Protein AF-0000000077073722 (afdb_homodimer)

InterPro domains:
  IPR004263 Exostosin-like [PTHR48261] (67-331)
  IPR015338 Glycosyl transferase 64 domain [PF09258] (75-332)
  IPR029044 Nucleotide-diphospho-sugar transferases [G3DSA:3.90.550.10] (71-344)
  IPR029044 Nucleotide-diphospho-sugar transferases [SSF53448] (73-328)

Secondary structure (DSSP, 8-state):
------------------TT--------------------------------HHHHHHHHHHHS--SS-GGG--EEEEEEESS-TTTHHHHHHHHHT-TTTEEEEEEEE--TTSPPPHHHHT---SSEEEEEE-SS--GGGGG---TT--SSEEEEE-TTEE--HHHHHHHHHHHHH-TTSEEES-EEEEEE-TTS-EEEESS--TT---SSSSB-EE-TTEEEEETHHHHHHTSTTS-HHHHHHHHHHT--HHHHHHHHHHHHHHHHS----SEEEB--SSPPEEHHHHH--SSPPGGGSTTHHHHHHHHHHHHHHHTTT------B-EEEEE-----HHHHHHHH-/----------------------------------------------------HHHHHHHHHHHS--SS-GGG--EEEEEEESS-TTTHHHHHHHHHT-TTTEEEEEEEE--TTSPPPHHHHT---SSEEEEEE-SS--GGGGG---TT--SSEEEEE-TTEE--HHHHHHHHHHHHH-TTSEEES-EEEEEE-TTS-EEEESS--TT---SSSSB-EE-TTEEEEETHHHHHHTSTTS-HHHHHHHHHHT--HHHHHHHHHHHHHHHHS----SEEEB--SSPPEEHHHHH--SSPPGGGSTTHHHHHHHHHHHHHHHTTT------B-EEEEE-----HHHHHHHH-

Foldseek 3Di:
DDDDDDDDDPDDDDDDDDDPDDDDDDDPPDPPVPVPDPPVPPPPPPPPQPQPVVLQVLVVVLVDDDPPDVQQAAAEEQEEDEFFLVCLLVQVQLCLVLVSHYAEYEYEYQNQVDDRDVVSVPRDGPHHYHYDYDPHNAPLSSLAQDPVGPGFKYKQAYSQKHAHSVQSVVQSVVCVVVQLAKEWAAFKAWFQDPVGAIFIGNDDPPPGCPDPQFTFFGDSNTIMHTSSLSVCLPDVLQPPQLVVVCRVVVDCSRVSSQLSSQVSCVNNPNRDRRYAHAHGPDDMDGRCVVVVGGDDDPCPDDCSRVVNSVSVQSSCVVVPNDGSTDGDNDHHYDDPPPDPVCVVVVVD/DDDDDDDDDDDDDDDDDYDDDDDDDDDDDDPDDDPDDPPPPPPPPPPPQPQPVVLQVLVVVLVDDDPPDVQQAAAEEQEEDEFFLPCLLVQVQLCLVLVSHYAEYEYEYQNQVDDRDVVSVPRDGPHHYHYHYDPHNAPLSSLAQDPVGPGFKYKQAYSQKHAHSVQSVVQSVVCVVVQLAKEWAAFKAWFQDPVGAIFIGNDDDPPGPPVQQFTFFGDRNTIMHTSSLSVCLPDVLQPPQLVVVCRVVVDCSRVSSQLSSQVSCVSNPNRDRRYAHAHGPDDMDGRCVVVVGGDDDPCPDDCSRVVNSVSVQSSCVVVPSDGSTDGDNDHHYDDPPPPPVCVVVVVD

Organism: Amphimedon queenslandica (NCBI:txid400682)

Structure (mmCIF, N/CA/C/O backbone):
data_AF-0000000077073722-model_v1
#
loop_
_entity.id
_entity.type
_entity.pdbx_description
1 polymer 'Glycosyl transferase 64 domain-containing protein'
#
loop_
_atom_site.group_PDB
_atom_site.id
_atom_site.type_symbol
_atom_site.label_atom_id
_atom_site.label_alt_id
_atom_site.label_comp_id
_atom_site.label_asym_id
_atom_site.label_entity_id
_atom_site.label_seq_id
_atom_site.pdbx_PDB_ins_code
_atom_site.Cartn_x
_atom_site.Cartn_y
_atom_site.Cartn_z
_atom_site.occupancy
_atom_site.B_iso_or_equiv
_atom_site.auth_seq_id
_atom_site.auth_comp_id
_atom_site.auth_asym_id
_atom_site.auth_atom_id
_atom_site.pdbx_PDB_model_num
ATOM 1 N N . MET A 1 1 ? 57.031 73.312 -22.562 1 17.94 1 MET A N 1
ATOM 2 C CA . MET A 1 1 ? 58.281 72.812 -22 1 17.94 1 MET A CA 1
ATOM 3 C C . MET A 1 1 ? 58.094 71.375 -21.406 1 17.94 1 MET A C 1
ATOM 5 O O . MET A 1 1 ? 58.875 70.5 -21.734 1 17.94 1 MET A O 1
ATOM 9 N N . SER A 1 2 ? 58.031 71.188 -20.094 1 15.16 2 SER A N 1
ATOM 10 C CA . SER A 1 2 ? 58.969 70.438 -19.281 1 15.16 2 SER A CA 1
ATOM 11 C C . SER A 1 2 ? 58.594 68.938 -19.156 1 15.16 2 SER A C 1
ATOM 13 O O . SER A 1 2 ? 59.438 68.062 -19.359 1 15.16 2 SER A O 1
ATOM 15 N N . LEU A 1 3 ? 57.906 68.5 -18.062 1 17.05 3 LEU A N 1
ATOM 16 C CA . LEU A 1 3 ? 58.594 67.562 -17.156 1 17.05 3 LEU A CA 1
ATOM 17 C C . LEU A 1 3 ? 58.656 66.188 -17.734 1 17.05 3 LEU A C 1
ATOM 19 O O . LEU A 1 3 ? 57.75 65.812 -18.484 1 17.05 3 LEU A O 1
ATOM 23 N N . TRP A 1 4 ? 59.562 65.25 -17.219 1 16.33 4 TRP A N 1
ATOM 24 C CA . TRP A 1 4 ? 60.656 64.25 -17.188 1 16.33 4 TRP A CA 1
ATOM 25 C C . TRP A 1 4 ? 60.125 62.844 -17.281 1 16.33 4 TRP A C 1
ATOM 27 O O . TRP A 1 4 ? 59 62.594 -16.859 1 16.33 4 TRP A O 1
ATOM 37 N N . LYS A 1 5 ? 61.156 61.812 -17.797 1 16.55 5 LYS A N 1
ATOM 38 C CA . LYS A 1 5 ? 62 60.656 -18.172 1 16.55 5 LYS A CA 1
ATOM 39 C C . LYS A 1 5 ? 62.156 59.688 -17.016 1 16.55 5 LYS A C 1
ATOM 41 O O . LYS A 1 5 ? 63.156 59.75 -16.297 1 16.55 5 LYS A O 1
ATOM 46 N N . LYS A 1 6 ? 61.188 59.656 -16.172 1 16.69 6 LYS A N 1
ATOM 47 C CA . LYS A 1 6 ? 61.5 58.844 -15.008 1 16.69 6 LYS A CA 1
ATOM 48 C C . LYS A 1 6 ? 62.094 57.5 -15.422 1 16.69 6 LYS A C 1
ATOM 50 O O . LYS A 1 6 ? 61.562 56.812 -16.281 1 16.69 6 LYS A O 1
ATOM 55 N N . PHE A 1 7 ? 63.219 57.125 -14.867 1 16.86 7 PHE A N 1
ATOM 56 C CA . PHE A 1 7 ? 64.5 56.438 -14.844 1 16.86 7 PHE A CA 1
ATOM 57 C C . PHE A 1 7 ? 64.312 54.938 -14.797 1 16.86 7 PHE A C 1
ATOM 59 O O . PHE A 1 7 ? 63.188 54.438 -14.508 1 16.86 7 PHE A O 1
ATOM 66 N N . SER A 1 8 ? 65.25 54.156 -14.008 1 15.54 8 SER A N 1
ATOM 67 C CA . SER A 1 8 ? 66.312 53.25 -14.258 1 15.54 8 SER A CA 1
ATOM 68 C C . SER A 1 8 ? 65.938 51.812 -13.953 1 15.54 8 SER A C 1
ATOM 70 O O . SER A 1 8 ? 66.438 50.875 -14.57 1 15.54 8 SER A O 1
ATOM 72 N N . ALA A 1 9 ? 65.375 51.406 -12.688 1 16.42 9 ALA A N 1
ATOM 73 C CA . ALA A 1 9 ? 66.188 50.406 -12.008 1 16.42 9 ALA A CA 1
ATOM 74 C C . ALA A 1 9 ? 66 49.031 -12.625 1 16.42 9 ALA A C 1
ATOM 76 O O . ALA A 1 9 ? 64.875 48.5 -12.648 1 16.42 9 ALA A O 1
ATOM 77 N N . VAL A 1 10 ? 66.75 48.531 -13.57 1 17.81 10 VAL A N 1
ATOM 78 C CA . VAL A 1 10 ? 67 47.375 -14.438 1 17.81 10 VAL A CA 1
ATOM 79 C C . VAL A 1 10 ? 67.312 46.125 -13.586 1 17.81 10 VAL A C 1
ATOM 81 O O . VAL A 1 10 ? 67.438 45.031 -14.117 1 17.81 10 VAL A O 1
ATOM 84 N N . LEU A 1 11 ? 67.5 46.344 -12.164 1 15.77 11 LEU A N 1
ATOM 85 C CA . LEU A 1 11 ? 68.625 45.469 -11.789 1 15.77 11 LEU A CA 1
ATOM 86 C C . LEU A 1 11 ? 68.25 44 -12.164 1 15.77 11 LEU A C 1
ATOM 88 O O . LEU A 1 11 ? 67.125 43.688 -12.398 1 15.77 11 LEU A O 1
ATOM 92 N N . GLY A 1 12 ? 68.688 42.969 -11.234 1 15.8 12 GLY A N 1
ATOM 93 C CA . GLY A 1 12 ? 69.812 42 -11.188 1 15.8 12 GLY A CA 1
ATOM 94 C C . GLY A 1 12 ? 69.375 40.594 -11.508 1 15.8 12 GLY A C 1
ATOM 95 O O . GLY A 1 12 ? 69.938 39.938 -12.375 1 15.8 12 GLY A O 1
ATOM 96 N N . LEU A 1 13 ? 69 39.719 -10.414 1 16.53 13 LEU A N 1
ATOM 97 C CA . LEU A 1 13 ? 69.875 38.625 -10 1 16.53 13 LEU A CA 1
ATOM 98 C C . LEU A 1 13 ? 69.438 37.312 -10.656 1 16.53 13 LEU A C 1
ATOM 100 O O . LEU A 1 13 ? 68.25 37.031 -10.727 1 16.53 13 LEU A O 1
ATOM 104 N N . VAL A 1 14 ? 70.375 36.438 -11.18 1 17.12 14 VAL A N 1
ATOM 105 C CA . VAL A 1 14 ? 70.812 35.344 -12.008 1 17.12 14 VAL A CA 1
ATOM 106 C C . VAL A 1 14 ? 70.375 34 -11.391 1 17.12 14 VAL A C 1
ATOM 108 O O . VAL A 1 14 ? 70.188 33.031 -12.109 1 17.12 14 VAL A O 1
ATOM 111 N N . CYS A 1 15 ? 70.188 33.906 -10 1 16.36 15 CYS A N 1
ATOM 112 C CA . CYS A 1 15 ? 70.812 32.688 -9.484 1 16.36 15 CYS A CA 1
ATOM 113 C C . CYS A 1 15 ? 70.125 31.438 -10.023 1 16.36 15 CYS A C 1
ATOM 115 O O . CYS A 1 15 ? 68.938 31.281 -9.914 1 16.36 15 CYS A O 1
ATOM 117 N N . LEU A 1 16 ? 70.875 30.516 -10.703 1 17.28 16 LEU A N 1
ATOM 118 C CA . LEU A 1 16 ? 71.062 29.344 -11.555 1 17.28 16 LEU A CA 1
ATOM 119 C C . LEU A 1 16 ? 70.562 28.078 -10.906 1 17.28 16 LEU A C 1
ATOM 121 O O . LEU A 1 16 ? 69.812 27.328 -11.523 1 17.28 16 LEU A O 1
ATOM 125 N N . VAL A 1 17 ? 71.375 27.438 -10.016 1 16.59 17 VAL A N 1
ATOM 126 C CA . VAL A 1 17 ? 72.062 26.188 -10.312 1 16.59 17 VAL A CA 1
ATOM 127 C C . VAL A 1 17 ? 71.25 25 -9.891 1 16.59 17 VAL A C 1
ATOM 129 O O . VAL A 1 17 ? 71 24.094 -10.68 1 16.59 17 VAL A O 1
ATOM 132 N N . GLN A 1 18 ? 71.375 24.453 -8.57 1 15.95 18 GLN A N 1
ATOM 133 C CA . GLN A 1 18 ? 72.062 23.219 -8.219 1 15.95 18 GLN A CA 1
ATOM 134 C C . GLN A 1 18 ? 71.062 22.078 -8.031 1 15.95 18 GLN A C 1
ATOM 136 O O . GLN A 1 18 ? 71.375 21 -7.566 1 15.95 18 GLN A O 1
ATOM 141 N N . THR A 1 19 ? 69.75 22.156 -8.094 1 16.81 19 THR A N 1
ATOM 142 C CA . THR A 1 19 ? 69.062 21.297 -7.145 1 16.81 19 THR A CA 1
ATOM 143 C C . THR A 1 19 ? 69.125 19.844 -7.602 1 16.81 19 THR A C 1
ATOM 145 O O . THR A 1 19 ? 68.188 19.047 -7.258 1 16.81 19 THR A O 1
ATOM 148 N N . LEU A 1 20 ? 70 19.391 -8.492 1 18.55 20 LEU A N 1
ATOM 149 C CA . LEU A 1 20 ? 69.75 18.141 -9.18 1 18.55 20 LEU A CA 1
ATOM 150 C C . LEU A 1 20 ? 69.938 16.953 -8.242 1 18.55 20 LEU A C 1
ATOM 152 O O . LEU A 1 20 ? 70 15.812 -8.695 1 18.55 20 LEU A O 1
ATOM 156 N N . TRP A 1 21 ? 70.312 17.234 -6.988 1 16.95 21 TRP A N 1
ATOM 157 C CA . TRP A 1 21 ? 71.25 16.188 -6.5 1 16.95 21 TRP A CA 1
ATOM 158 C C . TRP A 1 21 ? 70.562 14.812 -6.625 1 16.95 21 TRP A C 1
ATOM 160 O O . TRP A 1 21 ? 71.188 13.891 -7.188 1 16.95 21 TRP A O 1
ATOM 170 N N . LEU A 1 22 ? 70.312 14.109 -5.441 1 17.39 22 LEU A N 1
ATOM 171 C CA . LEU A 1 22 ? 70.875 12.898 -4.832 1 17.39 22 LEU A CA 1
ATOM 172 C C . LEU A 1 22 ? 70.125 11.664 -5.285 1 17.39 22 LEU A C 1
ATOM 174 O O . LEU A 1 22 ? 68.875 11.625 -5.152 1 17.39 22 LEU A O 1
ATOM 178 N N . LEU A 1 23 ? 70.625 10.656 -6.105 1 18.64 23 LEU A N 1
ATOM 179 C CA . LEU A 1 23 ? 70.625 9.406 -6.859 1 18.64 23 LEU A CA 1
ATOM 180 C C . LEU A 1 23 ? 70.25 8.234 -5.973 1 18.64 23 LEU A C 1
ATOM 182 O O . LEU A 1 23 ? 69.812 7.195 -6.469 1 18.64 23 LEU A O 1
ATOM 186 N N . SER A 1 24 ? 70.812 8.117 -4.703 1 16.81 24 SER A N 1
ATOM 187 C CA . SER A 1 24 ? 71.5 6.879 -4.402 1 16.81 24 SER A CA 1
ATOM 188 C C . SER A 1 24 ? 70.562 5.695 -4.34 1 16.81 24 SER A C 1
ATOM 190 O O . SER A 1 24 ? 70.75 4.691 -5.031 1 16.81 24 SER A O 1
ATOM 192 N N . THR A 1 25 ? 70.438 4.965 -3.088 1 18.92 25 THR A N 1
ATOM 193 C CA . THR A 1 25 ? 70.875 3.66 -2.596 1 18.92 25 THR A CA 1
ATOM 194 C C . THR A 1 25 ? 69.812 2.617 -2.807 1 18.92 25 THR A C 1
ATOM 196 O O . THR A 1 25 ? 68.625 2.955 -2.848 1 18.92 25 THR A O 1
ATOM 199 N N . SER A 1 26 ? 70.188 1.231 -2.994 1 18.98 26 SER A N 1
ATOM 200 C CA . SER A 1 26 ? 69.938 -0.077 -3.586 1 18.98 26 SER A CA 1
ATOM 201 C C . SER A 1 26 ? 68.875 -0.852 -2.783 1 18.98 26 SER A C 1
ATOM 203 O O . SER A 1 26 ? 68.375 -1.872 -3.248 1 18.98 26 SER A O 1
ATOM 205 N N . ASP A 1 27 ? 68.875 -0.692 -1.415 1 18.95 27 ASP A N 1
ATOM 206 C CA . ASP A 1 27 ? 68.75 -1.946 -0.678 1 18.95 27 ASP A CA 1
ATOM 207 C C . ASP A 1 27 ? 67.438 -2.662 -1.014 1 18.95 27 ASP A C 1
ATOM 209 O O . ASP A 1 27 ? 66.375 -2.027 -1.129 1 18.95 27 ASP A O 1
ATOM 213 N N . ARG A 1 28 ? 67.5 -4.008 -1.412 1 20.12 28 ARG A N 1
ATOM 214 C CA . ARG A 1 28 ? 66.75 -5.145 -1.949 1 20.12 28 ARG A CA 1
ATOM 215 C C . ARG A 1 28 ? 65.688 -5.602 -0.979 1 20.12 28 ARG A C 1
ATOM 217 O O . ARG A 1 28 ? 65.125 -6.691 -1.125 1 20.12 28 ARG A O 1
ATOM 224 N N . GLY A 1 29 ? 65.3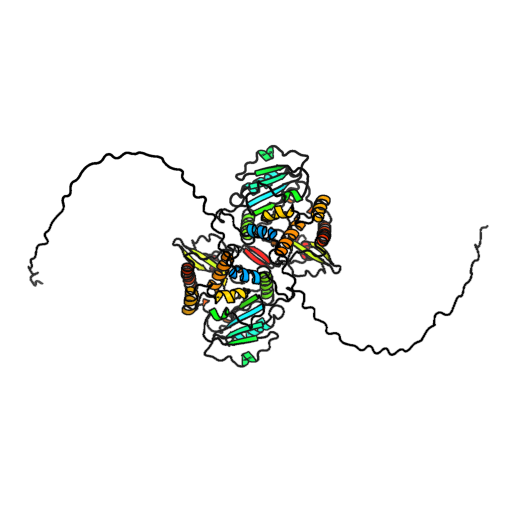12 -4.824 0.105 1 18.56 29 GLY A N 1
ATOM 225 C CA . GLY A 1 29 ? 64.625 -5.551 1.177 1 18.56 29 GLY A CA 1
ATOM 226 C C . GLY A 1 29 ? 63.469 -6.406 0.692 1 18.56 29 GLY A C 1
ATOM 227 O O . GLY A 1 29 ? 62.781 -6.035 -0.253 1 18.56 29 GLY A O 1
ATOM 228 N N . ASP A 1 30 ? 63.531 -7.723 1.018 1 20.92 30 ASP A N 1
ATOM 229 C CA . ASP A 1 30 ? 62.875 -9.023 0.866 1 20.92 30 ASP A CA 1
ATOM 230 C C . ASP A 1 30 ? 61.406 -8.945 1.268 1 20.92 30 ASP A C 1
ATOM 232 O O . ASP A 1 30 ? 61.094 -8.734 2.439 1 20.92 30 ASP A O 1
ATOM 236 N N . TYR A 1 31 ? 60.625 -8.203 0.672 1 18.39 31 TYR A N 1
ATOM 237 C CA . TYR A 1 31 ? 59.219 -8.039 1.089 1 18.39 31 TYR A CA 1
ATOM 238 C C . TYR A 1 31 ? 58.5 -9.383 1.131 1 18.39 31 TYR A C 1
ATOM 240 O O . TYR A 1 31 ? 58.25 -9.992 0.088 1 18.39 31 TYR A O 1
ATOM 248 N N . GLU A 1 32 ? 59.125 -10.188 2.035 1 20.09 32 GLU A N 1
ATOM 249 C CA . GLU A 1 32 ? 58.406 -11.438 2.275 1 20.09 32 GLU A CA 1
ATOM 250 C C . GLU A 1 32 ? 56.906 -11.195 2.418 1 20.09 32 GLU A C 1
ATOM 252 O O . GLU A 1 32 ? 56.5 -10.406 3.268 1 20.09 32 GLU A O 1
ATOM 257 N N . GLU A 1 33 ? 56.25 -11.312 1.354 1 19.89 33 GLU A N 1
ATOM 258 C CA . GLU A 1 33 ? 54.844 -11.055 1.04 1 19.89 33 GLU A CA 1
ATOM 259 C C . GLU A 1 33 ? 53.938 -11.859 1.946 1 19.89 33 GLU A C 1
ATOM 261 O O . GLU A 1 33 ? 53.531 -12.977 1.6 1 19.89 33 GLU A O 1
ATOM 266 N N . GLY A 1 34 ? 54.406 -12.078 3.197 1 19.72 34 GLY A N 1
ATOM 267 C CA . GLY A 1 34 ? 53.469 -13.039 3.795 1 19.72 34 GLY A CA 1
ATOM 268 C C . GLY A 1 34 ? 52.031 -12.594 3.738 1 19.72 34 GLY A C 1
ATOM 269 O O . GLY A 1 34 ? 51.719 -11.453 4.078 1 19.72 34 GLY A O 1
ATOM 270 N N . ALA A 1 35 ? 51.312 -13.039 2.729 1 21.44 35 ALA A N 1
ATOM 271 C CA . ALA A 1 35 ? 49.906 -12.852 2.484 1 21.44 35 ALA A CA 1
ATOM 272 C C . ALA A 1 35 ? 49.094 -13.078 3.756 1 21.44 35 ALA A C 1
ATOM 274 O O . ALA A 1 35 ? 48.938 -14.219 4.207 1 21.44 35 ALA A O 1
ATOM 275 N N . ALA A 1 36 ? 49.344 -12.391 4.809 1 24.27 36 ALA A N 1
ATOM 276 C CA . ALA A 1 36 ? 48.469 -12.594 5.969 1 24.27 36 ALA A CA 1
ATOM 277 C C . ALA A 1 36 ? 47.031 -12.711 5.555 1 24.27 36 ALA A C 1
ATOM 279 O O . ALA A 1 36 ? 46.562 -12.016 4.641 1 24.27 36 ALA A O 1
ATOM 280 N N . GLY A 1 37 ? 46.438 -13.812 5.867 1 23.31 37 GLY A N 1
ATOM 281 C CA . GLY A 1 37 ? 45.094 -14.367 5.684 1 23.31 37 GLY A CA 1
ATOM 282 C C . GLY A 1 37 ? 44 -13.383 6 1 23.31 37 GLY A C 1
ATOM 283 O O . GLY A 1 37 ? 44 -12.758 7.066 1 23.31 37 GLY A O 1
ATOM 284 N N . LYS A 1 38 ? 43.531 -12.672 5.016 1 26.58 38 LYS A N 1
ATOM 285 C CA . LYS A 1 38 ? 42.406 -11.758 5.152 1 26.58 38 LYS A CA 1
ATOM 286 C C . LYS A 1 38 ? 41.312 -12.344 6.059 1 26.58 38 LYS A C 1
ATOM 288 O O . LYS A 1 38 ? 40.625 -13.281 5.672 1 26.58 38 LYS A O 1
ATOM 293 N N . SER A 1 39 ? 41.688 -12.398 7.316 1 25.11 39 SER A N 1
ATOM 294 C CA . SER A 1 39 ? 40.531 -12.758 8.141 1 25.11 39 SER A CA 1
ATOM 295 C C . SER A 1 39 ? 39.281 -12.023 7.695 1 25.11 39 SER A C 1
ATOM 297 O O . SER A 1 39 ? 39.25 -10.789 7.668 1 25.11 39 SER A O 1
ATOM 299 N N . THR A 1 40 ? 38.781 -12.5 6.598 1 26.52 40 THR A N 1
ATOM 300 C CA . THR A 1 40 ? 37.469 -12.086 6.148 1 26.52 40 THR A CA 1
ATOM 301 C C . THR A 1 40 ? 36.562 -11.797 7.336 1 26.52 40 THR A C 1
ATOM 303 O O . THR A 1 40 ? 36.125 -12.711 8.039 1 26.52 40 THR A O 1
ATOM 306 N N . GLN A 1 41 ? 36.938 -10.711 8.031 1 26.83 41 GLN A N 1
ATOM 307 C CA . GLN A 1 41 ? 35.969 -10.312 9.055 1 26.83 41 GLN A CA 1
ATOM 308 C C . GLN A 1 41 ? 34.531 -10.539 8.578 1 26.83 41 GLN A C 1
ATOM 310 O O . GLN A 1 41 ? 34.156 -10.062 7.504 1 26.83 41 GLN A O 1
ATOM 315 N N . THR A 1 42 ? 34.031 -11.695 8.867 1 27.98 42 THR A N 1
ATOM 316 C CA . THR A 1 42 ? 32.594 -11.977 8.75 1 27.98 42 THR A CA 1
ATOM 317 C C . THR A 1 42 ? 31.781 -10.711 8.984 1 27.98 42 THR A C 1
ATOM 319 O O . THR A 1 42 ? 32.031 -9.969 9.938 1 27.98 42 THR A O 1
ATOM 322 N N . PRO A 1 43 ? 31.391 -10.133 7.906 1 27.88 43 PRO A N 1
ATOM 323 C CA . PRO A 1 43 ? 30.578 -8.969 8.258 1 27.88 43 PRO A CA 1
ATOM 324 C C . PRO A 1 43 ? 29.891 -9.125 9.609 1 27.88 43 PRO A C 1
ATOM 326 O O . PRO A 1 43 ? 29.328 -10.188 9.906 1 27.88 43 PRO A O 1
ATOM 329 N N . ARG A 1 44 ? 30.375 -8.531 10.648 1 28.69 44 ARG A N 1
ATOM 330 C CA . ARG A 1 44 ? 29.766 -8.477 11.977 1 28.69 44 ARG A CA 1
ATOM 331 C C . ARG A 1 44 ? 28.25 -8.617 11.891 1 28.69 44 ARG A C 1
ATOM 333 O O . ARG A 1 44 ? 27.625 -8.094 10.969 1 28.69 44 ARG A O 1
ATOM 340 N N . ASP A 1 45 ? 27.719 -9.672 12.375 1 30.45 45 ASP A N 1
ATOM 341 C CA . ASP A 1 45 ? 26.328 -9.914 12.758 1 30.45 45 ASP A CA 1
ATOM 342 C C . ASP A 1 45 ? 25.641 -8.617 13.188 1 30.45 45 ASP A C 1
ATOM 344 O O . ASP A 1 45 ? 25.922 -8.094 14.273 1 30.45 45 ASP A O 1
ATOM 348 N N . SER A 1 46 ? 25.703 -7.551 12.367 1 32.47 46 SER A N 1
ATOM 349 C CA . SER A 1 46 ? 24.969 -6.383 12.844 1 32.47 46 SER A CA 1
ATOM 350 C C . SER A 1 46 ? 23.797 -6.789 13.734 1 32.47 46 SER A C 1
ATOM 352 O O . SER A 1 46 ? 22.984 -7.629 13.352 1 32.47 46 SER A O 1
ATOM 354 N N . VAL A 1 47 ? 23.984 -6.77 14.992 1 33.84 47 VAL A N 1
ATOM 355 C CA . VAL A 1 47 ? 22.938 -6.855 16.016 1 33.84 47 VAL A CA 1
ATOM 356 C C . VAL A 1 47 ? 21.625 -6.355 15.438 1 33.84 47 VAL A C 1
ATOM 358 O O . VAL A 1 47 ? 21.578 -5.305 14.789 1 33.84 47 VAL A O 1
ATOM 361 N N . PRO A 1 48 ? 20.766 -7.242 15.094 1 40.03 48 PRO A N 1
ATOM 362 C CA . PRO A 1 48 ? 19.469 -6.641 14.789 1 40.03 48 PRO A CA 1
ATOM 363 C C . PRO A 1 48 ? 19.203 -5.359 15.578 1 40.03 48 PRO A C 1
ATOM 365 O O . PRO A 1 48 ? 19.719 -5.203 16.688 1 40.03 48 PRO A O 1
ATOM 368 N N . PRO A 1 49 ? 19.109 -4.18 15.039 1 42.91 49 PRO A N 1
ATOM 369 C CA . PRO A 1 49 ? 18.875 -3.012 15.898 1 42.91 49 PRO A CA 1
ATOM 370 C C . PRO A 1 49 ? 18.188 -3.371 17.219 1 42.91 49 PRO A C 1
ATOM 372 O O . PRO A 1 49 ? 17.406 -4.312 17.266 1 42.91 49 PRO A O 1
ATOM 375 N N . SER A 1 50 ? 18.828 -3.195 18.281 1 47 50 SER A N 1
ATOM 376 C CA . SER A 1 50 ? 18.203 -3.275 19.594 1 47 50 SER A CA 1
ATOM 377 C C . SER A 1 50 ? 16.734 -2.883 19.531 1 47 50 SER A C 1
ATOM 379 O O . SER A 1 50 ? 16.391 -1.828 19 1 47 50 SER A O 1
ATOM 381 N N . PHE A 1 51 ? 15.93 -3.873 19.453 1 57.66 51 PHE A N 1
ATOM 382 C CA . PHE A 1 51 ? 14.477 -3.725 19.516 1 57.66 51 PHE A CA 1
ATOM 383 C C . PHE A 1 51 ? 14.086 -2.717 20.578 1 57.66 51 PHE A C 1
ATOM 385 O O . PHE A 1 51 ? 14.336 -2.932 21.766 1 57.66 51 PHE A O 1
ATOM 392 N N . ASN A 1 52 ? 13.977 -1.408 20.125 1 75.19 52 ASN A N 1
ATOM 393 C CA . ASN A 1 52 ? 13.453 -0.381 21.016 1 75.19 52 ASN A CA 1
ATOM 394 C C . ASN A 1 52 ? 12.008 -0.672 21.406 1 75.19 52 ASN A C 1
ATOM 396 O O . ASN A 1 52 ? 11.086 -0.461 20.625 1 75.19 52 ASN A O 1
ATOM 400 N N . MET A 1 53 ? 11.844 -1.188 22.562 1 78.06 53 MET A N 1
ATOM 401 C CA . MET A 1 53 ? 10.539 -1.633 23.062 1 78.06 53 MET A CA 1
ATOM 402 C C . MET A 1 53 ? 9.531 -0.49 23.031 1 78.06 53 MET A C 1
ATOM 404 O O . MET A 1 53 ? 8.344 -0.708 22.781 1 78.06 53 MET A O 1
ATOM 408 N N . THR A 1 54 ? 10.062 0.658 23.297 1 82.5 54 THR A N 1
ATOM 409 C CA . THR A 1 54 ? 9.156 1.805 23.281 1 82.5 54 THR A CA 1
ATOM 410 C C . THR A 1 54 ? 8.578 2.033 21.891 1 82.5 54 THR A C 1
ATOM 412 O O . THR A 1 54 ? 7.371 2.225 21.75 1 82.5 54 THR A O 1
ATOM 415 N N . LEU A 1 55 ? 9.453 1.962 20.906 1 87.06 55 LEU A N 1
ATOM 416 C CA . LEU A 1 55 ? 8.992 2.168 19.547 1 87.06 55 LEU A CA 1
ATOM 417 C C . LEU A 1 55 ? 8.062 1.04 19.109 1 87.06 55 LEU A C 1
ATOM 419 O O . LEU A 1 55 ? 7.098 1.272 18.375 1 87.06 55 LEU A O 1
ATOM 423 N N . TRP A 1 56 ? 8.312 -0.051 19.656 1 81.94 56 TRP A N 1
ATOM 424 C CA . TRP A 1 56 ? 7.465 -1.192 19.344 1 81.94 56 TRP A CA 1
ATOM 425 C C . TRP A 1 56 ? 6.066 -1.01 19.906 1 81.94 56 TRP A C 1
ATOM 427 O O . TRP A 1 56 ? 5.074 -1.366 19.266 1 81.94 56 TRP A O 1
ATOM 437 N N . ARG A 1 57 ? 6.027 -0.437 21.031 1 82.75 57 ARG A N 1
ATOM 438 C CA . ARG A 1 57 ? 4.727 -0.161 21.625 1 82.75 57 ARG A CA 1
ATOM 439 C C . ARG A 1 57 ? 3.938 0.835 20.781 1 82.75 57 ARG A C 1
ATOM 441 O O . ARG A 1 57 ? 2.729 0.678 20.609 1 82.75 57 ARG A O 1
ATOM 448 N N . TYR A 1 58 ? 4.66 1.807 20.281 1 86.75 58 TYR A N 1
ATOM 449 C CA . TYR A 1 58 ? 4.012 2.756 19.391 1 86.75 58 TYR A CA 1
ATOM 450 C C . TYR A 1 58 ? 3.52 2.062 18.125 1 86.75 58 TYR A C 1
ATOM 452 O O . TYR A 1 58 ? 2.396 2.307 17.672 1 86.75 58 TYR A O 1
ATOM 460 N N . TYR A 1 59 ? 4.305 1.174 17.672 1 84.56 59 TYR A N 1
ATOM 461 C CA . TYR A 1 59 ? 3.955 0.464 16.438 1 84.56 59 TYR A CA 1
ATOM 462 C C . TYR A 1 59 ? 2.73 -0.417 16.656 1 84.56 59 TYR A C 1
ATOM 464 O O . TYR A 1 59 ? 1.85 -0.483 15.789 1 84.56 59 TYR A O 1
ATOM 472 N N . GLN A 1 60 ? 2.68 -1 17.766 1 80.62 60 GLN A N 1
ATOM 473 C CA . GLN A 1 60 ? 1.531 -1.84 18.094 1 80.62 60 GLN A CA 1
ATOM 474 C C . GLN A 1 60 ? 0.248 -1.018 18.156 1 80.62 60 GLN A C 1
ATOM 476 O O . GLN A 1 60 ? -0.813 -1.479 17.719 1 80.62 60 GLN A O 1
ATOM 481 N N . GLN A 1 61 ? 0.336 0.188 18.641 1 85.31 61 GLN A N 1
ATOM 482 C CA . GLN A 1 61 ? -0.83 1.062 18.719 1 85.31 61 GLN A CA 1
ATOM 483 C C . GLN A 1 61 ? -1.362 1.38 17.328 1 85.31 61 GLN A C 1
ATOM 485 O O . GLN A 1 61 ? -2.57 1.529 17.125 1 85.31 61 GLN A O 1
ATOM 490 N N . ILE A 1 62 ? -0.458 1.44 16.406 1 87.56 62 ILE A N 1
ATOM 491 C CA . ILE A 1 62 ? -0.824 1.766 15.039 1 87.56 62 ILE A CA 1
ATOM 492 C C . ILE A 1 62 ? -1.608 0.608 14.422 1 87.56 62 ILE A C 1
ATOM 494 O O . ILE A 1 62 ? -2.592 0.824 13.711 1 87.56 62 ILE A O 1
ATOM 498 N N . LEU A 1 63 ? -1.153 -0.605 14.75 1 77 63 LEU A N 1
ATOM 499 C CA . LEU A 1 63 ? -1.703 -1.793 14.109 1 77 63 LEU A CA 1
ATOM 500 C C . LEU A 1 63 ? -3.029 -2.193 14.742 1 77 63 LEU A C 1
ATOM 502 O O . LEU A 1 63 ? -3.846 -2.871 14.117 1 77 63 LEU A O 1
ATOM 506 N N . ILE A 1 64 ? -3.268 -1.759 15.977 1 71.25 64 ILE A N 1
ATOM 507 C CA . ILE A 1 64 ? -4.488 -2.123 16.688 1 71.25 64 ILE A CA 1
ATOM 508 C C . ILE A 1 64 ? -5.629 -1.202 16.25 1 71.25 64 ILE A C 1
ATOM 510 O O . ILE A 1 64 ? -5.562 0.013 16.453 1 71.25 64 ILE A O 1
ATOM 514 N N . PRO A 1 65 ? -6.551 -1.918 15.539 1 66.12 65 PRO A N 1
ATOM 515 C CA . PRO A 1 65 ? -7.695 -1.079 15.188 1 66.12 65 PRO A CA 1
ATOM 516 C C . PRO A 1 65 ? -8.477 -0.595 16.406 1 66.12 65 PRO A C 1
ATOM 518 O O . PRO A 1 65 ? -8.328 -1.153 17.5 1 66.12 65 PRO A O 1
ATOM 521 N N . PRO A 1 66 ? -9.188 0.494 16.172 1 61.31 66 PRO A N 1
ATOM 522 C CA . PRO A 1 66 ? -10.016 0.953 17.297 1 61.31 66 PRO A CA 1
ATOM 523 C C . PRO A 1 66 ? -11.055 -0.081 17.719 1 61.31 66 PRO A C 1
ATOM 525 O O . PRO A 1 66 ? -11.445 -0.937 16.922 1 61.31 66 PRO A O 1
ATOM 528 N N . THR A 1 67 ? -11.156 -0.208 19.031 1 52.25 67 THR A N 1
ATOM 529 C CA . THR A 1 67 ? -12.156 -1.101 19.609 1 52.25 67 THR A CA 1
ATOM 530 C C . THR A 1 67 ? -13.516 -0.892 18.969 1 52.25 67 THR A C 1
ATOM 532 O O . THR A 1 67 ? -14.352 -1.803 18.953 1 52.25 67 THR A O 1
ATOM 535 N N . THR A 1 68 ? -13.727 0.37 18.625 1 47.5 68 THR A N 1
ATOM 536 C CA . THR A 1 68 ? -14.992 0.596 17.938 1 47.5 68 THR A CA 1
ATOM 537 C C . THR A 1 68 ? -14.992 -0.099 16.578 1 47.5 68 THR A C 1
ATOM 539 O O . THR A 1 68 ? -13.93 -0.422 16.047 1 47.5 68 THR A O 1
ATOM 542 N N . ASP A 1 69 ? -16.078 -0.539 16.141 1 52.88 69 ASP A N 1
ATOM 543 C CA . ASP A 1 69 ? -16.297 -1.164 14.836 1 52.88 69 ASP A CA 1
ATOM 544 C C . ASP A 1 69 ? -15.562 -0.413 13.734 1 52.88 69 ASP A C 1
ATOM 546 O O . ASP A 1 69 ? -15.766 0.788 13.547 1 52.88 69 ASP A O 1
ATOM 550 N N . VAL A 1 70 ? -14.43 -0.935 13.258 1 59.69 70 VAL A N 1
ATOM 551 C CA . VAL A 1 70 ? -13.641 -0.415 12.141 1 59.69 70 VAL A CA 1
ATOM 552 C C . VAL A 1 70 ? -14.562 0.261 11.125 1 59.69 70 VAL A C 1
ATOM 554 O O . VAL A 1 70 ? -14.164 1.233 10.477 1 59.69 70 VAL A O 1
ATOM 557 N N . THR A 1 71 ? -15.75 -0.137 11.211 1 63.66 71 THR A N 1
ATOM 558 C CA . THR A 1 71 ? -16.703 0.411 10.25 1 63.66 71 THR A CA 1
ATOM 559 C C . THR A 1 71 ? -17.125 1.827 10.648 1 63.66 71 THR A C 1
ATOM 561 O O . THR A 1 71 ? -17.453 2.643 9.789 1 63.66 71 THR A O 1
ATOM 564 N N . ASN A 1 72 ? -16.859 2.145 11.906 1 79.25 72 ASN A N 1
ATOM 565 C CA . ASN A 1 72 ? -17.312 3.451 12.367 1 79.25 72 ASN A CA 1
ATOM 566 C C . ASN A 1 72 ? -16.125 4.375 12.68 1 79.25 72 ASN A C 1
ATOM 568 O O . ASN A 1 72 ? -16.312 5.438 13.273 1 79.25 72 ASN A O 1
ATOM 572 N N . GLU A 1 73 ? -15.055 3.928 12.25 1 89.38 73 GLU A N 1
ATOM 573 C CA . GLU A 1 73 ? -13.875 4.758 12.477 1 89.38 73 GLU A CA 1
ATOM 574 C C . GLU A 1 73 ? -13.953 6.059 11.688 1 89.38 73 GLU A C 1
ATOM 576 O O . GLU A 1 73 ? -14.375 6.062 10.531 1 89.38 73 GLU A O 1
ATOM 581 N N . ARG A 1 74 ? -13.578 7.207 12.328 1 94.25 74 ARG A N 1
ATOM 582 C CA . ARG A 1 74 ? -13.586 8.516 11.688 1 94.25 74 ARG A CA 1
ATOM 583 C C . ARG A 1 74 ? -12.266 9.242 11.898 1 94.25 74 ARG A C 1
ATOM 585 O O . ARG A 1 74 ? -11.367 8.719 12.562 1 94.25 74 ARG A O 1
ATOM 592 N N . LEU A 1 75 ? -12.133 10.367 11.242 1 96.75 75 LEU A N 1
ATOM 593 C CA . LEU A 1 75 ? -10.914 11.172 11.297 1 96.75 75 LEU A CA 1
ATOM 594 C C . LEU A 1 75 ? -11.148 12.453 12.094 1 96.75 75 LEU A C 1
ATOM 596 O O . LEU A 1 75 ? -12.281 12.945 12.172 1 96.75 75 LEU A O 1
ATOM 600 N N . THR A 1 76 ? -10.133 12.938 12.68 1 98.25 76 THR A N 1
ATOM 601 C CA . THR A 1 76 ? -10.102 14.32 13.141 1 98.25 76 THR A CA 1
ATOM 602 C C . THR A 1 76 ? -9.336 15.203 12.156 1 98.25 76 THR A C 1
ATOM 604 O O . THR A 1 76 ? -8.234 14.852 11.734 1 98.25 76 THR A O 1
ATOM 607 N N . ILE A 1 77 ? -9.922 16.312 11.773 1 98.5 77 ILE A N 1
ATOM 608 C CA . ILE A 1 77 ? -9.234 17.25 10.898 1 98.5 77 ILE A CA 1
ATOM 609 C C . ILE A 1 77 ? -8.422 18.234 11.734 1 98.5 77 ILE A C 1
ATOM 611 O O . ILE A 1 77 ? -8.938 18.797 12.703 1 98.5 77 ILE A O 1
ATOM 615 N N . LEU A 1 78 ? -7.184 18.391 11.383 1 98.75 78 LEU A N 1
ATOM 616 C CA . LEU A 1 78 ? -6.316 19.438 11.914 1 98.75 78 LEU A CA 1
ATOM 617 C C . LEU A 1 78 ? -6.078 20.516 10.867 1 98.75 78 LEU A C 1
ATOM 619 O O . LEU A 1 78 ? -5.457 20.266 9.828 1 98.75 78 LEU A O 1
ATOM 623 N N . MET A 1 79 ? -6.547 21.734 11.18 1 98.06 79 MET A N 1
ATOM 624 C CA . MET A 1 79 ? -6.488 22.828 10.211 1 98.06 79 MET A CA 1
ATOM 625 C C . MET A 1 79 ? -5.809 24.047 10.805 1 98.06 79 MET A C 1
ATOM 627 O O . MET A 1 79 ? -6.457 24.859 11.477 1 98.06 79 MET A O 1
ATOM 631 N N . PRO A 1 80 ? -4.492 24.172 10.523 1 97.69 80 PRO A N 1
ATOM 632 C CA . PRO A 1 80 ? -3.855 25.422 10.945 1 97.69 80 PRO A CA 1
ATOM 633 C C . PRO A 1 80 ? -4.328 26.625 10.133 1 97.69 80 PRO A C 1
ATOM 635 O O . PRO A 1 80 ? -4.621 26.5 8.938 1 97.69 80 PRO A O 1
ATOM 638 N N . THR A 1 81 ? -4.43 27.734 10.797 1 96.44 81 THR A N 1
ATOM 639 C CA . THR A 1 81 ? -4.809 28.953 10.086 1 96.44 81 THR A CA 1
ATOM 640 C C . THR A 1 81 ? -4 30.141 10.578 1 96.44 81 THR A C 1
ATOM 642 O O . THR A 1 81 ? -3.668 30.234 11.766 1 96.44 81 THR A O 1
ATOM 645 N N . TYR A 1 82 ? -3.629 30.984 9.672 1 94.94 82 TYR A N 1
ATOM 646 C CA . TYR A 1 82 ? -2.891 32.219 9.961 1 94.94 82 TYR A CA 1
ATOM 647 C C . TYR A 1 82 ? -3.307 33.312 9.016 1 94.94 82 TYR A C 1
ATOM 649 O O . TYR A 1 82 ? -2.959 33.312 7.832 1 94.94 82 TYR A O 1
ATOM 657 N N . LYS A 1 83 ? -4.035 34.281 9.477 1 91.5 83 LYS A N 1
ATOM 658 C CA . LYS A 1 83 ? -4.453 35.469 8.781 1 91.5 83 LYS A CA 1
ATOM 659 C C . LYS A 1 83 ? -5.289 35.156 7.551 1 91.5 83 LYS A C 1
ATOM 661 O O . LYS A 1 83 ? -5.039 35.688 6.465 1 91.5 83 LYS A O 1
ATOM 666 N N . ARG A 1 84 ? -6.25 34.219 7.695 1 90.69 84 ARG A N 1
ATOM 667 C CA . ARG A 1 84 ? -7.141 33.875 6.602 1 90.69 84 ARG A CA 1
ATOM 668 C C . ARG A 1 84 ? -8.586 33.75 7.082 1 90.69 84 ARG A C 1
ATOM 670 O O . ARG A 1 84 ? -9.336 32.906 6.625 1 90.69 84 ARG A O 1
ATOM 677 N N . ALA A 1 85 ? -8.891 34.625 7.941 1 89.81 85 ALA A N 1
ATOM 678 C CA . ALA A 1 85 ? -10.227 34.594 8.531 1 89.81 85 ALA A CA 1
ATOM 679 C C . ALA A 1 85 ? -11.289 34.875 7.469 1 89.81 85 ALA A C 1
ATOM 681 O O . ALA A 1 85 ? -12.445 34.469 7.629 1 89.81 85 ALA A O 1
ATOM 682 N N . ASP A 1 86 ? -10.969 35.5 6.402 1 88.75 86 ASP A N 1
ATOM 683 C CA . ASP A 1 86 ? -11.914 35.875 5.359 1 88.75 86 ASP A CA 1
ATOM 684 C C . ASP A 1 86 ? -12.398 34.656 4.586 1 88.75 86 ASP A C 1
ATOM 686 O O . ASP A 1 86 ? -13.57 34.562 4.215 1 88.75 86 ASP A O 1
ATOM 690 N N . ILE A 1 87 ? -11.523 33.594 4.391 1 91.69 87 ILE A N 1
ATOM 691 C CA . ILE A 1 87 ? -11.93 32.438 3.586 1 91.69 87 ILE A CA 1
ATOM 692 C C . ILE A 1 87 ? -12.211 31.266 4.496 1 91.69 87 ILE A C 1
ATOM 694 O O . ILE A 1 87 ? -12.82 30.281 4.066 1 91.69 87 ILE A O 1
ATOM 698 N N . LEU A 1 88 ? -11.836 31.359 5.695 1 94.56 88 LEU A N 1
ATOM 699 C CA . LEU A 1 88 ? -11.891 30.234 6.625 1 94.56 88 LEU A CA 1
ATOM 700 C C . LEU A 1 88 ? -13.32 29.719 6.777 1 94.56 88 LEU A C 1
ATOM 702 O O . LEU A 1 88 ? -13.547 28.5 6.82 1 94.56 88 LEU A O 1
ATOM 706 N N . PRO A 1 89 ? -14.359 30.656 6.84 1 94 89 PRO A N 1
ATOM 707 C CA . PRO A 1 89 ? -15.734 30.156 6.961 1 94 89 PRO A CA 1
ATOM 708 C C . PRO A 1 89 ? -16.125 29.219 5.82 1 94 89 PRO A C 1
ATOM 710 O O . PRO A 1 89 ? -16.766 28.188 6.051 1 94 89 PRO A O 1
ATOM 713 N N . SER A 1 90 ? -15.695 29.562 4.664 1 92.75 90 SER A N 1
ATOM 714 C CA . SER A 1 90 ? -16.016 28.734 3.504 1 92.75 90 SER A CA 1
ATOM 715 C C . SER A 1 90 ? -15.312 27.375 3.572 1 92.75 90 SER A C 1
ATOM 717 O O . SER A 1 90 ? -15.891 26.359 3.211 1 92.75 90 SER A O 1
ATOM 719 N N . VAL A 1 91 ? -14.102 27.359 4.043 1 94.81 91 VAL A N 1
ATOM 720 C CA . VAL A 1 91 ? -13.32 26.125 4.145 1 94.81 91 VAL A CA 1
ATOM 721 C C . VAL A 1 91 ? -13.93 25.219 5.203 1 94.81 91 VAL A C 1
ATOM 723 O O . VAL A 1 91 ? -14.133 24.016 4.961 1 94.81 91 VAL A O 1
ATOM 726 N N . ILE A 1 92 ? -14.234 25.812 6.359 1 96 92 ILE A N 1
ATOM 727 C CA . ILE A 1 92 ? -14.828 25.031 7.445 1 96 92 ILE A CA 1
ATOM 728 C C . ILE A 1 92 ? -16.156 24.438 6.996 1 96 92 ILE A C 1
ATOM 730 O O . ILE A 1 92 ? -16.438 23.266 7.223 1 96 92 ILE A O 1
ATOM 734 N N . LYS A 1 93 ? -16.984 25.234 6.312 1 94.38 93 LYS A N 1
ATOM 735 C CA . LYS A 1 93 ? -18.281 24.781 5.824 1 94.38 93 LYS A CA 1
ATOM 736 C C . LYS A 1 93 ? -18.125 23.594 4.871 1 94.38 93 LYS A C 1
ATOM 738 O O . LYS A 1 93 ? -18.922 22.656 4.895 1 94.38 93 LYS A O 1
ATOM 743 N N . HIS A 1 94 ? -17.125 23.656 4.043 1 94.81 94 HIS A N 1
ATOM 744 C CA . HIS A 1 94 ? -16.828 22.578 3.104 1 94.81 94 HIS A CA 1
ATOM 745 C C . HIS A 1 94 ? -16.625 21.25 3.832 1 94.81 94 HIS A C 1
ATOM 747 O O . HIS A 1 94 ? -17.203 20.234 3.447 1 94.81 94 HIS A O 1
ATOM 753 N N . TYR A 1 95 ? -15.883 21.219 4.922 1 96.44 95 TYR A N 1
ATOM 754 C CA . TYR A 1 95 ? -15.547 19.984 5.633 1 96.44 95 TYR A CA 1
ATOM 755 C C . TYR A 1 95 ? -16.641 19.594 6.609 1 96.44 95 TYR A C 1
ATOM 757 O O . TYR A 1 95 ? -16.719 18.453 7.043 1 96.44 95 TYR A O 1
ATOM 765 N N . CYS A 1 96 ? -17.562 20.516 6.945 1 94.25 96 CYS A N 1
ATOM 766 C CA . CYS A 1 96 ? -18.703 20.25 7.836 1 94.25 96 CYS A CA 1
ATOM 767 C C . CYS A 1 96 ? -19.656 19.25 7.219 1 94.25 96 CYS A C 1
ATOM 769 O O . CYS A 1 96 ? -20.438 18.609 7.93 1 94.25 96 CYS A O 1
ATOM 771 N N . SER A 1 97 ? -19.562 19.047 5.996 1 90.75 97 SER A N 1
ATOM 772 C CA . SER A 1 97 ? -20.484 18.172 5.297 1 90.75 97 SER A CA 1
ATOM 773 C C . SER A 1 97 ? -19.969 16.734 5.266 1 90.75 97 SER A C 1
ATOM 775 O O . SER A 1 97 ? -20.609 15.852 4.684 1 90.75 97 SER A O 1
ATOM 777 N N . MET A 1 98 ? -18.875 16.484 5.918 1 94 98 MET A N 1
ATOM 778 C CA . MET A 1 98 ? -18.234 15.188 5.785 1 94 98 MET A CA 1
ATOM 779 C C . MET A 1 98 ? -18.375 14.375 7.066 1 94 98 MET A C 1
ATOM 781 O O . MET A 1 98 ? -17.438 13.688 7.477 1 94 98 MET A O 1
ATOM 785 N N . GLY A 1 99 ? -19.531 14.391 7.598 1 87.19 99 GLY A N 1
ATOM 786 C CA . GLY A 1 99 ? -19.781 13.781 8.891 1 87.19 99 GLY A CA 1
ATOM 787 C C . GLY A 1 99 ? -19.609 12.273 8.883 1 87.19 99 GLY A C 1
ATOM 788 O O . GLY A 1 99 ? -19.391 11.664 9.93 1 87.19 99 GLY A O 1
ATOM 789 N N . ASP A 1 100 ? -19.625 11.648 7.73 1 87.81 100 ASP A N 1
ATOM 790 C CA . ASP A 1 100 ? -19.453 10.195 7.637 1 87.81 100 ASP A CA 1
ATOM 791 C C . ASP A 1 100 ? -18 9.805 7.863 1 87.81 100 ASP A C 1
ATOM 793 O O . ASP A 1 100 ? -17.719 8.703 8.336 1 87.81 100 ASP A O 1
ATOM 797 N N . SER A 1 101 ? -17.094 10.727 7.566 1 92.81 101 SER A N 1
ATOM 798 C CA . SER A 1 101 ? -15.68 10.406 7.633 1 92.81 101 SER A CA 1
ATOM 799 C C . SER A 1 101 ? -14.977 11.219 8.719 1 92.81 101 SER A C 1
ATOM 801 O O . SER A 1 101 ? -13.891 10.859 9.164 1 92.81 101 SER A O 1
ATOM 803 N N . VAL A 1 102 ? -15.625 12.312 9.133 1 96.44 102 VAL A N 1
ATOM 804 C CA . VAL A 1 102 ? -14.945 13.25 10.016 1 96.44 102 VAL A CA 1
ATOM 805 C C . VAL A 1 102 ? -15.695 13.344 11.344 1 96.44 102 VAL A C 1
ATOM 807 O O . VAL A 1 102 ? -16.906 13.555 11.367 1 96.44 102 VAL A O 1
ATOM 810 N N . GLU A 1 103 ? -14.914 13.172 12.383 1 95.94 103 GLU A N 1
ATOM 811 C CA . GLU A 1 103 ? -15.453 13.227 13.742 1 95.94 103 GLU A CA 1
ATOM 812 C C . GLU A 1 103 ? -15.461 14.656 14.273 1 95.94 103 GLU A C 1
ATOM 814 O O . GLU A 1 103 ? -16.422 15.086 14.906 1 95.94 103 GLU A O 1
ATOM 819 N N . LYS A 1 104 ? -14.383 15.312 14.016 1 97.06 104 LYS A N 1
ATOM 820 C CA . LYS A 1 104 ? -14.141 16.641 14.586 1 97.06 104 LYS A CA 1
ATOM 821 C C . LYS A 1 104 ? -13.172 17.438 13.727 1 97.06 104 LYS A C 1
ATOM 823 O O . LYS A 1 104 ? -12.344 16.859 13.016 1 97.06 104 LYS A O 1
ATOM 828 N N . ILE A 1 105 ? -13.43 18.766 13.805 1 97.81 105 ILE A N 1
ATOM 829 C CA . ILE A 1 105 ? -12.492 19.688 13.156 1 97.81 105 ILE A CA 1
ATOM 830 C C . ILE A 1 105 ? -11.812 20.562 14.203 1 97.81 105 ILE A C 1
ATOM 832 O O . ILE A 1 105 ? -12.484 21.281 14.953 1 97.81 105 ILE A O 1
ATOM 836 N N . LEU A 1 106 ? -10.562 20.469 14.32 1 98.38 106 LEU A N 1
ATOM 837 C CA . LEU A 1 106 ? -9.766 21.375 15.148 1 98.38 106 LEU A CA 1
ATOM 838 C C . LEU A 1 106 ? -9.133 22.469 14.305 1 98.38 106 LEU A C 1
ATOM 840 O O . LEU A 1 106 ? -8.258 22.203 13.477 1 98.38 106 LEU A O 1
ATOM 844 N N . VAL A 1 107 ? -9.57 23.656 14.5 1 98 107 VAL A N 1
ATOM 845 C CA . VAL A 1 107 ? -8.961 24.812 13.859 1 98 107 VAL A CA 1
ATOM 846 C C . VAL A 1 107 ? -7.867 25.391 14.758 1 98 107 VAL A C 1
ATOM 848 O O . VAL A 1 107 ? -8.156 25.938 15.828 1 98 107 VAL A O 1
ATOM 851 N N . ILE A 1 108 ? -6.648 25.25 14.297 1 98.19 108 ILE A N 1
ATOM 852 C CA . ILE A 1 108 ? -5.504 25.719 15.07 1 98.19 108 ILE A CA 1
ATOM 853 C C . ILE A 1 108 ? -5.203 27.172 14.703 1 98.19 108 ILE A C 1
ATOM 855 O O . ILE A 1 108 ? -4.629 27.453 13.648 1 98.19 108 ILE A O 1
ATOM 859 N N . TRP A 1 109 ? -5.559 28.109 15.586 1 97.94 109 TRP A N 1
ATOM 860 C CA . TRP A 1 109 ? -5.48 29.547 15.359 1 97.94 109 TRP A CA 1
ATOM 861 C C . TRP A 1 109 ? -4.086 30.078 15.664 1 97.94 109 TRP A C 1
ATOM 863 O O . TRP A 1 109 ? -3.754 30.328 16.828 1 97.94 109 TRP A O 1
ATOM 873 N N . ASN A 1 110 ? -3.293 30.234 14.625 1 96.81 110 ASN A N 1
ATOM 874 C CA . ASN A 1 110 ? -1.903 30.641 14.781 1 96.81 110 ASN A CA 1
ATOM 875 C C . ASN A 1 110 ? -1.761 32.156 14.734 1 96.81 110 ASN A C 1
ATOM 877 O O . ASN A 1 110 ? -0.679 32.688 14.977 1 96.81 110 ASN A O 1
ATOM 881 N N . ASP A 1 111 ? -2.795 32.906 14.367 1 94.75 111 ASP A N 1
ATOM 882 C CA . ASP A 1 111 ? -2.779 34.375 14.414 1 94.75 111 ASP A CA 1
ATOM 883 C C . ASP A 1 111 ? -2.969 34.875 15.844 1 94.75 111 ASP A C 1
ATOM 885 O O . ASP A 1 111 ? -4.004 35.469 16.172 1 94.75 111 ASP A O 1
ATOM 889 N N . VAL A 1 112 ? -1.926 34.781 16.547 1 93.69 112 VAL A N 1
ATOM 890 C CA . VAL A 1 112 ? -1.976 34.906 18 1 93.69 112 VAL A CA 1
ATOM 891 C C . VAL A 1 112 ? -2.363 36.344 18.375 1 93.69 112 VAL A C 1
ATOM 893 O O . VAL A 1 112 ? -2.953 36.562 19.438 1 93.69 112 VAL A O 1
ATOM 896 N N . GLU A 1 113 ? -2.186 37.312 17.578 1 93.31 113 GLU A N 1
ATOM 897 C CA . GLU A 1 113 ? -2.416 38.719 17.875 1 93.31 113 GLU A CA 1
ATOM 898 C C . GLU A 1 113 ? -3.855 39.094 17.578 1 93.31 113 GLU A C 1
ATOM 900 O O . GLU A 1 113 ? -4.316 40.156 18.016 1 93.31 113 GLU A O 1
ATOM 905 N N . THR A 1 114 ? -4.508 38.344 16.828 1 94.25 114 THR A N 1
ATOM 906 C CA . THR A 1 114 ? -5.867 38.656 16.422 1 94.25 114 THR A CA 1
ATOM 907 C C . THR A 1 114 ? -6.871 37.688 17.031 1 94.25 114 THR A C 1
ATOM 909 O O . THR A 1 114 ? -6.75 36.469 16.859 1 94.25 114 THR A O 1
ATOM 912 N N . PRO A 1 115 ? -7.785 38.25 17.703 1 94.5 115 PRO A N 1
ATOM 913 C CA . PRO A 1 115 ? -8.82 37.344 18.234 1 94.5 115 PRO A CA 1
ATOM 914 C C . PRO A 1 115 ? -9.641 36.688 17.141 1 94.5 115 PRO A C 1
ATOM 916 O O . PRO A 1 115 ? -9.781 37.219 16.047 1 94.5 115 PRO A O 1
ATOM 919 N N . ILE A 1 116 ? -10.18 35.531 17.438 1 94.81 116 ILE A N 1
ATOM 920 C CA . ILE A 1 116 ? -11.062 34.844 16.516 1 94.81 116 ILE A CA 1
ATOM 921 C C . ILE A 1 116 ? -12.328 35.656 16.281 1 94.81 116 ILE A C 1
ATOM 923 O O . ILE A 1 116 ? -13.023 36.031 17.25 1 94.81 116 ILE A O 1
ATOM 927 N N . PRO A 1 117 ? -12.648 35.938 15.125 1 93.5 117 PRO A N 1
ATOM 928 C CA . PRO A 1 117 ? -13.875 36.688 14.859 1 93.5 117 PRO A CA 1
ATOM 929 C C . PRO A 1 117 ? -15.125 35.969 15.367 1 93.5 117 PRO A C 1
ATOM 931 O O . PRO A 1 117 ? -15.258 34.75 15.188 1 93.5 117 PRO A O 1
ATOM 934 N N . PRO A 1 118 ? -16.062 36.688 15.898 1 91.25 118 PRO A N 1
ATOM 935 C CA . PRO A 1 118 ? -17.297 36.062 16.406 1 91.25 118 PRO A CA 1
ATOM 936 C C . PRO A 1 118 ? -18.062 35.312 15.32 1 91.25 118 PRO A C 1
ATOM 938 O O . PRO A 1 118 ? -18.75 34.344 15.617 1 91.25 118 PRO A O 1
ATOM 941 N N . SER A 1 119 ? -17.984 35.781 14.117 1 89.69 119 SER A N 1
ATOM 942 C CA . SER A 1 119 ? -18.688 35.156 13.008 1 89.69 119 SER A CA 1
ATOM 943 C C . SER A 1 119 ? -18.25 33.688 12.828 1 89.69 119 SER A C 1
ATOM 945 O O . SER A 1 119 ? -19.031 32.875 12.352 1 89.69 119 SER A O 1
ATOM 947 N N . LEU A 1 120 ? -17.047 33.375 13.219 1 91.81 120 LEU A N 1
ATOM 948 C CA . LEU A 1 120 ? -16.531 32.031 13.094 1 91.81 120 LEU A CA 1
ATOM 949 C C . LEU A 1 120 ? -17.141 31.109 14.148 1 91.81 120 LEU A C 1
ATOM 951 O O . LEU A 1 120 ? -17.344 29.922 13.906 1 91.81 120 LEU A O 1
ATOM 955 N N . HIS A 1 121 ? -17.5 31.703 15.25 1 85.38 121 HIS A N 1
ATOM 956 C CA . HIS A 1 121 ? -18.078 30.922 16.328 1 85.38 121 HIS A CA 1
ATOM 957 C C . HIS A 1 121 ? -19.531 30.562 16.016 1 85.38 121 HIS A C 1
ATOM 959 O O . HIS A 1 121 ? -20.062 29.594 16.562 1 85.38 121 HIS A O 1
ATOM 965 N N . SER A 1 122 ? -20.156 31.312 15.125 1 86.5 122 SER A N 1
ATOM 966 C CA . SER A 1 122 ? -21.562 31.141 14.836 1 86.5 122 SER A CA 1
ATOM 967 C C . SER A 1 122 ? -21.781 30.234 13.625 1 86.5 122 SER A C 1
ATOM 969 O O . SER A 1 122 ? -22.922 30.031 13.188 1 86.5 122 SER A O 1
ATOM 971 N N . LEU A 1 123 ? -20.672 29.688 13.164 1 89.56 123 LEU A N 1
ATOM 972 C CA . LEU A 1 123 ? -20.797 28.812 12.008 1 89.56 123 LEU A CA 1
ATOM 973 C C . LEU A 1 123 ? -21.609 27.562 12.352 1 89.56 123 LEU A C 1
ATOM 975 O O . LEU A 1 123 ? -21.375 26.922 13.383 1 89.56 123 LEU A O 1
ATOM 979 N N . ARG A 1 124 ? -22.609 27.25 11.562 1 88.88 124 ARG A N 1
ATOM 980 C CA . ARG A 1 124 ? -23.391 26.031 11.719 1 88.88 124 ARG A CA 1
ATOM 981 C C . ARG A 1 124 ? -22.688 24.844 11.078 1 88.88 124 ARG A C 1
ATOM 983 O O . ARG A 1 124 ? -22.344 24.875 9.891 1 88.88 124 ARG A O 1
ATOM 990 N N . CYS A 1 125 ? -22.391 23.875 11.867 1 91.12 125 CYS A N 1
ATOM 991 C CA . CYS A 1 125 ? -21.688 22.672 11.43 1 91.12 125 CYS A CA 1
ATOM 992 C C . CYS A 1 125 ? -22.203 21.438 12.172 1 91.12 125 CYS A C 1
ATOM 994 O O . CYS A 1 125 ? -22.328 21.469 13.398 1 91.12 125 CYS A O 1
ATOM 996 N N . ASP A 1 126 ? -22.531 20.406 11.391 1 88.5 126 ASP A N 1
ATOM 997 C CA . ASP A 1 126 ? -23 19.156 11.984 1 88.5 126 ASP A CA 1
ATOM 998 C C . ASP A 1 126 ? -21.859 18.422 12.688 1 88.5 126 ASP A C 1
ATOM 1000 O O . ASP A 1 126 ? -22.094 17.516 13.477 1 88.5 126 ASP A O 1
ATOM 1004 N N . ILE A 1 127 ? -20.703 18.828 12.414 1 94.12 127 ILE A N 1
ATOM 1005 C CA . ILE A 1 127 ? -19.484 18.297 13.023 1 94.12 127 ILE A CA 1
ATOM 1006 C C . ILE A 1 127 ? -18.938 19.281 14.047 1 94.12 127 ILE A C 1
ATOM 1008 O O . ILE A 1 127 ? -19.016 20.5 13.844 1 94.12 127 ILE A O 1
ATOM 1012 N N . ASP A 1 128 ? -18.453 18.797 15.164 1 94.5 128 ASP A N 1
ATOM 1013 C CA . ASP A 1 128 ? -17.859 19.656 16.188 1 94.5 128 ASP A CA 1
ATOM 1014 C C . ASP A 1 128 ? -16.641 20.406 15.633 1 94.5 128 ASP A C 1
ATOM 1016 O O . ASP A 1 128 ? -15.711 19.781 15.117 1 94.5 128 ASP A O 1
ATOM 1020 N N . VAL A 1 129 ? -16.719 21.703 15.719 1 96.69 129 VAL A N 1
ATOM 1021 C CA . VAL A 1 129 ? -15.586 22.547 15.328 1 96.69 129 VAL A CA 1
ATOM 1022 C C . VAL A 1 129 ? -15 23.219 16.562 1 96.69 129 VAL A C 1
ATOM 1024 O O . VAL A 1 129 ? -15.695 23.969 17.25 1 96.69 129 VAL A O 1
ATOM 1027 N N . LEU A 1 130 ? -13.781 22.938 16.859 1 96.81 130 LEU A N 1
ATOM 1028 C CA . LEU A 1 130 ? -13.102 23.531 18.016 1 96.81 130 LEU A CA 1
ATOM 1029 C C . LEU A 1 130 ? -11.977 24.453 17.547 1 96.81 130 LEU A C 1
ATOM 1031 O O . LEU A 1 130 ? -11.148 24.062 16.719 1 96.81 130 LEU A O 1
ATOM 1035 N N . PHE A 1 131 ? -12.008 25.641 18.047 1 96.69 131 PHE A N 1
ATOM 1036 C CA . PHE A 1 131 ? -10.922 26.578 17.812 1 96.69 131 PHE A CA 1
ATOM 1037 C C . PHE A 1 131 ? -9.891 26.531 18.938 1 96.69 131 PHE A C 1
ATOM 1039 O O . PHE A 1 131 ? -10.234 26.688 20.109 1 96.69 131 PHE A O 1
ATOM 1046 N N . ILE A 1 132 ? -8.695 26.234 18.531 1 96.94 132 ILE A N 1
ATOM 1047 C CA . ILE A 1 132 ? -7.594 26.188 19.484 1 96.94 132 ILE A CA 1
ATOM 1048 C C . ILE A 1 132 ? -6.641 27.344 19.25 1 96.94 132 ILE A C 1
ATOM 1050 O O . ILE A 1 132 ? -5.973 27.406 18.219 1 96.94 132 ILE A O 1
ATOM 1054 N N . VAL A 1 133 ? -6.539 28.219 20.219 1 96.81 133 VAL A N 1
ATOM 1055 C CA . VAL A 1 133 ? -5.664 29.375 20.062 1 96.81 133 VAL A CA 1
ATOM 1056 C C . VAL A 1 133 ? -4.238 29 20.453 1 96.81 133 VAL A C 1
ATOM 1058 O O . VAL A 1 133 ? -3.992 28.531 21.562 1 96.81 133 VAL A O 1
ATOM 1061 N N . SER A 1 134 ? -3.307 29.219 19.516 1 96.81 134 SER A N 1
ATOM 1062 C CA . SER A 1 134 ? -1.903 28.891 19.75 1 96.81 134 SER A CA 1
ATOM 1063 C C . SER A 1 134 ? -1.234 29.953 20.625 1 96.81 134 SER A C 1
ATOM 1065 O O . SER A 1 134 ? -1.648 31.109 20.641 1 96.81 134 SER A O 1
ATOM 1067 N N . LYS A 1 135 ? -0.216 29.531 21.359 1 95.75 135 LYS A N 1
ATOM 1068 C CA . LYS A 1 135 ? 0.564 30.453 22.172 1 95.75 135 LYS A CA 1
ATOM 1069 C C . LYS A 1 135 ? 1.533 31.266 21.312 1 95.75 135 LYS A C 1
ATOM 1071 O O . LYS A 1 135 ? 1.807 32.438 21.594 1 95.75 135 LYS A O 1
ATOM 1076 N N . GLU A 1 136 ? 2.076 30.578 20.344 1 96.69 136 GLU A N 1
ATOM 1077 C CA . GLU A 1 136 ? 3.002 31.172 19.375 1 96.69 136 GLU A CA 1
ATOM 1078 C C . GLU A 1 136 ? 2.676 30.719 17.953 1 96.69 136 GLU A C 1
ATOM 1080 O O . GLU A 1 136 ? 2.133 29.625 17.75 1 96.69 136 GLU A O 1
ATOM 1085 N N . ASN A 1 137 ? 2.982 31.656 17.047 1 96.06 137 ASN A N 1
ATOM 1086 C CA . ASN A 1 137 ? 2.824 31.281 15.648 1 96.06 137 ASN A CA 1
ATOM 1087 C C . ASN A 1 137 ? 3.934 30.328 15.188 1 96.06 137 ASN A C 1
ATOM 1089 O O . ASN A 1 137 ? 5.027 30.781 14.836 1 96.06 137 ASN A O 1
ATOM 1093 N N . LYS A 1 138 ? 3.635 29.016 15.25 1 97 138 LYS A N 1
ATOM 1094 C CA . LYS A 1 138 ? 4.566 27.984 14.797 1 97 138 LYS A CA 1
ATOM 1095 C C . LYS A 1 138 ? 3.898 27.047 13.805 1 97 138 LYS A C 1
ATOM 1097 O O . LYS A 1 138 ? 2.742 26.656 13.984 1 97 138 LYS A O 1
ATOM 1102 N N . LEU A 1 139 ? 4.676 26.641 12.766 1 96.38 139 LEU A N 1
ATOM 1103 C CA . LEU A 1 139 ? 4.16 25.688 11.797 1 96.38 139 LEU A CA 1
ATOM 1104 C C . LEU A 1 139 ? 3.93 24.328 12.445 1 96.38 139 LEU A C 1
ATOM 1106 O O . LEU A 1 139 ? 3.043 23.578 12.031 1 96.38 139 LEU A O 1
ATOM 1110 N N . THR A 1 140 ? 4.641 24.047 13.508 1 97.75 140 THR A N 1
ATOM 1111 C CA . THR A 1 140 ? 4.621 22.734 14.148 1 97.75 140 THR A CA 1
ATOM 1112 C C . THR A 1 140 ? 3.373 22.562 15.008 1 97.75 140 THR A C 1
ATOM 1114 O O . THR A 1 140 ? 3.051 21.453 15.438 1 97.75 140 THR A O 1
ATOM 1117 N N . ASN A 1 141 ? 2.596 23.688 15.18 1 98 141 ASN A N 1
ATOM 1118 C CA . ASN A 1 141 ? 1.354 23.609 15.945 1 98 141 ASN A CA 1
ATOM 1119 C C . ASN A 1 141 ? 0.369 22.641 15.297 1 98 141 ASN A C 1
ATOM 1121 O O . ASN A 1 141 ? -0.449 22.031 15.992 1 98 141 ASN A O 1
ATOM 1125 N N . ARG A 1 142 ? 0.469 22.469 14.008 1 97.81 142 ARG A N 1
ATOM 1126 C CA . ARG A 1 142 ? -0.45 21.594 13.297 1 97.81 142 ARG A CA 1
ATOM 1127 C C . ARG A 1 142 ? -0.25 20.141 13.711 1 97.81 142 ARG A C 1
ATOM 1129 O O . ARG A 1 142 ? -1.129 19.297 13.5 1 97.81 142 ARG A O 1
ATOM 1136 N N . PHE A 1 143 ? 1.005 19.828 14.273 1 98.5 143 PHE A N 1
ATOM 1137 C CA . PHE A 1 143 ? 1.322 18.453 14.633 1 98.5 143 PHE A CA 1
ATOM 1138 C C . PHE A 1 143 ? 1.318 18.281 16.141 1 98.5 143 PHE A C 1
ATOM 1140 O O . PHE A 1 143 ? 1.8 17.266 16.656 1 98.5 143 PHE A O 1
ATOM 1147 N N . MET A 1 144 ? 0.81 19.266 16.891 1 98.06 144 MET A N 1
ATOM 1148 C CA . MET A 1 144 ? 0.775 19.141 18.344 1 98.06 144 MET A CA 1
ATOM 1149 C C . MET A 1 144 ? -0.221 18.078 18.781 1 98.06 144 MET A C 1
ATOM 1151 O O . MET A 1 144 ? -1.382 18.094 18.359 1 98.06 144 MET A O 1
ATOM 1155 N N . PRO A 1 145 ? 0.31 17.078 19.547 1 97.69 145 PRO A N 1
ATOM 1156 C CA . PRO A 1 145 ? -0.673 16.156 20.109 1 97.69 145 PRO A CA 1
ATOM 1157 C C . PRO A 1 145 ? -1.655 16.844 21.062 1 97.69 145 PRO A C 1
ATOM 1159 O O . PRO A 1 145 ? -1.28 17.781 21.766 1 97.69 145 PRO A O 1
ATOM 1162 N N . ARG A 1 146 ? -2.926 16.484 21.016 1 97.12 146 ARG A N 1
ATOM 1163 C CA . ARG A 1 146 ? -3.982 17.094 21.812 1 97.12 146 ARG A CA 1
ATOM 1164 C C . ARG A 1 146 ? -4.949 16.031 22.344 1 97.12 146 ARG A C 1
ATOM 1166 O O . ARG A 1 146 ? -5.262 15.07 21.641 1 97.12 146 ARG A O 1
ATOM 1173 N N . ASP A 1 147 ? -5.48 16.344 23.484 1 96.5 147 ASP A N 1
ATOM 1174 C CA . ASP A 1 147 ? -6.461 15.453 24.094 1 96.5 147 ASP A CA 1
ATOM 1175 C C . ASP A 1 147 ? -7.762 15.438 23.297 1 96.5 147 ASP A C 1
ATOM 1177 O O . ASP A 1 147 ? -8.492 14.445 23.297 1 96.5 147 ASP A O 1
ATOM 1181 N N . GLU A 1 148 ? -7.988 16.5 22.578 1 96.62 148 GLU A N 1
ATOM 1182 C CA . GLU A 1 148 ? -9.211 16.625 21.781 1 96.62 148 GLU A CA 1
ATOM 1183 C C . GLU A 1 148 ? -9.211 15.633 20.609 1 96.62 148 GLU A C 1
ATOM 1185 O O . GLU A 1 148 ? -10.258 15.383 20.016 1 96.62 148 GLU A O 1
ATOM 1190 N N . ILE A 1 149 ? -7.988 15.109 20.281 1 97.31 149 ILE A N 1
ATOM 1191 C CA . ILE A 1 149 ? -7.895 14.133 19.203 1 97.31 149 ILE A CA 1
ATOM 1192 C C . ILE A 1 149 ? -8.195 12.734 19.734 1 97.31 149 ILE A C 1
ATOM 1194 O O . ILE A 1 149 ? -7.336 12.109 20.359 1 97.31 149 ILE A O 1
ATOM 1198 N N . GLU A 1 150 ? -9.344 12.227 19.406 1 92.94 150 GLU A N 1
ATOM 1199 C CA . GLU A 1 150 ? -9.766 10.922 19.922 1 92.94 150 GLU A CA 1
ATOM 1200 C C . GLU A 1 150 ? -9.648 9.844 18.844 1 92.94 150 GLU A C 1
ATOM 1202 O O . GLU A 1 150 ? -9.625 8.656 19.156 1 92.94 150 GLU A O 1
ATOM 1207 N N . THR A 1 151 ? -9.648 10.273 17.625 1 95.06 151 THR A N 1
ATOM 1208 C CA . THR A 1 151 ? -9.539 9.328 16.516 1 95.06 151 THR A CA 1
ATOM 1209 C C . THR A 1 151 ? -8.102 8.852 16.359 1 95.06 151 THR A C 1
ATOM 1211 O O . THR A 1 151 ? -7.164 9.539 16.766 1 95.06 151 THR A O 1
ATOM 1214 N N . LYS A 1 152 ? -7.902 7.668 15.773 1 94.69 152 LYS A N 1
ATOM 1215 C CA . LYS A 1 152 ? -6.555 7.184 15.469 1 94.69 152 LYS A CA 1
ATOM 1216 C C . LYS A 1 152 ? -5.953 7.938 14.289 1 94.69 152 LYS A C 1
ATOM 1218 O O . LYS A 1 152 ? -4.766 8.273 14.305 1 94.69 152 LYS A O 1
ATOM 1223 N N . GLY A 1 153 ? -6.801 8.148 13.305 1 96.56 153 GLY A N 1
ATOM 1224 C CA . GLY A 1 153 ? -6.359 8.875 12.125 1 96.56 153 GLY A CA 1
ATOM 1225 C C . GLY A 1 153 ? -6.672 10.359 12.188 1 96.56 153 GLY A C 1
ATOM 1226 O O . GLY A 1 153 ? -7.73 10.75 12.68 1 96.56 153 GLY A O 1
ATOM 1227 N N . VAL A 1 154 ? -5.727 11.188 11.672 1 98.44 154 VAL A N 1
ATOM 1228 C CA . VAL A 1 154 ? -5.953 12.625 11.547 1 98.44 154 VAL A CA 1
ATOM 1229 C C . VAL A 1 154 ? -5.699 13.07 10.109 1 98.44 154 VAL A C 1
ATOM 1231 O O . VAL A 1 154 ? -4.773 12.578 9.461 1 98.44 154 VAL A O 1
ATOM 1234 N N . LEU A 1 155 ? -6.516 13.883 9.633 1 98.62 155 LEU A N 1
ATOM 1235 C CA . LEU A 1 155 ? -6.301 14.578 8.367 1 98.62 155 LEU A CA 1
ATOM 1236 C C . LEU A 1 155 ? -5.77 15.984 8.602 1 98.62 155 LEU A C 1
ATOM 1238 O O . LEU A 1 155 ? -6.469 16.828 9.164 1 98.62 155 LEU A O 1
ATOM 1242 N N . VAL A 1 156 ? -4.551 16.188 8.203 1 98.56 156 VAL A N 1
ATOM 1243 C CA . VAL A 1 156 ? -3.965 17.531 8.234 1 98.56 156 VAL A CA 1
ATOM 1244 C C . VAL A 1 156 ? -4.234 18.25 6.914 1 98.56 156 VAL A C 1
ATOM 1246 O O . VAL A 1 156 ? -3.885 17.734 5.848 1 98.56 156 VAL A O 1
ATOM 1249 N N . VAL A 1 157 ? -4.867 19.438 7.039 1 97.69 157 VAL A N 1
ATOM 1250 C CA . VAL A 1 157 ? -5.223 20.141 5.812 1 97.69 157 VAL A CA 1
ATOM 1251 C C . VAL A 1 157 ? -4.988 21.641 5.996 1 97.69 157 VAL A C 1
ATOM 1253 O O . VAL A 1 157 ? -5.258 22.203 7.066 1 97.69 157 VAL A O 1
ATOM 1256 N N . ASP A 1 158 ? -4.488 22.281 4.938 1 95.69 158 ASP A N 1
ATOM 1257 C CA . ASP A 1 158 ? -4.297 23.734 4.969 1 95.69 158 ASP A CA 1
ATOM 1258 C C . ASP A 1 158 ? -5.633 24.453 4.918 1 95.69 158 ASP A C 1
ATOM 1260 O O . ASP A 1 158 ? -6.613 23.938 4.383 1 95.69 158 ASP A O 1
ATOM 1264 N N . ASP A 1 159 ? -5.633 25.641 5.383 1 95.12 159 ASP A N 1
ATOM 1265 C CA . ASP A 1 159 ? -6.84 26.438 5.543 1 95.12 159 ASP A CA 1
ATOM 1266 C C . ASP A 1 159 ? -7.273 27.047 4.211 1 95.12 159 ASP A C 1
ATOM 1268 O O . ASP A 1 159 ? -8.18 27.891 4.168 1 95.12 159 ASP A O 1
ATOM 1272 N N . ASP A 1 160 ? -6.605 26.672 3.121 1 92.62 160 ASP A N 1
ATOM 1273 C CA . ASP A 1 160 ? -7.023 27.141 1.801 1 92.62 160 ASP A CA 1
ATOM 1274 C C . ASP A 1 160 ? -7.23 25.969 0.847 1 92.62 160 ASP A C 1
ATOM 1276 O O . ASP A 1 160 ? -7.434 26.172 -0.353 1 92.62 160 ASP A O 1
ATOM 1280 N N . ARG A 1 161 ? -7.105 24.75 1.383 1 93.25 161 ARG A N 1
ATOM 1281 C CA . ARG A 1 161 ? -7.215 23.562 0.557 1 93.25 161 ARG A CA 1
ATOM 1282 C C . ARG A 1 161 ? -8.578 22.906 0.718 1 93.25 161 ARG A C 1
ATOM 1284 O O . ARG A 1 161 ? -9.07 22.75 1.839 1 93.25 161 ARG A O 1
ATOM 1291 N N . LEU A 1 162 ? -9.172 22.594 -0.396 1 95.19 162 LEU A N 1
ATOM 1292 C CA . LEU A 1 162 ? -10.438 21.875 -0.395 1 95.19 162 LEU A CA 1
ATOM 1293 C C . LEU A 1 162 ? -10.281 20.516 -1.064 1 95.19 162 LEU A C 1
ATOM 1295 O O . LEU A 1 162 ? -9.953 20.438 -2.25 1 95.19 162 LEU A O 1
ATOM 1299 N N . ILE A 1 163 ? -10.492 19.484 -0.292 1 96.19 163 ILE A N 1
ATOM 1300 C CA . ILE A 1 163 ? -10.555 18.125 -0.785 1 96.19 163 ILE A CA 1
ATOM 1301 C C . ILE A 1 163 ? -12 17.641 -0.809 1 96.19 163 ILE A C 1
ATOM 1303 O O . ILE A 1 163 ? -12.734 17.812 0.171 1 96.19 163 ILE A O 1
ATOM 1307 N N . SER A 1 164 ? -12.422 17.062 -1.934 1 95 164 SER A N 1
ATOM 1308 C CA . SER A 1 164 ? -13.805 16.594 -2.006 1 95 164 SER A CA 1
ATOM 1309 C C . SER A 1 164 ? -14.086 15.531 -0.957 1 95 164 SER A C 1
ATOM 1311 O O . SER A 1 164 ? -13.188 14.773 -0.578 1 95 164 SER A O 1
ATOM 1313 N N . GLY A 1 165 ? -15.305 15.5 -0.546 1 94.81 165 GLY A N 1
ATOM 1314 C CA . GLY A 1 165 ? -15.703 14.492 0.421 1 94.81 165 GLY A CA 1
ATOM 1315 C C . GLY A 1 165 ? -15.391 13.078 -0.033 1 94.81 165 GLY A C 1
ATOM 1316 O O . GLY A 1 165 ? -14.898 12.266 0.749 1 94.81 165 GLY A O 1
ATOM 1317 N N . ASP A 1 166 ? -15.625 12.828 -1.271 1 92.25 166 ASP A N 1
ATOM 1318 C CA . ASP A 1 166 ? -15.336 11.516 -1.846 1 92.25 166 ASP A CA 1
ATOM 1319 C C . ASP A 1 166 ? -13.844 11.203 -1.783 1 92.25 166 ASP A C 1
ATOM 1321 O O . ASP A 1 166 ? -13.461 10.062 -1.515 1 92.25 166 ASP A O 1
ATOM 1325 N N . ASP A 1 167 ? -13.055 12.203 -2.002 1 94.06 167 ASP A N 1
ATOM 1326 C CA . ASP A 1 167 ? -11.617 11.992 -1.999 1 94.06 167 ASP A CA 1
ATOM 1327 C C . ASP A 1 167 ? -11.086 11.828 -0.576 1 94.06 167 ASP A C 1
ATOM 1329 O O . ASP A 1 167 ? -10.156 11.055 -0.336 1 94.06 167 ASP A O 1
ATOM 1333 N N . VAL A 1 168 ? -11.688 12.562 0.351 1 96.25 168 VAL A N 1
ATOM 1334 C CA . VAL A 1 168 ? -11.336 12.352 1.751 1 96.25 168 VAL A CA 1
ATOM 1335 C C . VAL A 1 168 ? -11.664 10.922 2.158 1 96.25 168 VAL A C 1
ATOM 1337 O O . VAL A 1 168 ? -10.844 10.242 2.787 1 96.25 168 VAL A O 1
ATOM 1340 N N . GLN A 1 169 ? -12.789 10.484 1.725 1 93.38 169 GLN A N 1
ATOM 1341 C CA . GLN A 1 169 ? -13.203 9.125 2.045 1 93.38 169 GLN A CA 1
ATOM 1342 C C . GLN A 1 169 ? -12.273 8.102 1.402 1 93.38 169 GLN A C 1
ATOM 1344 O O . GLN A 1 169 ? -11.891 7.113 2.037 1 93.38 169 GLN A O 1
ATOM 1349 N N . PHE A 1 170 ? -11.914 8.312 0.207 1 92.88 170 PHE A N 1
ATOM 1350 C CA . PHE A 1 170 ? -11.008 7.406 -0.481 1 92.88 170 PHE A CA 1
ATOM 1351 C C . PHE A 1 170 ? -9.656 7.352 0.23 1 92.88 170 PHE A C 1
ATOM 1353 O O . PHE A 1 170 ? -9.164 6.27 0.551 1 92.88 170 PHE A O 1
ATOM 1360 N N . GLY A 1 171 ? -9.086 8.57 0.485 1 95.75 171 GLY A N 1
ATOM 1361 C CA . GLY A 1 171 ? -7.832 8.617 1.221 1 95.75 171 GLY A CA 1
ATOM 1362 C C . GLY A 1 171 ? -7.902 7.922 2.566 1 95.75 171 GLY A C 1
ATOM 1363 O O . GLY A 1 171 ? -6.977 7.203 2.949 1 95.75 171 GLY A O 1
ATOM 1364 N N . PHE A 1 172 ? -9.062 8.102 3.227 1 95.81 172 PHE A N 1
ATOM 1365 C CA . PHE A 1 172 ? -9.266 7.504 4.539 1 95.81 172 PHE A CA 1
ATOM 1366 C C . PHE A 1 172 ? -9.336 5.984 4.438 1 95.81 172 PHE A C 1
ATOM 1368 O O . PHE A 1 172 ? -8.742 5.277 5.254 1 95.81 172 PHE A O 1
ATOM 1375 N N . GLN A 1 173 ? -9.945 5.445 3.465 1 92 173 GLN A N 1
ATOM 1376 C CA . GLN A 1 173 ? -10.023 4.004 3.25 1 92 173 GLN A CA 1
ATOM 1377 C C . GLN A 1 173 ? -8.648 3.418 2.957 1 92 173 GLN A C 1
ATOM 1379 O O . GLN A 1 173 ? -8.305 2.338 3.445 1 92 173 GLN A O 1
ATOM 1384 N N . ILE A 1 174 ? -7.895 4.129 2.16 1 94.38 174 ILE A N 1
ATOM 1385 C CA . ILE A 1 174 ? -6.543 3.672 1.872 1 94.38 174 ILE A CA 1
ATOM 1386 C C . ILE A 1 174 ? -5.695 3.729 3.143 1 94.38 174 ILE A C 1
ATOM 1388 O O . ILE A 1 174 ? -4.938 2.801 3.434 1 94.38 174 ILE A O 1
ATOM 1392 N N . TRP A 1 175 ? -5.859 4.805 3.885 1 95.56 175 TRP A N 1
ATOM 1393 C CA . TRP A 1 175 ? -5.094 4.934 5.121 1 95.56 175 TRP A CA 1
ATOM 1394 C C . TRP A 1 175 ? -5.383 3.771 6.062 1 95.56 175 TRP A C 1
ATOM 1396 O O . TRP A 1 175 ? -4.473 3.242 6.703 1 95.56 175 TRP A O 1
ATOM 1406 N N . LYS A 1 176 ? -6.578 3.324 6.16 1 91.56 176 LYS A N 1
ATOM 1407 C CA . LYS A 1 176 ? -6.949 2.225 7.047 1 91.56 176 LYS A CA 1
ATOM 1408 C C . LYS A 1 176 ? -6.215 0.942 6.672 1 91.56 176 LYS A C 1
ATOM 1410 O O . LYS A 1 176 ? -5.973 0.084 7.523 1 91.56 176 LYS A O 1
ATOM 1415 N N . GLN A 1 177 ? -5.809 0.881 5.395 1 90.75 177 GLN A N 1
ATOM 1416 C CA . GLN A 1 177 ? -5.059 -0.281 4.926 1 90.75 177 GLN A CA 1
ATOM 1417 C C . GLN A 1 177 ? -3.57 -0.128 5.223 1 90.75 177 GLN A C 1
ATOM 1419 O O . GLN A 1 177 ? -2.828 -1.113 5.23 1 90.75 177 GLN A O 1
ATOM 1424 N N . PHE A 1 178 ? -3.156 1.123 5.426 1 93 178 PHE A N 1
ATOM 1425 C CA . PHE A 1 178 ? -1.741 1.432 5.59 1 93 178 PHE A CA 1
ATOM 1426 C C . PHE A 1 178 ? -1.531 2.416 6.734 1 93 178 PHE A C 1
ATOM 1428 O O . PHE A 1 178 ? -0.867 3.439 6.562 1 93 178 PHE A O 1
ATOM 1435 N N . ARG A 1 179 ? -1.962 2.094 7.906 1 92.75 179 ARG A N 1
ATOM 1436 C CA . ARG A 1 179 ? -2.055 3.008 9.039 1 92.75 179 ARG A CA 1
ATOM 1437 C C . ARG A 1 179 ? -0.673 3.486 9.469 1 92.75 179 ARG A C 1
ATOM 1439 O O . ARG A 1 179 ? -0.544 4.535 10.109 1 92.75 179 ARG A O 1
ATOM 1446 N N . HIS A 1 180 ? 0.328 2.689 9.164 1 92.44 180 HIS A N 1
ATOM 1447 C CA . HIS A 1 180 ? 1.675 3.016 9.625 1 92.44 180 HIS A CA 1
ATOM 1448 C C . HIS A 1 180 ? 2.34 4.027 8.695 1 92.44 180 HIS A C 1
ATOM 1450 O O . HIS A 1 180 ? 3.43 4.523 8.992 1 92.44 180 HIS A O 1
ATOM 1456 N N . ARG A 1 181 ? 1.678 4.367 7.59 1 96.38 181 ARG A N 1
ATOM 1457 C CA . ARG A 1 181 ? 2.23 5.32 6.633 1 96.38 181 ARG A CA 1
ATOM 1458 C C . ARG A 1 181 ? 1.379 6.582 6.562 1 96.38 181 ARG A C 1
ATOM 1460 O O . ARG A 1 181 ? 0.29 6.637 7.137 1 96.38 181 ARG A O 1
ATOM 1467 N N . ILE A 1 182 ? 1.96 7.578 5.941 1 98.44 182 ILE A N 1
ATOM 1468 C CA . ILE A 1 182 ? 1.221 8.797 5.625 1 98.44 182 ILE A CA 1
ATOM 1469 C C . ILE A 1 182 ? 0.566 8.656 4.254 1 98.44 182 ILE A C 1
ATOM 1471 O O . ILE A 1 182 ? 1.225 8.289 3.277 1 98.44 182 ILE A O 1
ATOM 1475 N N . ILE A 1 183 ? -0.719 8.883 4.266 1 98.38 183 ILE A N 1
ATOM 1476 C CA . ILE A 1 183 ? -1.456 8.891 3.006 1 98.38 183 ILE A CA 1
ATOM 1477 C C . ILE A 1 183 ? -1.771 10.328 2.604 1 98.38 183 ILE A C 1
ATOM 1479 O O . ILE A 1 183 ? -2.207 11.133 3.434 1 98.38 183 ILE A O 1
ATOM 1483 N N . GLY A 1 184 ? -1.491 10.719 1.399 1 97.38 184 GLY A N 1
ATOM 1484 C CA . GLY A 1 184 ? -1.749 12.094 1.007 1 97.38 184 GLY A CA 1
ATOM 1485 C C . GLY A 1 184 ? -1.963 12.258 -0.486 1 97.38 184 GLY A C 1
ATOM 1486 O O . GLY A 1 184 ? -1.952 11.281 -1.231 1 97.38 184 GLY A O 1
ATOM 1487 N N . PHE A 1 185 ? -2.168 13.5 -0.933 1 94.12 185 PHE A N 1
ATOM 1488 C CA . PHE A 1 185 ? -2.654 13.766 -2.281 1 94.12 185 PHE A CA 1
ATOM 1489 C C . PHE A 1 185 ? -1.582 14.453 -3.119 1 94.12 185 PHE A C 1
ATOM 1491 O O . PHE A 1 185 ? -1.654 14.461 -4.348 1 94.12 185 PHE A O 1
ATOM 1498 N N . GLU A 1 186 ? -0.645 15.07 -2.461 1 91.5 186 GLU A N 1
ATOM 1499 C CA . GLU A 1 186 ? 0.402 15.82 -3.148 1 91.5 186 GLU A CA 1
ATOM 1500 C C . GLU A 1 186 ? 1.789 15.336 -2.74 1 91.5 186 GLU A C 1
ATOM 1502 O O . GLU A 1 186 ? 2.188 15.484 -1.583 1 91.5 186 GLU A O 1
ATOM 1507 N N . HIS A 1 187 ? 2.52 14.789 -3.75 1 91.31 187 HIS A N 1
ATOM 1508 C CA . HIS A 1 187 ? 3.789 14.148 -3.42 1 91.31 187 HIS A CA 1
ATOM 1509 C C . HIS A 1 187 ? 4.969 14.992 -3.904 1 91.31 187 HIS A C 1
ATOM 1511 O O . HIS A 1 187 ? 4.801 15.875 -4.746 1 91.31 187 HIS A O 1
ATOM 1517 N N . ARG A 1 188 ? 6.102 14.797 -3.283 1 90.75 188 ARG A N 1
ATOM 1518 C CA . ARG A 1 188 ? 7.402 15.375 -3.604 1 90.75 188 ARG A CA 1
ATOM 1519 C C . ARG A 1 188 ? 8.5 14.32 -3.525 1 90.75 188 ARG A C 1
ATOM 1521 O O . ARG A 1 188 ? 8.273 13.211 -3.043 1 90.75 188 ARG A O 1
ATOM 1528 N N . MET A 1 189 ? 9.609 14.695 -4.082 1 89.69 189 MET A N 1
ATOM 1529 C CA . MET A 1 189 ? 10.727 13.766 -4.027 1 89.69 189 MET A CA 1
ATOM 1530 C C . MET A 1 189 ? 12.008 14.477 -3.598 1 89.69 189 MET A C 1
ATOM 1532 O O . MET A 1 189 ? 12.078 15.711 -3.623 1 89.69 189 MET A O 1
ATOM 1536 N N . HIS A 1 190 ? 12.914 13.695 -3.092 1 90.69 190 HIS A N 1
ATOM 1537 C CA . HIS A 1 190 ? 14.289 14.125 -2.893 1 90.69 190 HIS A CA 1
ATOM 1538 C C . HIS A 1 190 ? 15.211 13.508 -3.939 1 90.69 190 HIS A C 1
ATOM 1540 O O . HIS A 1 190 ? 14.969 12.391 -4.41 1 90.69 190 HIS A O 1
ATOM 1546 N N . THR A 1 191 ? 16.156 14.211 -4.367 1 87.62 191 THR A N 1
ATOM 1547 C CA . THR A 1 191 ? 17.219 13.672 -5.219 1 87.62 191 THR A CA 1
ATOM 1548 C C . THR A 1 191 ? 18.594 14.031 -4.664 1 87.62 191 THR A C 1
ATOM 1550 O O . THR A 1 191 ? 18.719 14.938 -3.834 1 87.62 191 THR A O 1
ATOM 1553 N N . LEU A 1 192 ? 19.547 13.195 -5.008 1 86.06 192 LEU A N 1
ATOM 1554 C CA . LEU A 1 192 ? 20.938 13.469 -4.656 1 86.06 192 LEU A CA 1
ATOM 1555 C C . LEU A 1 192 ? 21.75 13.852 -5.887 1 86.06 192 LEU A C 1
ATOM 1557 O O . LEU A 1 192 ? 21.672 13.195 -6.926 1 86.06 192 LEU A O 1
ATOM 1561 N N . ASN A 1 193 ? 22.438 14.93 -5.695 1 81.31 193 ASN A N 1
ATOM 1562 C CA . ASN A 1 193 ? 23.312 15.281 -6.805 1 81.31 193 ASN A CA 1
ATOM 1563 C C . ASN A 1 193 ? 24.672 14.586 -6.68 1 81.31 193 ASN A C 1
ATOM 1565 O O . ASN A 1 193 ? 24.891 13.789 -5.77 1 81.31 193 ASN A O 1
ATOM 1569 N N . GLN A 1 194 ? 25.578 14.875 -7.598 1 81.69 194 GLN A N 1
ATOM 1570 C CA . GLN A 1 194 ? 26.875 14.203 -7.676 1 81.69 194 GLN A CA 1
ATOM 1571 C C . GLN A 1 194 ? 27.719 14.5 -6.441 1 81.69 194 GLN A C 1
ATOM 1573 O O . GLN A 1 194 ? 28.609 13.727 -6.098 1 81.69 194 GLN A O 1
ATOM 1578 N N . HIS A 1 195 ? 27.438 15.578 -5.715 1 84.81 195 HIS A N 1
ATOM 1579 C CA . HIS A 1 195 ? 28.203 15.977 -4.547 1 84.81 195 HIS A CA 1
ATOM 1580 C C . HIS A 1 195 ? 27.578 15.438 -3.262 1 84.81 195 HIS A C 1
ATOM 1582 O O . HIS A 1 195 ? 28.109 15.656 -2.17 1 84.81 195 HIS A O 1
ATOM 1588 N N . GLY A 1 196 ? 26.422 14.82 -3.441 1 86.56 196 GLY A N 1
ATOM 1589 C CA . GLY A 1 196 ? 25.766 14.25 -2.275 1 86.56 196 GLY A CA 1
ATOM 1590 C C . GLY A 1 196 ? 24.781 15.195 -1.617 1 86.56 196 GLY A C 1
ATOM 1591 O O . GLY A 1 196 ? 24.328 14.953 -0.499 1 86.56 196 GLY A O 1
ATOM 1592 N N . ASP A 1 197 ? 24.469 16.281 -2.34 1 90 197 ASP A N 1
ATOM 1593 C CA . ASP A 1 197 ? 23.5 17.234 -1.8 1 90 197 ASP A CA 1
ATOM 1594 C C . ASP A 1 197 ? 22.062 16.828 -2.16 1 90 197 ASP A C 1
ATOM 1596 O O . ASP A 1 197 ? 21.812 16.391 -3.287 1 90 197 ASP A O 1
ATOM 1600 N N . TYR A 1 198 ? 21.281 17.031 -1.153 1 92.19 198 TYR A N 1
ATOM 1601 C CA . TYR A 1 198 ? 19.875 16.719 -1.377 1 92.19 198 TYR A CA 1
ATOM 1602 C C . TYR A 1 198 ? 19.156 17.859 -2.076 1 92.19 198 TYR A C 1
ATOM 1604 O O . TYR A 1 198 ? 19.406 19.031 -1.771 1 92.19 198 TYR A O 1
ATOM 1612 N N . HIS A 1 199 ? 18.234 17.453 -3.018 1 90.25 199 HIS A N 1
ATOM 1613 C CA . HIS A 1 199 ? 17.344 18.391 -3.68 1 90.25 199 HIS A CA 1
ATOM 1614 C C . HIS A 1 199 ? 15.883 17.969 -3.508 1 90.25 199 HIS A C 1
ATOM 1616 O O . HIS A 1 199 ? 15.562 16.781 -3.584 1 90.25 199 HIS A O 1
ATOM 1622 N N . TYR A 1 200 ? 15.109 19 -3.252 1 91.94 200 TYR A N 1
ATOM 1623 C CA . TYR A 1 200 ? 13.672 18.828 -3.076 1 91.94 200 TYR A CA 1
ATOM 1624 C C . TYR A 1 200 ? 12.914 19.281 -4.316 1 91.94 200 TYR A C 1
ATOM 1626 O O . TYR A 1 200 ? 13.219 20.344 -4.883 1 91.94 200 TYR A O 1
ATOM 1634 N N . GLY A 1 201 ? 11.898 18.469 -4.797 1 85.69 201 GLY A N 1
ATOM 1635 C CA . GLY A 1 201 ? 11.062 18.938 -5.891 1 85.69 201 GLY A CA 1
ATOM 1636 C C . GLY A 1 201 ? 9.977 17.938 -6.273 1 85.69 201 GLY A C 1
ATOM 1637 O O . GLY A 1 201 ? 9.914 16.844 -5.73 1 85.69 201 GLY A O 1
ATOM 1638 N N . PRO A 1 202 ? 9.078 18.5 -7.098 1 80.25 202 PRO A N 1
ATOM 1639 C CA . PRO A 1 202 ? 8.016 17.609 -7.586 1 80.25 202 PRO A CA 1
ATOM 1640 C C . PRO A 1 202 ? 8.508 16.641 -8.648 1 80.25 202 PRO A C 1
ATOM 1642 O O . PRO A 1 202 ? 7.848 15.625 -8.922 1 80.25 202 PRO A O 1
ATOM 1645 N N . TYR A 1 203 ? 9.625 16.969 -9.289 1 72.06 203 TYR A N 1
ATOM 1646 C CA . TYR A 1 203 ? 10.266 16.172 -10.336 1 72.06 203 TYR A CA 1
ATOM 1647 C C . TYR A 1 203 ? 11.781 16.234 -10.211 1 72.06 203 TYR A C 1
ATOM 1649 O O . TYR A 1 203 ? 12.32 17.156 -9.609 1 72.06 203 TYR A O 1
ATOM 1657 N N . PRO A 1 204 ? 12.289 15.156 -10.727 1 66 204 PRO A N 1
ATOM 1658 C CA . PRO A 1 204 ? 13.758 15.25 -10.711 1 66 204 PRO A CA 1
ATOM 1659 C C . PRO A 1 204 ? 14.281 16.391 -11.57 1 66 204 PRO A C 1
ATOM 1661 O O . PRO A 1 204 ? 13.68 16.734 -12.594 1 66 204 PRO A O 1
ATOM 1664 N N . LYS A 1 205 ? 15.305 17.109 -11.047 1 61.22 205 LYS A N 1
ATOM 1665 C CA . LYS A 1 205 ? 15.969 18.109 -11.875 1 61.22 205 LYS A CA 1
ATOM 1666 C C . LYS A 1 205 ? 16.703 17.469 -13.047 1 61.22 205 LYS A C 1
ATOM 1668 O O . LYS A 1 205 ? 17.047 16.297 -12.992 1 61.22 205 LYS A O 1
ATOM 1673 N N . ALA A 1 206 ? 16.688 18.281 -14.102 1 57.25 206 ALA A N 1
ATOM 1674 C CA . ALA A 1 206 ? 17.438 17.812 -15.273 1 57.25 206 ALA A CA 1
ATOM 1675 C C . ALA A 1 206 ? 18.812 17.281 -14.875 1 57.25 206 ALA A C 1
ATOM 1677 O O . ALA A 1 206 ? 19.516 17.906 -14.07 1 57.25 206 ALA A O 1
ATOM 1678 N N . GLY A 1 207 ? 19.141 16.078 -15.461 1 56.31 207 GLY A N 1
ATOM 1679 C CA . GLY A 1 207 ? 20.438 15.484 -15.203 1 56.31 207 GLY A CA 1
ATOM 1680 C C . GLY A 1 207 ? 20.484 14.672 -13.922 1 56.31 207 GLY A C 1
ATOM 1681 O O . GLY A 1 207 ? 21.484 14.039 -13.617 1 56.31 207 GLY A O 1
ATOM 1682 N N . GLN A 1 208 ? 19.5 15.008 -13.203 1 56.97 208 GLN A N 1
ATOM 1683 C CA . GLN A 1 208 ? 19.484 14.203 -11.984 1 56.97 208 GLN A CA 1
ATOM 1684 C C . GLN A 1 208 ? 18.812 12.852 -12.227 1 56.97 208 GLN A C 1
ATOM 1686 O O . GLN A 1 208 ? 17.859 12.758 -13 1 56.97 208 GLN A O 1
ATOM 1691 N N . THR A 1 209 ? 19.656 11.898 -12.273 1 50.72 209 THR A N 1
ATOM 1692 C CA . THR A 1 209 ? 19.156 10.531 -12.43 1 50.72 209 THR A CA 1
ATOM 1693 C C . THR A 1 209 ? 18.078 10.227 -11.398 1 50.72 209 THR A C 1
ATOM 1695 O O . THR A 1 209 ? 18.344 10.234 -10.195 1 50.72 209 THR A O 1
ATOM 1698 N N . PRO A 1 210 ? 16.875 10.766 -11.883 1 49.22 210 PRO A N 1
ATOM 1699 C CA . PRO A 1 210 ? 15.938 10.266 -10.867 1 49.22 210 PRO A CA 1
ATOM 1700 C C . PRO A 1 210 ? 16.234 8.82 -10.453 1 49.22 210 PRO A C 1
ATOM 1702 O O . PRO A 1 210 ? 16.328 7.941 -11.312 1 49.22 210 PRO A O 1
ATOM 1705 N N . GLU A 1 211 ? 17.156 8.742 -9.633 1 49.81 211 GLU A N 1
ATOM 1706 C CA . GLU A 1 211 ? 17.047 7.332 -9.281 1 49.81 211 GLU A CA 1
ATOM 1707 C C . GLU A 1 211 ? 15.609 6.844 -9.391 1 49.81 211 GLU A C 1
ATOM 1709 O O . GLU A 1 211 ? 14.68 7.648 -9.469 1 49.81 211 GLU A O 1
ATOM 1714 N N . LYS A 1 212 ? 15.164 5.68 -8.766 1 54.78 212 LYS A N 1
ATOM 1715 C CA . LYS A 1 212 ? 13.93 4.902 -8.688 1 54.78 212 LYS A CA 1
ATOM 1716 C C . LYS A 1 212 ? 12.703 5.801 -8.805 1 54.78 212 LYS A C 1
ATOM 1718 O O . LYS A 1 212 ? 12.531 6.723 -8.008 1 54.78 212 LYS A O 1
ATOM 1723 N N . LEU A 1 213 ? 12.305 6.348 -9.984 1 62.44 213 LEU A N 1
ATOM 1724 C CA . LEU A 1 213 ? 11.219 7.145 -10.547 1 62.44 213 LEU A CA 1
ATOM 1725 C C . LEU A 1 213 ? 10 7.121 -9.641 1 62.44 213 LEU A C 1
ATOM 1727 O O . LEU A 1 213 ? 8.898 7.473 -10.062 1 62.44 213 LEU A O 1
ATOM 1731 N N . GLY A 1 214 ? 10.227 7.344 -8.406 1 82.88 214 GLY A N 1
ATOM 1732 C CA . GLY A 1 214 ? 9.109 7.449 -7.48 1 82.88 214 GLY A CA 1
ATOM 1733 C C . GLY A 1 214 ? 9.172 8.695 -6.621 1 82.88 214 GLY A C 1
ATOM 1734 O O . GLY A 1 214 ? 9.867 9.656 -6.957 1 82.88 214 GLY A O 1
ATOM 1735 N N . TYR A 1 215 ? 8.336 8.969 -5.781 1 90.81 215 TYR A N 1
ATOM 1736 C CA . TYR A 1 215 ? 8.297 10.039 -4.789 1 90.81 215 TYR A CA 1
ATOM 1737 C C . TYR A 1 215 ? 8.648 9.508 -3.404 1 90.81 215 TYR A C 1
ATOM 1739 O O . TYR A 1 215 ? 8.703 8.297 -3.191 1 90.81 215 TYR A O 1
ATOM 1747 N N . SER A 1 216 ? 8.992 10.469 -2.549 1 93.44 216 SER A N 1
ATOM 1748 C CA . SER A 1 216 ? 9.461 10.016 -1.243 1 93.44 216 SER A CA 1
ATOM 1749 C C . SER A 1 216 ? 8.836 10.836 -0.119 1 93.44 216 SER A C 1
ATOM 1751 O O . SER A 1 216 ? 9.047 10.539 1.06 1 93.44 216 SER A O 1
ATOM 1753 N N . MET A 1 217 ? 8.039 11.875 -0.492 1 96.12 217 MET A N 1
ATOM 1754 C CA . MET A 1 217 ? 7.441 12.75 0.511 1 96.12 217 MET A CA 1
ATOM 1755 C C . MET A 1 217 ? 6.047 13.195 0.08 1 96.12 217 MET A C 1
ATOM 1757 O O . MET A 1 217 ? 5.68 13.047 -1.086 1 96.12 217 MET A O 1
ATOM 1761 N N . LEU A 1 218 ? 5.293 13.641 1.088 1 96.69 218 LEU A N 1
ATOM 1762 C CA . LEU A 1 218 ? 4.008 14.297 0.89 1 96.69 218 LEU A CA 1
ATOM 1763 C C . LEU A 1 218 ? 3.971 15.648 1.593 1 96.69 218 LEU A C 1
ATOM 1765 O O . LEU A 1 218 ? 4.668 15.859 2.59 1 96.69 218 LEU A O 1
ATOM 1769 N N . ILE A 1 219 ? 3.221 16.531 1.038 1 95 219 ILE A N 1
ATOM 1770 C CA . ILE A 1 219 ? 3.098 17.828 1.696 1 95 219 ILE A CA 1
ATOM 1771 C C . ILE A 1 219 ? 1.931 17.797 2.68 1 95 219 ILE A C 1
ATOM 1773 O O . ILE A 1 219 ? 0.926 17.125 2.441 1 95 219 ILE A O 1
ATOM 1777 N N . SER A 1 220 ? 2.053 18.5 3.779 1 93.75 220 SER A N 1
ATOM 1778 C CA . SER A 1 220 ? 1.09 18.453 4.875 1 93.75 220 SER A CA 1
ATOM 1779 C C . SER A 1 220 ? -0.151 19.281 4.547 1 93.75 220 SER A C 1
ATOM 1781 O O . SER A 1 220 ? -1.062 19.391 5.371 1 93.75 220 SER A O 1
ATOM 1783 N N . ALA A 1 221 ? -0.254 19.797 3.346 1 92.88 221 ALA A N 1
ATOM 1784 C CA . ALA A 1 221 ? -1.45 20.531 2.924 1 92.88 221 ALA A CA 1
ATOM 1785 C C . ALA A 1 221 ? -2.646 19.594 2.807 1 92.88 221 ALA A C 1
ATOM 1787 O O . ALA A 1 221 ? -3.795 20.031 2.756 1 92.88 221 ALA A O 1
ATOM 1788 N N . SER A 1 222 ? -2.375 18.266 2.74 1 94.19 222 SER A N 1
ATOM 1789 C CA . SER A 1 222 ? -3.457 17.297 2.553 1 94.19 222 SER A CA 1
ATOM 1790 C C . SER A 1 222 ? -2.98 15.883 2.818 1 94.19 222 SER A C 1
ATOM 1792 O O . SER A 1 222 ? -2.84 15.086 1.887 1 94.19 222 SER A O 1
ATOM 1794 N N . PHE A 1 223 ? -2.686 15.5 4.059 1 96 223 PHE A N 1
ATOM 1795 C CA . PHE A 1 223 ? -2.34 14.094 4.223 1 96 223 PHE A CA 1
ATOM 1796 C C . PHE A 1 223 ? -2.918 13.547 5.523 1 96 223 PHE A C 1
ATOM 1798 O O . PHE A 1 223 ? -3.318 14.312 6.402 1 96 223 PHE A O 1
ATOM 1805 N N . ILE A 1 224 ? -3.123 12.281 5.602 1 98.62 224 ILE A N 1
ATOM 1806 C CA . ILE A 1 224 ? -3.672 11.508 6.711 1 98.62 224 ILE A CA 1
ATOM 1807 C C . ILE A 1 224 ? -2.557 10.719 7.387 1 98.62 224 ILE A C 1
ATOM 1809 O O . ILE A 1 224 ? -1.727 10.102 6.715 1 98.62 224 ILE A O 1
ATOM 1813 N N . LEU A 1 225 ? -2.445 10.773 8.672 1 98.44 225 LEU A N 1
ATOM 1814 C CA . LEU A 1 225 ? -1.476 9.961 9.398 1 98.44 225 LEU A CA 1
ATOM 1815 C C . LEU A 1 225 ? -2.041 9.516 10.742 1 98.44 225 LEU A C 1
ATOM 1817 O O . LEU A 1 225 ? -3.107 9.977 11.156 1 98.44 225 LEU A O 1
ATOM 1821 N N . HIS A 1 226 ? -1.417 8.57 11.305 1 97.62 226 HIS A N 1
ATOM 1822 C CA . HIS A 1 226 ? -1.802 8.094 12.633 1 97.62 226 HIS A CA 1
ATOM 1823 C C . HIS A 1 226 ? -1.417 9.102 13.711 1 97.62 226 HIS A C 1
ATOM 1825 O O . HIS A 1 226 ? -0.326 9.68 13.672 1 97.62 226 HIS A O 1
ATOM 1831 N N . ARG A 1 227 ? -2.166 9.266 14.742 1 97.12 227 ARG A N 1
ATOM 1832 C CA . ARG A 1 227 ? -1.977 10.289 15.758 1 97.12 227 ARG A CA 1
ATOM 1833 C C . ARG A 1 227 ? -0.696 10.047 16.547 1 97.12 227 ARG A C 1
ATOM 1835 O O . ARG A 1 227 ? -0.132 10.977 17.141 1 97.12 227 ARG A O 1
ATOM 1842 N N . VAL A 1 228 ? -0.216 8.812 16.562 1 96.12 228 VAL A N 1
ATOM 1843 C CA . VAL A 1 228 ? 0.994 8.484 17.312 1 96.12 228 VAL A CA 1
ATOM 1844 C C . VAL A 1 228 ? 2.166 9.305 16.781 1 96.12 228 VAL A C 1
ATOM 1846 O O . VAL A 1 228 ? 3.082 9.648 17.531 1 96.12 228 VAL A O 1
ATOM 1849 N N . TYR A 1 229 ? 2.139 9.641 15.531 1 98.12 229 TYR A N 1
ATOM 1850 C CA . TYR A 1 229 ? 3.24 10.383 14.93 1 98.12 229 TYR A CA 1
ATOM 1851 C C . TYR A 1 229 ? 3.256 11.828 15.406 1 98.12 229 TYR A C 1
ATOM 1853 O O . TYR A 1 229 ? 4.293 12.492 15.359 1 98.12 229 TYR A O 1
ATOM 1861 N N . LEU A 1 230 ? 2.09 12.344 15.875 1 98.44 230 LEU A N 1
ATOM 1862 C CA . LEU A 1 230 ? 2.074 13.656 16.5 1 98.44 230 LEU A CA 1
ATOM 1863 C C . LEU A 1 230 ? 2.879 13.648 17.797 1 98.44 230 LEU A C 1
ATOM 1865 O O . LEU A 1 230 ? 3.652 14.57 18.062 1 98.44 230 LEU A O 1
ATOM 1869 N N . GLU A 1 231 ? 2.744 12.547 18.5 1 97.12 231 GLU A N 1
ATOM 1870 C CA . GLU A 1 231 ? 3.49 12.391 19.75 1 97.12 231 GLU A CA 1
ATOM 1871 C C . GLU A 1 231 ? 4.988 12.281 19.484 1 97.12 231 GLU A C 1
ATOM 1873 O O . GLU A 1 231 ? 5.793 12.945 20.125 1 97.12 231 GLU A O 1
ATOM 1878 N N . LEU A 1 232 ? 5.277 11.469 18.578 1 97.38 232 LEU A N 1
ATOM 1879 C CA . LEU A 1 232 ? 6.684 11.25 18.266 1 97.38 232 LEU A CA 1
ATOM 1880 C C . LEU A 1 232 ? 7.328 12.531 17.734 1 97.38 232 LEU A C 1
ATOM 1882 O O . LEU A 1 232 ? 8.492 12.805 18.031 1 97.38 232 LEU A O 1
ATOM 1886 N N . PHE A 1 233 ? 6.59 13.297 16.984 1 98.38 233 PHE A N 1
ATOM 1887 C CA . PHE A 1 233 ? 7.09 14.531 16.391 1 98.38 233 PHE A CA 1
ATOM 1888 C C . PHE A 1 233 ? 7.5 15.523 17.469 1 98.38 233 PHE A C 1
ATOM 1890 O O . PHE A 1 233 ? 8.477 16.25 17.312 1 98.38 233 PHE A O 1
ATOM 1897 N N . HIS A 1 234 ? 6.777 15.531 18.547 1 97.25 234 HIS A N 1
ATOM 1898 C CA . HIS A 1 234 ? 7.047 16.484 19.625 1 97.25 234 HIS A CA 1
ATOM 1899 C C . HIS A 1 234 ? 7.793 15.812 20.766 1 97.25 234 HIS A C 1
ATOM 1901 O O . HIS A 1 234 ? 7.859 16.359 21.875 1 97.25 234 HIS A O 1
ATOM 1907 N N . SER A 1 235 ? 8.383 14.641 20.531 1 96.31 235 SER A N 1
ATOM 1908 C CA . SER A 1 235 ? 9.219 13.945 21.5 1 96.31 235 SER A CA 1
ATOM 1909 C C . SER A 1 235 ? 10.695 14.047 21.125 1 96.31 235 SER A C 1
ATOM 1911 O O . SER A 1 235 ? 11.047 14.688 20.125 1 96.31 235 SER A O 1
ATOM 1913 N N . SER A 1 236 ? 11.539 13.352 21.953 1 95.31 236 SER A N 1
ATOM 1914 C CA . SER A 1 236 ? 12.977 13.344 21.703 1 95.31 236 SER A CA 1
ATOM 1915 C C . SER A 1 236 ? 13.328 12.453 20.516 1 95.31 236 SER A C 1
ATOM 1917 O O . SER A 1 236 ? 14.484 12.406 20.078 1 95.31 236 SER A O 1
ATOM 1919 N N . TYR A 1 237 ? 12.305 11.82 19.984 1 95.12 237 TYR A N 1
ATOM 1920 C CA . TYR A 1 237 ? 12.555 10.977 18.812 1 95.12 237 TYR A CA 1
ATOM 1921 C C . TYR A 1 237 ? 12.953 11.82 17.609 1 95.12 237 TYR A C 1
ATOM 1923 O O . TYR A 1 237 ? 13.773 11.398 16.781 1 95.12 237 TYR A O 1
ATOM 1931 N N . LEU A 1 238 ? 12.328 12.969 17.5 1 97.44 238 LEU A N 1
ATOM 1932 C CA . LEU A 1 238 ? 12.781 13.93 16.5 1 97.44 238 LEU A CA 1
ATOM 1933 C C . LEU A 1 238 ? 13.977 14.727 17.016 1 97.44 238 LEU A C 1
ATOM 1935 O O . LEU A 1 238 ? 13.898 15.367 18.062 1 97.44 238 LEU A O 1
ATOM 1939 N N . PRO A 1 239 ? 15.07 14.703 16.328 1 96.81 239 PRO A N 1
ATOM 1940 C CA . PRO A 1 239 ? 16.234 15.461 16.797 1 96.81 239 PRO A CA 1
ATOM 1941 C C . PRO A 1 239 ? 15.914 16.938 17.047 1 96.81 239 PRO A C 1
ATOM 1943 O O . PRO A 1 239 ? 15.281 17.578 16.203 1 96.81 239 PRO A O 1
ATOM 1946 N N . GLY A 1 240 ? 16.406 17.438 18.156 1 97 240 GLY A N 1
ATOM 1947 C CA . GLY A 1 240 ? 16.109 18.797 18.562 1 97 240 GLY A CA 1
ATOM 1948 C C . GLY A 1 240 ? 16.562 19.844 17.547 1 97 240 GLY A C 1
ATOM 1949 O O . GLY A 1 240 ? 15.914 20.875 17.391 1 97 240 GLY A O 1
ATOM 1950 N N . GLU A 1 241 ? 17.625 19.531 16.875 1 96.81 241 GLU A N 1
ATOM 1951 C CA . GLU A 1 241 ? 18.156 20.453 15.883 1 96.81 241 GLU A CA 1
ATOM 1952 C C . GLU A 1 241 ? 17.156 20.672 14.75 1 96.81 241 GLU A C 1
ATOM 1954 O O . GLU A 1 241 ? 17.062 21.766 14.18 1 96.81 241 GLU A O 1
ATOM 1959 N N . ILE A 1 242 ? 16.391 19.656 14.453 1 98.25 242 ILE A N 1
ATOM 1960 C CA . ILE A 1 242 ? 15.398 19.75 13.391 1 98.25 242 ILE A CA 1
ATOM 1961 C C . ILE A 1 242 ? 14.258 20.656 13.836 1 98.25 242 ILE A C 1
ATOM 1963 O O . ILE A 1 242 ? 13.852 21.578 13.109 1 98.25 242 ILE A O 1
ATOM 1967 N N . MET A 1 243 ? 13.82 20.469 15.039 1 97.94 243 MET A N 1
ATOM 1968 C CA . MET A 1 243 ? 12.758 21.297 15.594 1 97.94 243 MET A CA 1
ATOM 1969 C C . MET A 1 243 ? 13.18 22.766 15.641 1 97.94 243 MET A C 1
ATOM 1971 O O . MET A 1 243 ? 12.414 23.641 15.25 1 97.94 243 MET A O 1
ATOM 1975 N N . THR A 1 244 ? 14.383 22.969 16.078 1 97.56 244 THR A N 1
ATOM 1976 C CA . THR A 1 244 ? 14.922 24.328 16.156 1 97.56 244 THR A CA 1
ATOM 1977 C C . THR A 1 244 ? 14.969 24.969 14.773 1 97.56 244 THR A C 1
ATOM 1979 O O . THR A 1 244 ? 14.578 26.125 14.602 1 97.56 244 THR A O 1
ATOM 1982 N N . TYR A 1 245 ? 15.352 24.203 13.859 1 97.69 245 TYR A N 1
ATOM 1983 C CA . TYR A 1 245 ? 15.461 24.719 12.492 1 97.69 245 TYR A CA 1
ATOM 1984 C C . TYR A 1 245 ? 14.094 25.078 11.93 1 97.69 245 TYR A C 1
ATOM 1986 O O . TYR A 1 245 ? 13.914 26.141 11.344 1 97.69 245 TYR A O 1
ATOM 1994 N N . ILE A 1 246 ? 13.125 24.188 12.078 1 97.88 246 ILE A N 1
ATOM 1995 C CA . ILE A 1 246 ? 11.773 24.406 11.578 1 97.88 246 ILE A CA 1
ATOM 1996 C C . ILE A 1 246 ? 11.195 25.688 12.18 1 97.88 246 ILE A C 1
ATOM 1998 O O . ILE A 1 246 ? 10.617 26.516 11.469 1 97.88 246 ILE A O 1
ATOM 2002 N N . ASN A 1 247 ? 11.383 25.828 13.445 1 96.75 247 ASN A N 1
ATOM 2003 C CA . ASN A 1 247 ? 10.828 26.984 14.133 1 96.75 247 ASN A CA 1
ATOM 2004 C C . ASN A 1 247 ? 11.5 28.281 13.695 1 96.75 247 ASN A C 1
ATOM 2006 O O . ASN A 1 247 ? 10.844 29.312 13.555 1 96.75 247 ASN A O 1
ATOM 2010 N N . ARG A 1 248 ? 12.734 28.219 13.469 1 96.12 248 ARG A N 1
ATOM 2011 C CA . ARG A 1 248 ? 13.484 29.391 13.055 1 96.12 248 ARG A CA 1
ATOM 2012 C C . ARG A 1 248 ? 13.125 29.797 11.625 1 96.12 248 ARG A C 1
ATOM 2014 O O . ARG A 1 248 ? 12.875 30.969 11.352 1 96.12 248 ARG A O 1
ATOM 2021 N N . GLU A 1 249 ? 13.055 28.797 10.742 1 94.38 249 GLU A N 1
ATOM 2022 C CA . GLU A 1 249 ? 12.875 29.062 9.32 1 94.38 249 GLU A CA 1
ATOM 2023 C C . GLU A 1 249 ? 11.391 29.125 8.953 1 94.38 249 GLU A C 1
ATOM 2025 O O . GLU A 1 249 ? 11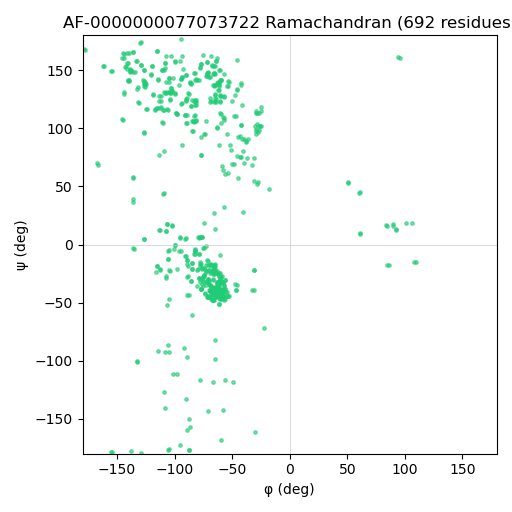.031 29.578 7.863 1 94.38 249 GLU A O 1
ATOM 2030 N N . MET A 1 250 ? 10.523 28.672 9.852 1 94.5 250 MET A N 1
ATOM 2031 C CA . MET A 1 250 ? 9.086 28.594 9.586 1 94.5 250 MET A CA 1
ATOM 2032 C C . MET A 1 250 ? 8.82 27.875 8.266 1 94.5 250 MET A C 1
ATOM 2034 O O . MET A 1 250 ? 8.117 28.391 7.398 1 94.5 250 MET A O 1
ATOM 2038 N N . ASN A 1 251 ? 9.438 26.656 8.211 1 94.25 251 ASN A N 1
ATOM 2039 C CA . ASN A 1 251 ? 9.367 25.875 6.98 1 94.25 251 ASN A CA 1
ATOM 2040 C C . ASN A 1 251 ? 9.703 24.406 7.238 1 94.25 251 ASN A C 1
ATOM 2042 O O . ASN A 1 251 ? 10.266 24.062 8.281 1 94.25 251 ASN A O 1
ATOM 2046 N N . CYS A 1 252 ? 9.25 23.469 6.48 1 96.69 252 CYS A N 1
ATOM 2047 C CA . CYS A 1 252 ? 9.75 22.109 6.305 1 96.69 252 CYS A CA 1
ATOM 2048 C C . CYS A 1 252 ? 9.203 21.188 7.395 1 96.69 252 CYS A C 1
ATOM 2050 O O . CYS A 1 252 ? 9.781 20.141 7.668 1 96.69 252 CYS A O 1
ATOM 2052 N N . GLU A 1 253 ? 8.109 21.609 8.133 1 97.94 253 GLU A N 1
ATOM 2053 C CA . GLU A 1 253 ? 7.539 20.703 9.133 1 97.94 253 GLU A CA 1
ATOM 2054 C C . GLU A 1 253 ? 7.012 19.422 8.492 1 97.94 253 GLU A C 1
ATOM 2056 O O . GLU A 1 253 ? 7.047 18.359 9.102 1 97.94 253 GLU A O 1
ATOM 2061 N N . ASP A 1 254 ? 6.484 19.562 7.254 1 97.56 254 ASP A N 1
ATOM 2062 C CA . ASP A 1 254 ? 5.973 18.391 6.539 1 97.56 254 ASP A CA 1
ATOM 2063 C C . ASP A 1 254 ? 7.109 17.453 6.141 1 97.56 254 ASP A C 1
ATOM 2065 O O . ASP A 1 254 ? 6.996 16.234 6.293 1 97.56 254 ASP A O 1
ATOM 2069 N N . VAL A 1 255 ? 8.203 18.031 5.711 1 97.81 255 VAL A N 1
ATOM 2070 C CA . VAL A 1 255 ? 9.391 17.25 5.363 1 97.81 255 VAL A CA 1
ATOM 2071 C C . VAL A 1 255 ? 9.875 16.484 6.59 1 97.81 255 VAL A C 1
ATOM 2073 O O . VAL A 1 255 ? 10.148 15.281 6.512 1 97.81 255 VAL A O 1
ATOM 2076 N N . ALA A 1 256 ? 9.938 17.156 7.691 1 98.69 256 ALA A N 1
ATOM 2077 C CA . ALA A 1 256 ? 10.391 16.547 8.938 1 98.69 256 ALA A CA 1
ATOM 2078 C C . ALA A 1 256 ? 9.477 15.383 9.336 1 98.69 256 ALA A C 1
ATOM 2080 O O . ALA A 1 256 ? 9.953 14.344 9.805 1 98.69 256 ALA A O 1
ATOM 2081 N N . MET A 1 257 ? 8.18 15.547 9.164 1 98.75 257 MET A N 1
ATOM 2082 C CA . MET A 1 257 ? 7.238 14.484 9.492 1 98.75 257 MET A CA 1
ATOM 2083 C C . MET A 1 257 ? 7.469 13.266 8.602 1 98.75 257 MET A C 1
ATOM 2085 O O . MET A 1 257 ? 7.492 12.133 9.094 1 98.75 257 MET A O 1
ATOM 2089 N N . CYS A 1 258 ? 7.664 13.477 7.316 1 98.44 258 CYS A N 1
ATOM 2090 C CA . CYS A 1 258 ? 7.945 12.359 6.418 1 98.44 258 CYS A CA 1
ATOM 2091 C C . CYS A 1 258 ? 9.219 11.633 6.832 1 98.44 258 CYS A C 1
ATOM 2093 O O . CYS A 1 258 ? 9.258 10.398 6.828 1 98.44 258 CYS A O 1
ATOM 2095 N N . ILE A 1 259 ? 10.258 12.391 7.203 1 98.31 259 ILE A N 1
ATOM 2096 C CA . ILE A 1 259 ? 11.531 11.828 7.617 1 98.31 259 ILE A CA 1
ATOM 2097 C C . ILE A 1 259 ? 11.359 11.055 8.922 1 98.31 259 ILE A C 1
ATOM 2099 O O . ILE A 1 259 ? 11.883 9.945 9.07 1 98.31 259 ILE A O 1
ATOM 2103 N N . LEU A 1 260 ? 10.617 11.625 9.836 1 98.19 260 LEU A N 1
ATOM 2104 C CA . LEU A 1 260 ? 10.375 10.984 11.125 1 98.19 260 LEU A CA 1
ATOM 2105 C C . LEU A 1 260 ? 9.688 9.641 10.945 1 98.19 260 LEU A C 1
ATOM 2107 O O . LEU A 1 260 ? 10.109 8.641 11.531 1 98.19 260 LEU A O 1
ATOM 2111 N N . VAL A 1 261 ? 8.664 9.594 10.133 1 97.5 261 VAL A N 1
ATOM 2112 C CA . VAL A 1 261 ? 7.922 8.352 9.906 1 97.5 261 VAL A CA 1
ATOM 2113 C C . VAL A 1 261 ? 8.82 7.336 9.211 1 97.5 261 VAL A C 1
ATOM 2115 O O . VAL A 1 261 ? 8.797 6.148 9.547 1 97.5 261 VAL A O 1
ATOM 2118 N N . ALA A 1 262 ? 9.602 7.801 8.258 1 96.38 262 ALA A N 1
ATOM 2119 C CA . ALA A 1 262 ? 10.539 6.902 7.59 1 96.38 262 ALA A CA 1
ATOM 2120 C C . ALA A 1 262 ? 11.523 6.293 8.586 1 96.38 262 ALA A C 1
ATOM 2122 O O . ALA A 1 262 ? 11.781 5.09 8.555 1 96.38 262 ALA A O 1
ATOM 2123 N N . GLN A 1 263 ? 12.031 7.148 9.461 1 95.25 263 GLN A N 1
ATOM 2124 C CA . GLN A 1 263 ? 12.961 6.672 10.477 1 95.25 263 GLN A CA 1
ATOM 2125 C C . GLN A 1 263 ? 12.281 5.688 11.422 1 95.25 263 GLN A C 1
ATOM 2127 O O . GLN A 1 263 ? 12.867 4.664 11.789 1 95.25 263 GLN A O 1
ATOM 2132 N N . PHE A 1 264 ? 11.086 6.031 11.781 1 94.88 264 PHE A N 1
ATOM 2133 C CA . PHE A 1 264 ? 10.32 5.168 12.672 1 94.88 264 PHE A CA 1
ATOM 2134 C C . PHE A 1 264 ? 10.156 3.779 12.07 1 94.88 264 PHE A C 1
ATOM 2136 O O . PHE A 1 264 ? 10.391 2.773 12.742 1 94.88 264 PHE A O 1
ATOM 2143 N N . LEU A 1 265 ? 9.797 3.729 10.797 1 91 265 LEU A N 1
ATOM 2144 C CA . LEU A 1 265 ? 9.586 2.455 10.117 1 91 265 LEU A CA 1
ATOM 2145 C C . LEU A 1 265 ? 10.898 1.679 10.008 1 91 265 LEU A C 1
ATOM 2147 O O . LEU A 1 265 ? 10.906 0.454 10.156 1 91 265 LEU A O 1
ATOM 2151 N N . ARG A 1 266 ? 11.93 2.41 9.781 1 88.12 266 ARG A N 1
ATOM 2152 C CA . ARG A 1 266 ? 13.242 1.77 9.742 1 88.12 266 ARG A CA 1
ATOM 2153 C C . ARG A 1 266 ? 13.586 1.163 11.102 1 88.12 266 ARG A C 1
ATOM 2155 O O . ARG A 1 266 ? 14.148 0.069 11.172 1 88.12 266 ARG A O 1
ATOM 2162 N N . ASP A 1 267 ? 13.203 1.825 12.164 1 88.94 267 ASP A N 1
ATOM 2163 C CA . ASP A 1 267 ? 13.602 1.427 13.516 1 88.94 267 ASP A CA 1
ATOM 2164 C C . ASP A 1 267 ? 12.75 0.257 14.008 1 88.94 267 ASP A C 1
ATOM 2166 O O . ASP A 1 267 ? 13.211 -0.551 14.82 1 88.94 267 ASP A O 1
ATOM 2170 N N . VAL A 1 268 ? 11.516 0.109 13.57 1 82.38 268 VAL A N 1
ATOM 2171 C CA . VAL A 1 268 ? 10.633 -0.88 14.172 1 82.38 268 VAL A CA 1
ATOM 2172 C C . VAL A 1 268 ? 10.445 -2.055 13.211 1 82.38 268 VAL A C 1
ATOM 2174 O O . VAL A 1 268 ? 9.969 -3.123 13.609 1 82.38 268 VAL A O 1
ATOM 2177 N N . ALA A 1 269 ? 10.523 -1.899 12.047 1 71.81 269 ALA A N 1
ATOM 2178 C CA . ALA A 1 269 ? 10.219 -2.953 11.086 1 71.81 269 ALA A CA 1
ATOM 2179 C C . ALA A 1 269 ? 11.312 -3.057 10.023 1 71.81 269 ALA A C 1
ATOM 2181 O O . ALA A 1 269 ? 12.406 -3.559 10.297 1 71.81 269 ALA A O 1
ATOM 2182 N N . TRP A 1 270 ? 11 -2.465 8.812 1 73.25 270 TRP A N 1
ATOM 2183 C CA . TRP A 1 270 ? 11.906 -2.426 7.672 1 73.25 270 TRP A CA 1
ATOM 2184 C C . TRP A 1 270 ? 11.852 -1.068 6.98 1 73.25 270 TRP A C 1
ATOM 2186 O O . TRP A 1 270 ? 10.859 -0.343 7.102 1 73.25 270 TRP A O 1
ATOM 2196 N N . PRO A 1 271 ? 13.039 -0.817 6.418 1 78.06 271 PRO A N 1
ATOM 2197 C CA . PRO A 1 271 ? 13.047 0.416 5.625 1 78.06 271 PRO A CA 1
ATOM 2198 C C . PRO A 1 271 ? 12.039 0.384 4.477 1 78.06 271 PRO A C 1
ATOM 2200 O O . PRO A 1 271 ? 12.094 -0.511 3.629 1 78.06 271 PRO A O 1
ATOM 2203 N N . GLN A 1 272 ? 11.016 1.207 4.566 1 87.75 272 GLN A N 1
ATOM 2204 C CA . GLN A 1 272 ? 10.008 1.409 3.527 1 87.75 272 GLN A CA 1
ATOM 2205 C C . GLN A 1 272 ? 9.641 2.885 3.404 1 87.75 272 GLN A C 1
ATOM 2207 O O . GLN A 1 272 ? 10.039 3.703 4.234 1 87.75 272 GLN A O 1
ATOM 2212 N N . SER A 1 273 ? 9.008 3.172 2.309 1 93.81 273 SER A N 1
ATOM 2213 C CA . SER A 1 273 ? 8.539 4.547 2.154 1 93.81 273 SER A CA 1
ATOM 2214 C C . SER A 1 273 ? 7.578 4.93 3.271 1 93.81 273 SER A C 1
ATOM 2216 O O . SER A 1 273 ? 6.727 4.129 3.664 1 93.81 273 SER A O 1
ATOM 2218 N N . SER A 1 274 ? 7.703 6.137 3.693 1 97.06 274 SER A N 1
ATOM 2219 C CA . SER A 1 274 ? 6.828 6.648 4.746 1 97.06 274 SER A CA 1
ATOM 2220 C C . SER A 1 274 ? 5.488 7.105 4.176 1 97.06 274 SER A C 1
ATOM 2222 O O . SER A 1 274 ? 4.551 7.375 4.926 1 97.06 274 SER A O 1
ATOM 2224 N N . VAL A 1 275 ? 5.398 7.051 2.83 1 97.25 275 VAL A N 1
ATOM 2225 C CA . VAL A 1 275 ? 4.262 7.766 2.256 1 97.25 275 VAL A CA 1
ATOM 2226 C C . VAL A 1 275 ? 3.635 6.926 1.145 1 97.25 275 VAL A C 1
ATOM 2228 O O . VAL A 1 275 ? 4.301 6.078 0.545 1 97.25 275 VAL A O 1
ATOM 2231 N N . ILE A 1 276 ? 2.367 7.09 0.979 1 96.88 276 ILE A N 1
ATOM 2232 C CA . ILE A 1 276 ? 1.635 6.633 -0.198 1 96.88 276 ILE A CA 1
ATOM 2233 C C . ILE A 1 276 ? 0.757 7.766 -0.729 1 96.88 276 ILE A C 1
ATOM 2235 O O . ILE A 1 276 ? -0.05 8.336 0.011 1 96.88 276 ILE A O 1
ATOM 2239 N N . SER A 1 277 ? 0.982 8.117 -1.972 1 95.5 277 SER A N 1
ATOM 2240 C CA . SER A 1 277 ? 0.143 9.125 -2.604 1 95.5 277 SER A CA 1
ATOM 2241 C C . SER A 1 277 ? -1.118 8.508 -3.197 1 95.5 277 SER A C 1
ATOM 2243 O O . SER A 1 277 ? -1.07 7.418 -3.77 1 95.5 277 SER A O 1
ATOM 2245 N N . VAL A 1 278 ? -2.258 9.172 -3.035 1 95.38 278 VAL A N 1
ATOM 2246 C CA . VAL A 1 278 ? -3.516 8.766 -3.648 1 95.38 278 VAL A CA 1
ATOM 2247 C C . VAL A 1 278 ? -3.957 9.812 -4.668 1 95.38 278 VAL A C 1
ATOM 2249 O O . VAL A 1 278 ? -3.785 11.008 -4.449 1 95.38 278 VAL A O 1
ATOM 2252 N N . LYS A 1 279 ? -4.504 9.375 -5.754 1 92.25 279 LYS A N 1
ATOM 2253 C CA . LYS A 1 279 ? -4.984 10.281 -6.789 1 92.25 279 LYS A CA 1
ATOM 2254 C C . LYS A 1 279 ? -6.406 10.75 -6.492 1 92.25 279 LYS A C 1
ATOM 2256 O O . LYS A 1 279 ? -7.336 9.938 -6.434 1 92.25 279 LYS A O 1
ATOM 2261 N N . PRO A 1 280 ? -6.574 12.055 -6.328 1 91.75 280 PRO A N 1
ATOM 2262 C CA . PRO A 1 280 ? -7.949 12.523 -6.148 1 91.75 280 PRO A CA 1
ATOM 2263 C C . PRO A 1 280 ? -8.781 12.438 -7.426 1 91.75 280 PRO A C 1
ATOM 2265 O O . PRO A 1 280 ? -8.234 12.57 -8.523 1 91.75 280 PRO A O 1
ATOM 2268 N N . ARG A 1 281 ? -10.062 12.203 -7.309 1 88.94 281 ARG A N 1
ATOM 2269 C CA . ARG A 1 281 ? -10.984 12.258 -8.438 1 88.94 281 ARG A CA 1
ATOM 2270 C C . ARG A 1 281 ? -11.195 13.695 -8.898 1 88.94 281 ARG A C 1
ATOM 2272 O O . ARG A 1 281 ? -11.242 13.961 -10.102 1 88.94 281 ARG A O 1
ATOM 2279 N N . VAL A 1 282 ? -11.398 14.539 -7.914 1 90.12 282 VAL A N 1
ATOM 2280 C CA . VAL A 1 282 ? -11.523 15.977 -8.148 1 90.12 282 VAL A CA 1
ATOM 2281 C C . VAL A 1 282 ? -10.242 16.688 -7.723 1 90.12 282 VAL A C 1
ATOM 2283 O O . VAL A 1 282 ? -9.758 16.484 -6.605 1 90.12 282 VAL A O 1
ATOM 2286 N N . PRO A 1 283 ? -9.68 17.422 -8.656 1 88 283 PRO A N 1
ATOM 2287 C CA . PRO A 1 283 ? -8.477 18.156 -8.258 1 88 283 PRO A CA 1
ATOM 2288 C C . PRO A 1 283 ? -8.688 19 -6.996 1 88 283 PRO A C 1
ATOM 2290 O O . PRO A 1 283 ? -9.758 19.578 -6.809 1 88 283 PRO A O 1
ATOM 2293 N N . LEU A 1 284 ? -7.645 18.969 -6.16 1 89.38 284 LEU A N 1
ATOM 2294 C CA . LEU A 1 284 ? -7.715 19.797 -4.957 1 89.38 284 LEU A CA 1
ATOM 2295 C C . LEU A 1 284 ? -7.82 21.266 -5.316 1 89.38 284 LEU A C 1
ATOM 2297 O O . LEU A 1 284 ? -7.117 21.75 -6.215 1 89.38 284 LEU A O 1
ATOM 2301 N N . LYS A 1 285 ? -8.75 21.922 -4.648 1 86.38 285 LYS A N 1
ATOM 2302 C CA . LYS A 1 285 ? -8.875 23.359 -4.887 1 86.38 285 LYS A CA 1
ATOM 2303 C C . LYS A 1 285 ? -8.062 24.156 -3.877 1 86.38 285 LYS A C 1
ATOM 2305 O O . LYS A 1 285 ? -7.871 23.719 -2.738 1 86.38 285 LYS A O 1
ATOM 2310 N N . ASN A 1 286 ? -7.535 25.188 -4.375 1 85.31 286 ASN A N 1
ATOM 2311 C CA . ASN A 1 286 ? -6.867 26.203 -3.555 1 85.31 286 ASN A CA 1
ATOM 2312 C C . ASN A 1 286 ? -7.656 27.5 -3.514 1 85.31 286 ASN A C 1
ATOM 2314 O O . ASN A 1 286 ? -7.621 28.281 -4.469 1 85.31 286 ASN A O 1
ATOM 2318 N N . LEU A 1 287 ? -8.305 27.766 -2.441 1 81.12 287 LEU A N 1
ATOM 2319 C CA . LEU A 1 287 ? -9.219 28.891 -2.346 1 81.12 287 LEU A CA 1
ATOM 2320 C C . LEU A 1 287 ? -8.461 30.219 -2.346 1 81.12 287 LEU A C 1
ATOM 2322 O O . LEU A 1 287 ? -8.984 31.234 -2.807 1 81.12 287 LEU A O 1
ATOM 2326 N N . GLU A 1 288 ? -7.266 30.188 -1.795 1 76.81 288 GLU A N 1
ATOM 2327 C CA . GLU A 1 288 ? -6.457 31.391 -1.857 1 76.81 288 GLU A CA 1
ATOM 2328 C C . GLU A 1 288 ? -6.164 31.781 -3.303 1 76.81 288 GLU A C 1
ATOM 2330 O O . GLU A 1 288 ? -6.324 32.938 -3.68 1 76.81 288 GLU A O 1
ATOM 2335 N N . ALA A 1 289 ? -5.824 30.828 -4.039 1 70.31 289 ALA A N 1
ATOM 2336 C CA . ALA A 1 289 ? -5.457 31.094 -5.43 1 70.31 289 ALA A CA 1
ATOM 2337 C C . ALA A 1 289 ? -6.68 31.469 -6.258 1 70.31 289 ALA A C 1
ATOM 2339 O O . ALA A 1 289 ? -6.59 32.312 -7.152 1 70.31 289 ALA A O 1
ATOM 2340 N N . THR A 1 290 ? -7.816 30.969 -5.898 1 72.88 290 THR A N 1
ATOM 2341 C CA . THR A 1 290 ? -9 31.156 -6.73 1 72.88 290 THR A CA 1
ATOM 2342 C C . THR A 1 290 ? -9.727 32.438 -6.348 1 72.88 290 THR A C 1
ATOM 2344 O O . THR A 1 290 ? -10.344 33.094 -7.199 1 72.88 290 THR A O 1
ATOM 2347 N N . THR A 1 291 ? -9.586 32.812 -5.121 1 71.75 291 THR A N 1
ATOM 2348 C CA . THR A 1 291 ? -10.352 33.969 -4.68 1 71.75 291 THR A CA 1
ATOM 2349 C C . THR A 1 291 ? -9.461 35.219 -4.555 1 71.75 291 THR A C 1
ATOM 2351 O O . THR A 1 291 ? -9.953 36.344 -4.488 1 71.75 291 THR A O 1
ATOM 2354 N N . GLY A 1 292 ? -8.188 35 -4.762 1 65.44 292 GLY A N 1
ATOM 2355 C CA . GLY A 1 292 ? -7.262 36.094 -4.516 1 65.44 292 GLY A CA 1
ATOM 2356 C C . GLY A 1 292 ? -7.273 36.562 -3.076 1 65.44 292 GLY A C 1
ATOM 2357 O O . GLY A 1 292 ? -6.715 37.625 -2.764 1 65.44 292 GLY A O 1
ATOM 2358 N N . GLY A 1 293 ? -7.953 35.812 -2.186 1 51.84 293 GLY A N 1
ATOM 2359 C CA . GLY A 1 293 ? -8.047 36.219 -0.794 1 51.84 293 GLY A CA 1
ATOM 2360 C C . GLY A 1 293 ? -7.082 35.5 0.115 1 51.84 293 GLY A C 1
ATOM 2361 O O . GLY A 1 293 ? -6.438 34.531 -0.306 1 51.84 293 GLY A O 1
ATOM 2362 N N . GLY A 1 294 ? -6.758 36.031 1.211 1 56.34 294 GLY A N 1
ATOM 2363 C CA . GLY A 1 294 ? -5.961 35.375 2.25 1 56.34 294 GLY A CA 1
ATOM 2364 C C . GLY A 1 294 ? -4.484 35.719 2.154 1 56.34 294 GLY A C 1
ATOM 2365 O O . GLY A 1 294 ? -4.043 36.344 1.179 1 56.34 294 GLY A O 1
ATOM 2366 N N . HIS A 1 295 ? -3.816 35.5 3.24 1 63 295 HIS A N 1
ATOM 2367 C CA . HIS A 1 295 ? -2.367 35.656 3.307 1 63 295 HIS A CA 1
ATOM 2368 C C . HIS A 1 295 ? -1.668 34.719 2.316 1 63 295 HIS A C 1
ATOM 2370 O O . HIS A 1 295 ? -2.059 33.562 2.164 1 63 295 HIS A O 1
ATOM 2376 N N . ARG A 1 296 ? -0.78 35.344 1.501 1 63.47 296 ARG A N 1
ATOM 2377 C CA . ARG A 1 296 ? -0.045 34.594 0.49 1 63.47 296 ARG A CA 1
ATOM 2378 C C . ARG A 1 296 ? 0.733 33.469 1.121 1 63.47 296 ARG A C 1
ATOM 2380 O O . ARG A 1 296 ? 1.445 33.656 2.107 1 63.47 296 ARG A O 1
ATOM 2387 N N . GLY A 1 297 ? 0.548 32.281 0.624 1 64.38 297 GLY A N 1
ATOM 2388 C CA . GLY A 1 297 ? 1.099 31.062 1.159 1 64.38 297 GLY A CA 1
ATOM 2389 C C . GLY A 1 297 ? 2.607 30.969 1.032 1 64.38 297 GLY A C 1
ATOM 2390 O O . GLY A 1 297 ? 3.207 31.672 0.21 1 64.38 297 GLY A O 1
ATOM 2391 N N . LEU A 1 298 ? 3.211 30.219 1.89 1 63.72 298 LEU A N 1
ATOM 2392 C CA . LEU A 1 298 ? 4.652 30 1.966 1 63.72 298 LEU A CA 1
ATOM 2393 C C . LEU A 1 298 ? 5.188 29.469 0.644 1 63.72 298 LEU A C 1
ATOM 2395 O O . LEU A 1 298 ? 6.281 29.844 0.216 1 63.72 298 LEU A O 1
ATOM 2399 N N . SER A 1 299 ? 4.406 28.703 -0.151 1 64.06 299 SER A N 1
ATOM 2400 C CA . SER A 1 299 ? 4.863 28.016 -1.357 1 64.06 299 SER A CA 1
ATOM 2401 C C . SER A 1 299 ? 4.996 29 -2.523 1 64.06 299 SER A C 1
ATOM 2403 O O . SER A 1 299 ? 5.648 28.688 -3.525 1 64.06 299 SER A O 1
ATOM 2405 N N . ASN A 1 300 ? 4.422 30.062 -2.357 1 56.31 300 ASN A N 1
ATOM 2406 C CA . ASN A 1 300 ? 4.453 31.078 -3.416 1 56.31 300 ASN A CA 1
ATOM 2407 C C . ASN A 1 300 ? 5.742 31.891 -3.377 1 56.31 300 ASN A C 1
ATOM 2409 O O . ASN A 1 300 ? 6.012 32.688 -4.285 1 56.31 300 ASN A O 1
ATOM 2413 N N . GLN A 1 301 ? 6.465 31.688 -2.396 1 54.75 301 GLN A N 1
ATOM 2414 C CA . GLN A 1 301 ? 7.688 32.469 -2.271 1 54.75 301 GLN A CA 1
ATOM 2415 C C . GLN A 1 301 ? 8.727 32.031 -3.297 1 54.75 301 GLN A C 1
ATOM 2417 O O . GLN A 1 301 ? 8.82 30.859 -3.637 1 54.75 301 GLN A O 1
ATOM 2422 N N . LEU A 1 302 ? 9.461 33.062 -3.699 1 54.81 302 LEU A N 1
ATOM 2423 C CA . LEU A 1 302 ? 10.594 32.875 -4.594 1 54.81 302 LEU A CA 1
ATOM 2424 C C . LEU A 1 302 ? 11.617 31.906 -3.977 1 54.81 302 LEU A C 1
ATOM 2426 O O . LEU A 1 302 ? 11.797 31.891 -2.758 1 54.81 302 LEU A O 1
ATOM 2430 N N . LYS A 1 303 ? 11.734 30.672 -4.551 1 70.94 303 LYS A N 1
ATOM 2431 C CA . LYS A 1 303 ? 12.82 29.781 -4.176 1 70.94 303 LYS A CA 1
ATOM 2432 C C . LYS A 1 303 ? 12.344 28.719 -3.195 1 70.94 303 LYS A C 1
ATOM 2434 O O . LYS A 1 303 ? 13.109 28.25 -2.346 1 70.94 303 LYS A O 1
ATOM 2439 N N . HIS A 1 304 ? 11.094 28.562 -3.162 1 79.44 304 HIS A N 1
ATOM 2440 C CA . HIS A 1 304 ? 10.508 27.594 -2.252 1 79.44 304 HIS A CA 1
ATOM 2441 C C . HIS A 1 304 ? 11.25 26.266 -2.312 1 79.44 304 HIS A C 1
ATOM 2443 O O . HIS A 1 304 ? 11.625 25.703 -1.277 1 79.44 304 HIS A O 1
ATOM 2449 N N . TYR A 1 305 ? 11.641 25.875 -3.441 1 84.56 305 TYR A N 1
ATOM 2450 C CA . TYR A 1 305 ? 12.266 24.578 -3.594 1 84.56 305 TYR A CA 1
ATOM 2451 C C . TYR A 1 305 ? 13.695 24.594 -3.068 1 84.56 305 TYR A C 1
ATOM 2453 O O . TYR A 1 305 ? 14.172 23.594 -2.512 1 84.56 305 TYR A O 1
ATOM 2461 N N . ASN A 1 306 ? 14.281 25.766 -3.189 1 87.12 306 ASN A N 1
ATOM 2462 C CA . ASN A 1 306 ? 15.633 25.891 -2.648 1 87.12 306 ASN A CA 1
ATOM 2463 C C . ASN A 1 306 ? 15.633 25.812 -1.124 1 87.12 306 ASN A C 1
ATOM 2465 O O . ASN A 1 306 ? 16.484 25.156 -0.53 1 87.12 306 ASN A O 1
ATOM 2469 N N . LYS A 1 307 ? 14.703 26.484 -0.563 1 91.69 307 LYS A N 1
ATOM 2470 C CA . LYS A 1 307 ? 14.602 26.453 0.893 1 91.69 307 LYS A CA 1
ATOM 2471 C C . LYS A 1 307 ? 14.32 25.047 1.392 1 91.69 307 LYS A C 1
ATOM 2473 O O . LYS A 1 307 ? 14.898 24.609 2.393 1 91.69 307 LYS A O 1
ATOM 2478 N N . ARG A 1 308 ? 13.5 24.406 0.662 1 94.12 308 ARG A N 1
ATOM 2479 C CA . ARG A 1 308 ? 13.164 23.031 1.037 1 94.12 308 ARG A CA 1
ATOM 2480 C C . ARG A 1 308 ? 14.359 22.109 0.852 1 94.12 308 ARG A C 1
ATOM 2482 O O . ARG A 1 308 ? 14.57 21.188 1.645 1 94.12 308 ARG A O 1
ATOM 2489 N N . SER A 1 309 ? 15.133 22.344 -0.16 1 93 309 SER A N 1
ATOM 2490 C CA . SER A 1 309 ? 16.359 21.578 -0.359 1 93 309 SER A CA 1
ATOM 2491 C C . SER A 1 309 ? 17.344 21.797 0.784 1 93 309 SER A C 1
ATOM 2493 O O . SER A 1 309 ? 18 20.844 1.236 1 93 309 SER A O 1
ATOM 2495 N N . GLU A 1 310 ? 17.406 23 1.216 1 94.94 310 GLU A N 1
ATOM 2496 C CA . GLU A 1 310 ? 18.266 23.312 2.359 1 94.94 310 GLU A CA 1
ATOM 2497 C C . GLU A 1 310 ? 17.812 22.547 3.604 1 94.94 310 GLU A C 1
ATOM 2499 O O . GLU A 1 310 ? 18.641 22.047 4.367 1 94.94 310 GLU A O 1
ATOM 2504 N N . CYS A 1 311 ? 16.516 22.438 3.781 1 96 311 CYS A N 1
ATOM 2505 C CA . CYS A 1 311 ? 15.961 21.656 4.883 1 96 311 CYS A CA 1
ATOM 2506 C C . CYS A 1 311 ? 16.453 20.219 4.828 1 96 311 CYS A C 1
ATOM 2508 O O . CYS A 1 311 ? 16.891 19.672 5.84 1 96 311 CYS A O 1
ATOM 2510 N N . LEU A 1 312 ? 16.359 19.672 3.641 1 97.06 312 LEU A N 1
ATOM 2511 C CA . LEU A 1 312 ? 16.766 18.281 3.471 1 97.06 312 LEU A CA 1
ATOM 2512 C C . LEU A 1 312 ? 18.219 18.078 3.881 1 97.06 312 LEU A C 1
ATOM 2514 O O . LEU A 1 312 ? 18.547 17.109 4.57 1 97.06 312 LEU A O 1
ATOM 2518 N N . ASN A 1 313 ? 19.047 19.031 3.479 1 96.75 313 ASN A N 1
ATOM 2519 C CA . ASN A 1 313 ? 20.469 18.906 3.789 1 96.75 313 ASN A CA 1
ATOM 2520 C C . ASN A 1 313 ? 20.734 19.078 5.281 1 96.75 313 ASN A C 1
ATOM 2522 O O . ASN A 1 313 ? 21.531 18.344 5.867 1 96.75 313 ASN A O 1
ATOM 2526 N N . LYS A 1 314 ? 20.078 19.984 5.91 1 97.12 314 LYS A N 1
ATOM 2527 C CA . LYS A 1 314 ? 20.203 20.188 7.352 1 97.12 314 LYS A CA 1
ATOM 2528 C C . LYS A 1 314 ? 19.703 18.969 8.117 1 97.12 314 LYS A C 1
ATOM 2530 O O . LYS A 1 314 ? 20.328 18.531 9.086 1 97.12 314 LYS A O 1
ATOM 2535 N N . PHE A 1 315 ? 18.578 18.469 7.672 1 98.19 315 PHE A N 1
ATOM 2536 C CA . PHE A 1 315 ? 18 17.328 8.359 1 98.19 315 PHE A CA 1
ATOM 2537 C C . PHE A 1 315 ? 18.844 16.078 8.156 1 98.19 315 PHE A C 1
ATOM 2539 O O . PHE A 1 315 ? 18.969 15.242 9.062 1 98.19 315 PHE A O 1
ATOM 2546 N N . ALA A 1 316 ? 19.453 15.914 6.973 1 97.12 316 ALA A N 1
ATOM 2547 C CA . ALA A 1 316 ? 20.359 14.797 6.723 1 97.12 316 ALA A CA 1
ATOM 2548 C C . ALA A 1 316 ? 21.516 14.797 7.715 1 97.12 316 ALA A C 1
ATOM 2550 O O . ALA A 1 316 ? 21.922 13.742 8.211 1 97.12 316 ALA A O 1
ATOM 2551 N N . ALA A 1 317 ? 22.016 15.938 8.016 1 95.69 317 ALA A N 1
ATOM 2552 C CA . ALA A 1 317 ? 23.094 16.062 8.977 1 95.69 317 ALA A CA 1
ATOM 2553 C C . ALA A 1 317 ? 22.672 15.555 10.359 1 95.69 317 ALA A C 1
ATOM 2555 O O . ALA A 1 317 ? 23.469 14.922 11.062 1 95.69 317 ALA A O 1
ATOM 2556 N N . ALA A 1 318 ? 21.438 15.797 10.695 1 95.31 318 ALA A N 1
ATOM 2557 C CA . ALA A 1 318 ? 20.922 15.383 12 1 95.31 318 ALA A CA 1
ATOM 2558 C C . ALA A 1 318 ? 20.781 13.859 12.07 1 95.31 318 ALA A C 1
ATOM 2560 O O . ALA A 1 318 ? 20.766 13.289 13.164 1 95.31 318 ALA A O 1
ATOM 2561 N N . TYR A 1 319 ? 20.688 13.195 10.922 1 94 319 TYR A N 1
ATOM 2562 C CA . TYR A 1 319 ? 20.531 11.75 10.883 1 94 319 TYR A CA 1
ATOM 2563 C C . TYR A 1 319 ? 21.828 11.07 10.438 1 94 319 TYR A C 1
ATOM 2565 O O . TYR A 1 319 ? 21.812 9.93 9.969 1 94 319 TYR A O 1
ATOM 2573 N N . GLY A 1 320 ? 22.953 11.719 10.484 1 91.3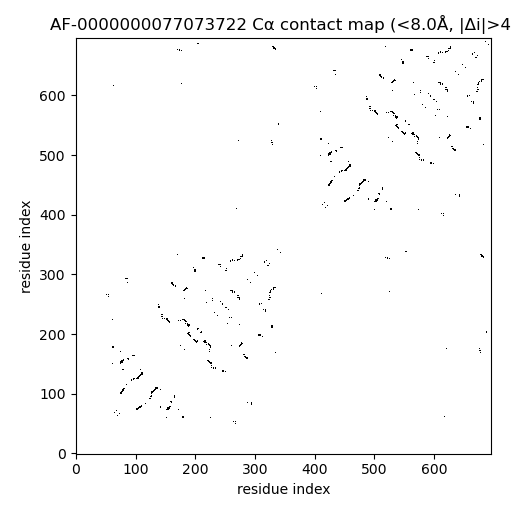1 320 GLY A N 1
ATOM 2574 C CA . GLY A 1 320 ? 24.234 11.117 10.188 1 91.31 320 GLY A CA 1
ATOM 2575 C C . GLY A 1 320 ? 24.609 11.203 8.727 1 91.31 320 GLY A C 1
ATOM 2576 O O . GLY A 1 320 ? 25.422 10.406 8.234 1 91.31 320 GLY A O 1
ATOM 2577 N N . GLY A 1 321 ? 23.969 12.047 8.039 1 92.12 321 GLY A N 1
ATOM 2578 C CA . GLY A 1 321 ? 24.406 12.328 6.68 1 92.12 321 GLY A CA 1
ATOM 2579 C C . GLY A 1 321 ? 23.484 11.773 5.621 1 92.12 321 GLY A C 1
ATOM 2580 O O . GLY A 1 321 ? 23.562 12.156 4.453 1 92.12 321 GLY A O 1
ATOM 2581 N N . ARG A 1 322 ? 22.625 10.867 6.055 1 92.31 322 ARG A N 1
ATOM 2582 C CA . ARG A 1 322 ? 21.703 10.273 5.086 1 92.31 322 ARG A CA 1
ATOM 2583 C C . ARG A 1 322 ? 20.281 10.281 5.613 1 92.31 322 ARG A C 1
ATOM 2585 O O . ARG A 1 322 ? 20.031 9.945 6.773 1 92.31 322 ARG A O 1
ATOM 2592 N N . LEU A 1 323 ? 19.391 10.672 4.719 1 95.38 323 LEU A N 1
ATOM 2593 C CA . LEU A 1 323 ? 17.984 10.68 5.094 1 95.38 323 LEU A CA 1
ATOM 2594 C C . LEU A 1 323 ? 17.391 9.281 4.996 1 95.38 323 LEU A C 1
ATOM 2596 O O . LEU A 1 323 ? 17.719 8.523 4.082 1 95.38 323 LEU A O 1
ATOM 2600 N N . PRO A 1 324 ? 16.531 8.914 5.914 1 94.25 324 PRO A N 1
ATOM 2601 C CA . PRO A 1 324 ? 15.906 7.594 5.875 1 94.25 324 PRO A CA 1
ATOM 2602 C C . PRO A 1 324 ? 14.797 7.496 4.832 1 94.25 324 PRO A C 1
ATOM 2604 O O . PRO A 1 324 ? 14.164 6.441 4.688 1 94.25 324 PRO A O 1
ATOM 2607 N N . LEU A 1 325 ? 14.57 8.484 4.004 1 94.38 325 LEU A N 1
ATOM 2608 C CA . LEU A 1 325 ? 13.477 8.516 3.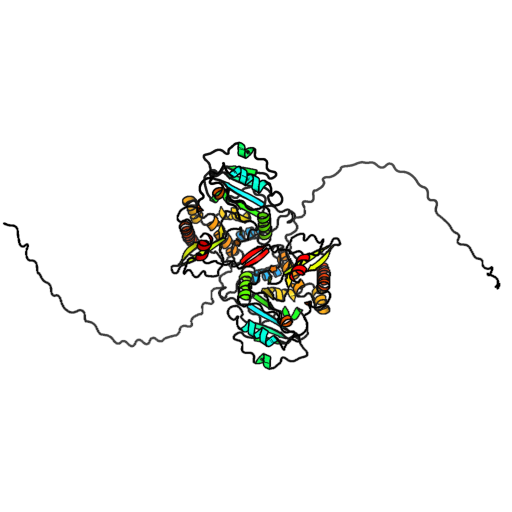033 1 94.38 325 LEU A CA 1
ATOM 2609 C C . LEU A 1 325 ? 13.656 7.426 1.98 1 94.38 325 LEU A C 1
ATOM 2611 O O . LEU A 1 325 ? 14.781 7.156 1.543 1 94.38 325 LEU A O 1
ATOM 2615 N N . GLN A 1 326 ? 12.57 6.789 1.687 1 90.88 326 GLN A N 1
ATOM 2616 C CA . GLN A 1 326 ? 12.531 5.781 0.63 1 90.88 326 GLN A CA 1
ATOM 2617 C C . GLN A 1 326 ? 11.523 6.156 -0.452 1 90.88 326 GLN A C 1
ATOM 2619 O O . GLN A 1 326 ? 10.453 6.695 -0.153 1 90.88 326 GLN A O 1
ATOM 2624 N N . TYR A 1 327 ? 11.875 5.781 -1.653 1 89.69 327 TYR A N 1
ATOM 2625 C CA . TYR A 1 327 ? 11 6.059 -2.785 1 89.69 327 TYR A CA 1
ATOM 2626 C C . TYR A 1 327 ? 9.906 5.004 -2.9 1 89.69 327 TYR A C 1
ATOM 2628 O O . TYR A 1 327 ? 10.109 3.844 -2.535 1 89.69 327 TYR A O 1
ATOM 2636 N N . ILE A 1 328 ? 8.812 5.453 -3.352 1 91.5 328 ILE A N 1
ATOM 2637 C CA . ILE A 1 328 ? 7.773 4.559 -3.85 1 91.5 328 ILE A CA 1
ATOM 2638 C C . ILE A 1 328 ? 7.379 4.961 -5.266 1 91.5 328 ILE A C 1
ATOM 2640 O O . ILE A 1 328 ? 7.25 6.148 -5.566 1 91.5 328 ILE A O 1
ATOM 2644 N N . THR A 1 329 ? 7.242 3.99 -6.137 1 88.44 329 THR A N 1
ATOM 2645 C CA . THR A 1 329 ? 7.066 4.262 -7.559 1 88.44 329 THR A CA 1
ATOM 2646 C C . THR A 1 329 ? 5.598 4.168 -7.953 1 88.44 329 THR A C 1
ATOM 2648 O O . THR A 1 329 ? 5.242 4.41 -9.109 1 88.44 329 THR A O 1
ATOM 2651 N N . GLY A 1 330 ? 4.77 3.885 -7.066 1 91.25 330 GLY A N 1
ATOM 2652 C CA . GLY A 1 330 ? 3.357 3.725 -7.379 1 91.25 330 GLY A CA 1
ATOM 2653 C C . GLY A 1 330 ? 2.469 4.707 -6.637 1 91.25 330 GLY A C 1
ATOM 2654 O O . GLY A 1 330 ? 2.824 5.176 -5.551 1 91.25 330 GLY A O 1
ATOM 2655 N N . ARG A 1 331 ? 1.355 4.996 -7.223 1 92.69 331 ARG A N 1
ATOM 2656 C CA . ARG A 1 331 ? 0.303 5.828 -6.648 1 92.69 331 ARG A CA 1
ATOM 2657 C C . ARG A 1 331 ? -1.036 5.102 -6.656 1 92.69 331 ARG A C 1
ATOM 2659 O O . ARG A 1 331 ? -1.34 4.359 -7.594 1 92.69 331 ARG A O 1
ATOM 2666 N N . MET A 1 332 ? -1.782 5.258 -5.59 1 94.25 332 MET A N 1
ATOM 2667 C CA . MET A 1 332 ? -3.061 4.562 -5.477 1 94.25 332 MET A CA 1
ATOM 2668 C C . MET A 1 332 ? -4.156 5.312 -6.227 1 94.25 332 MET A C 1
ATOM 2670 O O . MET A 1 332 ? -4.355 6.508 -6.012 1 94.25 332 MET A O 1
ATOM 2674 N N . TYR A 1 333 ? -4.812 4.594 -7.148 1 91.5 333 TYR A N 1
ATOM 2675 C CA . TYR A 1 333 ? -5.992 5.066 -7.863 1 91.5 333 TYR A CA 1
ATOM 2676 C C . TYR A 1 333 ? -7.234 4.293 -7.434 1 91.5 333 TYR A C 1
ATOM 2678 O O . TYR A 1 333 ? -7.148 3.115 -7.086 1 91.5 333 TYR A O 1
ATOM 2686 N N . ARG A 1 334 ? -8.289 5.074 -7.555 1 87.62 334 ARG A N 1
ATOM 2687 C CA . ARG A 1 334 ? -9.555 4.383 -7.301 1 87.62 334 ARG A CA 1
ATOM 2688 C C . ARG A 1 334 ? -9.805 3.305 -8.352 1 87.62 334 ARG A C 1
ATOM 2690 O O . ARG A 1 334 ? -9.57 3.52 -9.539 1 87.62 334 ARG A O 1
ATOM 2697 N N . GLU A 1 335 ? -9.969 2.188 -7.934 1 73.12 335 GLU A N 1
ATOM 2698 C CA . GLU A 1 335 ? -10.398 1.149 -8.867 1 73.12 335 GLU A CA 1
ATOM 2699 C C . GLU A 1 335 ? -11.906 1.204 -9.094 1 73.12 335 GLU A C 1
ATOM 2701 O O . GLU A 1 335 ? -12.688 1.192 -8.141 1 73.12 335 GLU A O 1
ATOM 2706 N N . PRO A 1 336 ? -12.234 1.768 -10.492 1 57.66 336 PRO A N 1
ATOM 2707 C CA . PRO A 1 336 ? -13.68 1.764 -10.727 1 57.66 336 PRO A CA 1
ATOM 2708 C C . PRO A 1 336 ? -14.297 0.376 -10.578 1 57.66 336 PRO A C 1
ATOM 2710 O O . PRO A 1 336 ? -13.727 -0.613 -11.039 1 57.66 336 PRO A O 1
ATOM 2713 N N . ILE A 1 337 ? -14.969 0.104 -9.648 1 49.09 337 ILE A N 1
ATOM 2714 C CA . ILE A 1 337 ? -15.773 -1.108 -9.758 1 49.09 337 ILE A CA 1
ATOM 2715 C C . ILE A 1 337 ? -16.703 -0.997 -10.961 1 49.09 337 ILE A C 1
ATOM 2717 O O . ILE A 1 337 ? -17.594 -0.142 -10.992 1 49.09 337 ILE A O 1
ATOM 2721 N N . LYS A 1 338 ? -16.219 -0.986 -12.156 1 47.72 338 LYS A N 1
ATOM 2722 C CA . LYS A 1 338 ? -17.25 -0.984 -13.195 1 47.72 338 LYS A CA 1
ATOM 2723 C C . LYS A 1 338 ? -18.312 -2.051 -12.93 1 47.72 338 LYS A C 1
ATOM 2725 O O . LYS A 1 338 ? -17.969 -3.213 -12.68 1 47.72 338 LYS A O 1
ATOM 2730 N N . PRO A 1 339 ? -19.453 -1.638 -12.609 1 44.72 339 PRO A N 1
ATOM 2731 C CA . PRO A 1 339 ? -20.484 -2.678 -12.602 1 44.72 339 PRO A CA 1
ATOM 2732 C C . PRO A 1 339 ? -20.391 -3.625 -13.789 1 44.72 339 PRO A C 1
ATOM 2734 O O . PRO A 1 339 ? -19.891 -3.238 -14.852 1 44.72 339 PRO A O 1
ATOM 2737 N N . TRP A 1 340 ? -20.578 -4.895 -13.602 1 38.62 340 TRP A N 1
ATOM 2738 C CA . TRP A 1 340 ? -20.625 -5.926 -14.633 1 38.62 340 TRP A CA 1
ATOM 2739 C C . TRP A 1 340 ? -21.219 -5.379 -15.922 1 38.62 340 TRP A C 1
ATOM 2741 O O . TRP A 1 340 ? -20.797 -5.754 -17.016 1 38.62 340 TRP A O 1
ATOM 2751 N N . TYR A 1 341 ? -22.188 -4.59 -15.805 1 37.06 341 TYR A N 1
ATOM 2752 C CA . TYR A 1 341 ? -22.953 -4.238 -16.984 1 37.06 341 TYR A CA 1
ATOM 2753 C C . TYR A 1 341 ? -22.094 -3.516 -18.016 1 37.06 341 TYR A C 1
ATOM 2755 O O . TYR A 1 341 ? -22.312 -3.631 -19.219 1 37.06 341 TYR A O 1
ATOM 2763 N N . ASN A 1 342 ? -21.094 -2.912 -17.547 1 38.19 342 ASN A N 1
ATOM 2764 C CA . ASN A 1 342 ? -20.328 -2.209 -18.578 1 38.19 342 ASN A CA 1
ATOM 2765 C C . ASN A 1 342 ? -19.312 -3.123 -19.234 1 38.19 342 ASN A C 1
ATOM 2767 O O . ASN A 1 342 ? -18.688 -2.748 -20.234 1 38.19 342 ASN A O 1
ATOM 2771 N N . PHE A 1 343 ? -18.781 -3.992 -18.703 1 35 343 PHE A N 1
ATOM 2772 C CA . PHE A 1 343 ? -17.891 -4.934 -19.375 1 35 343 PHE A CA 1
ATOM 2773 C C . PHE A 1 343 ? -18.578 -5.543 -20.594 1 35 343 PHE A C 1
ATOM 2775 O O . PHE A 1 343 ? -17.938 -5.75 -21.625 1 35 343 PHE A O 1
ATOM 2782 N N . LYS A 1 344 ? -19.797 -5.969 -20.578 1 33.12 344 LYS A N 1
ATOM 2783 C CA . LYS A 1 344 ? -20.484 -6.367 -21.812 1 33.12 344 LYS A CA 1
ATOM 2784 C C . LYS A 1 344 ? -20.516 -5.223 -22.812 1 33.12 344 LYS A C 1
ATOM 2786 O O . LYS A 1 344 ? -20.547 -5.457 -24.031 1 33.12 344 LYS A O 1
ATOM 2791 N N . LEU A 1 345 ? -20.578 -3.996 -22.359 1 31.48 345 LEU A N 1
ATOM 2792 C CA . LEU A 1 345 ? -20.688 -2.965 -23.391 1 31.48 345 LEU A CA 1
ATOM 2793 C C . LEU A 1 345 ? -19.359 -2.795 -24.125 1 31.48 345 LEU A C 1
ATOM 2795 O O . LEU A 1 345 ? -19.328 -2.35 -25.266 1 31.48 345 LEU A O 1
ATOM 2799 N N . GLN A 1 346 ? -18.281 -2.98 -23.516 1 30.28 346 GLN A N 1
ATOM 2800 C CA . GLN A 1 346 ? -17.094 -2.803 -24.344 1 30.28 346 GLN A CA 1
ATOM 2801 C C . GLN A 1 346 ? -16.859 -4.02 -25.234 1 30.28 346 GLN A C 1
ATOM 2803 O O . GLN A 1 346 ? -16.047 -3.965 -26.156 1 30.28 346 GLN A O 1
ATOM 2808 N N . GLN A 1 347 ? -17.188 -5.133 -24.828 1 28.88 347 GLN A N 1
ATOM 2809 C CA . GLN A 1 347 ? -17.078 -6.219 -25.797 1 28.88 347 GLN A CA 1
ATOM 2810 C C . GLN A 1 347 ? -18.141 -6.113 -26.875 1 28.88 347 GLN A C 1
ATOM 2812 O O . GLN A 1 347 ? -18.125 -6.875 -27.844 1 28.88 347 GLN A O 1
ATOM 2817 N N . ILE A 1 348 ? -19.156 -5.359 -26.641 1 26.56 348 ILE A N 1
ATOM 2818 C CA . ILE A 1 348 ? -19.969 -5.121 -27.828 1 26.56 348 ILE A CA 1
ATOM 2819 C C . ILE A 1 348 ? -19.422 -3.932 -28.609 1 26.56 348 ILE A C 1
ATOM 2821 O O . ILE A 1 348 ? -19.156 -2.875 -28.031 1 26.56 348 ILE A O 1
ATOM 2825 N N . MET B 1 1 ? -73.875 -48.594 -24.344 1 20.36 1 MET B N 1
ATOM 2826 C CA . MET B 1 1 ? -74.625 -49.5 -23.516 1 20.36 1 MET B CA 1
ATOM 2827 C C . MET B 1 1 ? -74 -49.656 -22.141 1 20.36 1 MET B C 1
ATOM 2829 O O . MET B 1 1 ? -72.812 -49.375 -21.969 1 20.36 1 MET B O 1
ATOM 2833 N N . SER B 1 2 ? -74.5 -50.656 -21.297 1 18.28 2 SER B N 1
ATOM 2834 C CA . SER B 1 2 ? -75.25 -51.031 -20.109 1 18.28 2 SER B CA 1
ATOM 2835 C C . SER B 1 2 ? -74.312 -51.469 -18.984 1 18.28 2 SER B C 1
ATOM 2837 O O . SER B 1 2 ? -74.688 -51.562 -17.828 1 18.28 2 SER B O 1
ATOM 2839 N N . LEU B 1 3 ? -73.438 -52.25 -19.297 1 18.23 3 LEU B N 1
ATOM 2840 C CA . LEU B 1 3 ? -73.25 -53.344 -18.359 1 18.23 3 LEU B CA 1
ATOM 2841 C C . LEU B 1 3 ? -72.875 -52.812 -16.969 1 18.23 3 LEU B C 1
ATOM 2843 O O . LEU B 1 3 ? -72.375 -51.688 -16.844 1 18.23 3 LEU B O 1
ATOM 2847 N N . TRP B 1 4 ? -72.438 -53.562 -16.016 1 17.73 4 TRP B N 1
ATOM 2848 C CA . TRP B 1 4 ? -72.688 -54.188 -14.719 1 17.73 4 TRP B CA 1
ATOM 2849 C C . TRP B 1 4 ? -72.125 -53.281 -13.594 1 17.73 4 TRP B C 1
ATOM 2851 O O . TRP B 1 4 ? -71.312 -52.438 -13.812 1 17.73 4 TRP B O 1
ATOM 2861 N N . LYS B 1 5 ? -72.375 -53.75 -12.234 1 18.16 5 LYS B N 1
ATOM 2862 C CA . LYS B 1 5 ? -72.812 -54 -10.867 1 18.16 5 LYS B CA 1
ATOM 2863 C C . LYS B 1 5 ? -71.688 -53.75 -9.875 1 18.16 5 LYS B C 1
ATOM 2865 O O . LYS B 1 5 ? -70.75 -54.531 -9.828 1 18.16 5 LYS B O 1
ATOM 2870 N N . LYS B 1 6 ? -71.375 -52.406 -9.562 1 18.12 6 LYS B N 1
ATOM 2871 C CA . LYS B 1 6 ? -70.625 -51.625 -8.578 1 18.12 6 LYS B CA 1
ATOM 2872 C C . LYS B 1 6 ? -70.75 -52.219 -7.18 1 18.12 6 LYS B C 1
ATOM 2874 O O . LYS B 1 6 ? -71.875 -52.188 -6.594 1 18.12 6 LYS B O 1
ATOM 2879 N N . PHE B 1 7 ? -70 -53.062 -6.77 1 17.56 7 PHE B N 1
ATOM 2880 C CA . PHE B 1 7 ? -69.875 -54.031 -5.668 1 17.56 7 PHE B CA 1
ATOM 2881 C C . PHE B 1 7 ? -69.938 -53.312 -4.328 1 17.56 7 PHE B C 1
ATOM 2883 O O . PHE B 1 7 ? -69.562 -52.156 -4.215 1 17.56 7 PHE B O 1
ATOM 2890 N N . SER B 1 8 ? -70.5 -53.781 -3.02 1 17.16 8 SER B N 1
ATOM 2891 C CA . SER B 1 8 ? -71.125 -53.938 -1.688 1 17.16 8 SER B CA 1
ATOM 2892 C C . SER B 1 8 ? -70.062 -53.656 -0.6 1 17.16 8 SER B C 1
ATOM 2894 O O . SER B 1 8 ? -70.438 -53.188 0.484 1 17.16 8 SER B O 1
ATOM 2896 N N . ALA B 1 9 ? -69 -54.25 -0.396 1 16.03 9 ALA B N 1
ATOM 2897 C CA . ALA B 1 9 ? -68.812 -55 0.837 1 16.03 9 ALA B CA 1
ATOM 2898 C C . ALA B 1 9 ? -68.5 -54.094 2.014 1 16.03 9 ALA B C 1
ATOM 2900 O O . ALA B 1 9 ? -69.188 -54.125 3.041 1 16.03 9 ALA B O 1
ATOM 2901 N N . VAL B 1 10 ? -67.25 -54.188 2.691 1 16.7 10 VAL B N 1
ATOM 2902 C CA . VAL B 1 10 ? -66.938 -54.75 3.986 1 16.7 10 VAL B CA 1
ATOM 2903 C C . VAL B 1 10 ? -66.938 -53.656 5.055 1 16.7 10 VAL B C 1
ATOM 2905 O O . VAL B 1 10 ? -66.688 -52.5 4.738 1 16.7 10 VAL B O 1
ATOM 2908 N N . LEU B 1 11 ? -66.5 -53.938 6.418 1 16.27 11 LEU B N 1
ATOM 2909 C CA . LEU B 1 11 ? -66.75 -54.156 7.84 1 16.27 11 LEU B CA 1
ATOM 2910 C C . LEU B 1 11 ? -66.125 -53.031 8.672 1 16.27 11 LEU B C 1
ATOM 2912 O O . LEU B 1 11 ? -66.812 -52.438 9.508 1 16.27 11 LEU B O 1
ATOM 2916 N N . GLY B 1 12 ? -64.812 -53.094 9.211 1 15.75 12 GLY B N 1
ATOM 2917 C CA . GLY B 1 12 ? -64.562 -53.375 10.617 1 15.75 12 GLY B CA 1
ATOM 2918 C C . GLY B 1 12 ? -64.562 -52.125 11.484 1 15.75 12 GLY B C 1
ATOM 2919 O O . GLY B 1 12 ? -64.5 -51 10.969 1 15.75 12 GLY B O 1
ATOM 2920 N N . LEU B 1 13 ? -63.688 -52.125 12.734 1 16.05 13 LEU B N 1
ATOM 2921 C CA . LEU B 1 13 ? -63.719 -52.25 14.188 1 16.05 13 LEU B CA 1
ATOM 2922 C C . LEU B 1 13 ? -63.438 -50.906 14.852 1 16.05 13 LEU B C 1
ATOM 2924 O O . LEU B 1 13 ? -62.938 -49.969 14.203 1 16.05 13 LEU B O 1
ATOM 2928 N N . VAL B 1 14 ? -62.594 -50.844 16.078 1 15.55 14 VAL B N 1
ATOM 2929 C CA . VAL B 1 14 ? -62.719 -50.719 17.531 1 15.55 14 VAL B CA 1
ATOM 2930 C C . VAL B 1 14 ? -62.062 -49.406 18 1 15.55 14 VAL B C 1
ATOM 2932 O O . VAL B 1 14 ? -62.469 -48.875 19.047 1 15.55 14 VAL B O 1
ATOM 2935 N N . CYS B 1 15 ? -61.125 -48.719 17.391 1 16.86 15 CYS B N 1
ATOM 2936 C CA . CYS B 1 15 ? -60.156 -48.406 18.453 1 16.86 15 CYS B CA 1
ATOM 2937 C C . CYS B 1 15 ? -60.75 -47.406 19.438 1 16.86 15 CYS B C 1
ATOM 2939 O O . CYS B 1 15 ? -61.219 -46.344 19.047 1 16.86 15 CYS B O 1
ATOM 2941 N N . LEU B 1 16 ? -60.781 -47.656 20.719 1 16.05 16 LEU B N 1
ATOM 2942 C CA . LEU B 1 16 ? -61.156 -47.562 22.125 1 16.05 16 LEU B CA 1
ATOM 2943 C C . LEU B 1 16 ? -60.75 -46.219 22.688 1 16.05 16 LEU B C 1
ATOM 2945 O O . LEU B 1 16 ? -61.562 -45.5 23.266 1 16.05 16 LEU B O 1
ATOM 2949 N N . VAL B 1 17 ? -59.5 -46.125 23.453 1 16.42 17 VAL B N 1
ATOM 2950 C CA . VAL B 1 17 ? -59.531 -46.094 24.922 1 16.42 17 VAL B CA 1
ATOM 2951 C C . VAL B 1 17 ? -59.625 -44.656 25.422 1 16.42 17 VAL B C 1
ATOM 2953 O O . VAL B 1 17 ? -59.406 -43.719 24.656 1 16.42 17 VAL B O 1
ATOM 2956 N N . GLN B 1 18 ? -58.656 -44.281 26.547 1 14.98 18 GLN B N 1
ATOM 2957 C CA . GLN B 1 18 ? -58.812 -44.031 27.969 1 14.98 18 GLN B CA 1
ATOM 2958 C C . GLN B 1 18 ? -58.812 -42.531 28.281 1 14.98 18 GLN B C 1
ATOM 2960 O O . GLN B 1 18 ? -59.781 -41.969 28.734 1 14.98 18 GLN B O 1
ATOM 2965 N N . THR B 1 19 ? -57.531 -41.938 29.109 1 15.59 19 THR B N 1
ATOM 2966 C CA . THR B 1 19 ? -57.531 -41.656 30.547 1 15.59 19 THR B CA 1
ATOM 2967 C C . THR B 1 19 ? -57.781 -40.188 30.812 1 15.59 19 THR B C 1
ATOM 2969 O O . THR B 1 19 ? -58.688 -39.812 31.578 1 15.59 19 THR B O 1
ATOM 2972 N N . LEU B 1 20 ? -56.562 -39.25 31.422 1 16.98 20 LEU B N 1
ATOM 2973 C CA . LEU B 1 20 ? -56.406 -38.844 32.812 1 16.98 20 LEU B CA 1
ATOM 2974 C C . LEU B 1 20 ? -56.875 -37.406 33 1 16.98 20 LEU B C 1
ATOM 2976 O O . LEU B 1 20 ? -56.594 -36.531 32.156 1 16.98 20 LEU B O 1
ATOM 2980 N N . TRP B 1 21 ? -57.531 -36.969 34.125 1 18.23 21 TRP B N 1
ATOM 2981 C CA . TRP B 1 21 ? -58.344 -36.094 34.969 1 18.23 21 TRP B CA 1
ATOM 2982 C C . TRP B 1 21 ? -57.531 -34.906 35.438 1 18.23 21 TRP B C 1
ATOM 2984 O O . TRP B 1 21 ? -58.094 -33.812 35.719 1 18.23 21 TRP B O 1
ATOM 2994 N N . LEU B 1 22 ? -56.156 -34.938 35.812 1 17.88 22 LEU B N 1
ATOM 2995 C CA . LEU B 1 22 ? -55.875 -34.5 37.156 1 17.88 22 LEU B CA 1
ATOM 2996 C C . LEU B 1 22 ? -56.125 -33.031 37.344 1 17.88 22 LEU B C 1
ATOM 2998 O O . LEU B 1 22 ? -55.938 -32.25 36.406 1 17.88 22 LEU B O 1
ATOM 3002 N N . LEU B 1 23 ? -56.281 -32.438 38.656 1 17.64 23 LEU B N 1
ATOM 3003 C CA . LEU B 1 23 ? -56.906 -31.672 39.75 1 17.64 23 LEU B CA 1
ATOM 3004 C C . LEU B 1 23 ? -56.188 -30.328 39.938 1 17.64 23 LEU B C 1
ATOM 3006 O O . LEU B 1 23 ? -56.844 -29.281 39.969 1 17.64 23 LEU B O 1
ATOM 3010 N N . SER B 1 24 ? -55 -30.188 40.781 1 16.77 24 SER B N 1
ATOM 3011 C CA . SER B 1 24 ? -54.938 -29.609 42.125 1 16.77 24 SER B CA 1
ATOM 3012 C C . SER B 1 24 ? -54.688 -28.109 42.062 1 16.77 24 SER B C 1
ATOM 3014 O O . SER B 1 24 ? -54.25 -27.594 41.031 1 16.77 24 SER B O 1
ATOM 3016 N N . THR B 1 25 ? -54.125 -27.375 43.312 1 17.86 25 THR B N 1
ATOM 3017 C CA . THR B 1 25 ? -54.312 -26.438 44.406 1 17.86 25 THR B CA 1
ATOM 3018 C C . THR B 1 25 ? -53.5 -25.156 44.188 1 17.86 25 THR B C 1
ATOM 3020 O O . THR B 1 25 ? -52.719 -25.094 43.25 1 17.86 25 THR B O 1
ATOM 3023 N N . SER B 1 26 ? -52.5 -24.609 45.281 1 17.14 26 SER B N 1
ATOM 3024 C CA . SER B 1 26 ? -52.5 -23.641 46.344 1 17.14 26 SER B CA 1
ATOM 3025 C C . SER B 1 26 ? -51.656 -22.422 46 1 17.14 26 SER B C 1
ATOM 3027 O O . SER B 1 26 ? -52.125 -21.281 46.125 1 17.14 26 SER B O 1
ATOM 3029 N N . ASP B 1 27 ? -50.25 -22.281 46.344 1 18.11 27 ASP B N 1
ATOM 3030 C CA . ASP B 1 27 ? -49.625 -21.484 47.375 1 18.11 27 ASP B CA 1
ATOM 3031 C C . ASP B 1 27 ? -49.188 -20.125 46.844 1 18.11 27 ASP B C 1
ATOM 3033 O O . ASP B 1 27 ? -48.938 -19.984 45.625 1 18.11 27 ASP B O 1
ATOM 3037 N N . ARG B 1 28 ? -48.875 -18.922 47.781 1 19.72 28 ARG B N 1
ATOM 3038 C CA . ARG B 1 28 ? -48.875 -17.547 48.281 1 19.72 28 ARG B CA 1
ATOM 3039 C C . ARG B 1 28 ? -47.562 -16.844 47.875 1 19.72 28 ARG B C 1
ATOM 3041 O O . ARG B 1 28 ? -47.438 -15.625 48 1 19.72 28 ARG B O 1
ATOM 3048 N N . GLY B 1 29 ? -46.375 -17.594 47.531 1 18.62 29 GLY B N 1
ATOM 3049 C CA . GLY B 1 29 ? -45.156 -17.047 48.125 1 18.62 29 GLY B CA 1
ATOM 3050 C C . GLY B 1 29 ? -44.844 -15.648 47.625 1 18.62 29 GLY B C 1
ATOM 3051 O O . GLY B 1 29 ? -45.312 -15.234 46.562 1 18.62 29 GLY B O 1
ATOM 3052 N N . ASP B 1 30 ? -43.969 -14.867 48.406 1 21.52 30 ASP B N 1
ATOM 3053 C CA . ASP B 1 30 ? -43.375 -13.641 48.906 1 21.52 30 ASP B CA 1
ATOM 3054 C C . ASP B 1 30 ? -42.469 -12.992 47.844 1 21.52 30 ASP B C 1
ATOM 3056 O O . ASP B 1 30 ? -41.594 -13.656 47.281 1 21.52 30 ASP B O 1
ATOM 3060 N N . TYR B 1 31 ? -42.875 -11.859 47.188 1 20.38 31 TYR B N 1
ATOM 3061 C CA . TYR B 1 31 ? -42.312 -11.031 46.094 1 20.38 31 TYR B CA 1
ATOM 3062 C C . TYR B 1 31 ? -41.031 -10.367 46.531 1 20.38 31 TYR B C 1
ATOM 3064 O O . TYR B 1 31 ? -41 -9.164 46.781 1 20.38 31 TYR B O 1
ATOM 3072 N N . GLU B 1 32 ? -40.375 -11.102 47.531 1 18.64 32 GLU B N 1
ATOM 3073 C CA . GLU B 1 32 ? -39.375 -10.25 48.188 1 18.64 32 GLU B CA 1
ATOM 3074 C C . GLU B 1 32 ? -38.5 -9.539 47.156 1 18.64 32 GLU B C 1
ATOM 3076 O O . GLU B 1 32 ? -38.375 -8.312 47.188 1 18.64 32 GLU B O 1
ATOM 3081 N N . GLU B 1 33 ? -37.125 -9.875 47.25 1 19.61 33 GLU B N 1
ATOM 3082 C CA . GLU B 1 33 ? -35.938 -9.086 47.625 1 19.61 33 GLU B CA 1
ATOM 3083 C C . GLU B 1 33 ? -35.375 -8.352 46.406 1 19.61 33 GLU B C 1
ATOM 3085 O O . GLU B 1 33 ? -35.719 -8.664 45.281 1 19.61 33 GLU B O 1
ATOM 3090 N N . GLY B 1 34 ? -33.938 -7.965 46.469 1 20.12 34 GLY B N 1
ATOM 3091 C CA . GLY B 1 34 ? -32.875 -6.98 46.344 1 20.12 34 GLY B CA 1
ATOM 3092 C C . GLY B 1 34 ? -32.219 -6.961 44.969 1 20.12 34 GLY B C 1
ATOM 3093 O O . GLY B 1 34 ? -31.703 -7.98 44.5 1 20.12 34 GLY B O 1
ATOM 3094 N N . ALA B 1 35 ? -32.688 -6.309 44.062 1 21.06 35 ALA B N 1
ATOM 3095 C CA . ALA B 1 35 ? -32.219 -6.254 42.688 1 21.06 35 ALA B CA 1
ATOM 3096 C C . ALA B 1 35 ? -30.703 -5.992 42.625 1 21.06 35 ALA B C 1
ATOM 3098 O O . ALA B 1 35 ? -30.25 -4.879 42.906 1 21.06 35 ALA B O 1
ATOM 3099 N N . ALA B 1 36 ? -29.797 -6.879 43 1 22.19 36 ALA B N 1
ATOM 3100 C CA . ALA B 1 36 ? -28.344 -6.801 43.062 1 22.19 36 ALA B CA 1
ATOM 3101 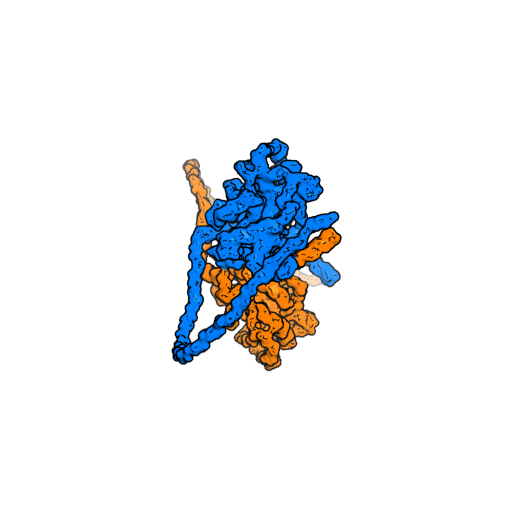C C . ALA B 1 36 ? -27.781 -6.188 41.781 1 22.19 36 ALA B C 1
ATOM 3103 O O . ALA B 1 36 ? -28.438 -6.234 40.719 1 22.19 36 ALA B O 1
ATOM 3104 N N . GLY B 1 37 ? -26.516 -5.641 41.875 1 23.45 37 GLY B N 1
ATOM 3105 C CA . GLY B 1 37 ? -25.516 -4.781 41.219 1 23.45 37 GLY B CA 1
ATOM 3106 C C . GLY B 1 37 ? -25.062 -5.293 39.875 1 23.45 37 GLY B C 1
ATOM 3107 O O . GLY B 1 37 ? -24.578 -6.422 39.781 1 23.45 37 GLY B O 1
ATOM 3108 N N . LYS B 1 38 ? -25.703 -5.031 38.844 1 26.55 38 LYS B N 1
ATOM 3109 C CA . LYS B 1 38 ? -25.297 -5.473 37.5 1 26.55 38 LYS B CA 1
ATOM 3110 C C . LYS B 1 38 ? -23.797 -5.289 37.312 1 26.55 38 LYS B C 1
ATOM 3112 O O . LYS B 1 38 ? -23.312 -4.16 37.219 1 26.55 38 LYS B O 1
ATOM 3117 N N . SER B 1 39 ? -23 -6.184 37.938 1 24.95 39 SER B N 1
ATOM 3118 C CA . SER B 1 39 ? -21.594 -6.133 37.625 1 24.95 39 SER B CA 1
ATOM 3119 C C . SER B 1 39 ? -21.375 -6.027 36.125 1 24.95 39 SER B C 1
ATOM 3121 O O . SER B 1 39 ? -21.781 -6.906 35.344 1 24.95 39 SER B O 1
ATOM 3123 N N . THR B 1 40 ? -21.594 -4.828 35.594 1 27.34 40 THR B N 1
ATOM 3124 C CA . THR B 1 40 ? -21.219 -4.539 34.219 1 27.34 40 THR B CA 1
ATOM 3125 C C . THR B 1 40 ? -19.906 -5.23 33.875 1 27.34 40 THR B C 1
ATOM 3127 O O . THR B 1 40 ? -18.844 -4.859 34.375 1 27.34 40 THR B O 1
ATOM 3130 N N . GLN B 1 41 ? -20 -6.535 33.688 1 26.22 41 GLN B N 1
ATOM 3131 C CA . GLN B 1 41 ? -18.812 -7.23 33.188 1 26.22 41 GLN B CA 1
ATOM 3132 C C . GLN B 1 41 ? -18.062 -6.391 32.156 1 26.22 41 GLN B C 1
ATOM 3134 O O . GLN B 1 41 ? -18.641 -5.965 31.156 1 26.22 41 GLN B O 1
ATOM 3139 N N . THR B 1 42 ? -17.156 -5.586 32.625 1 27.77 42 THR B N 1
ATOM 3140 C CA . THR B 1 42 ? -16.141 -4.945 31.781 1 27.77 42 THR B CA 1
ATOM 3141 C C . THR B 1 42 ? -15.805 -5.828 30.594 1 27.77 42 THR B C 1
ATOM 3143 O O . THR B 1 42 ? -15.594 -7.035 30.734 1 27.77 42 THR B O 1
ATOM 3146 N N . PRO B 1 43 ? -16.359 -5.473 29.484 1 27.41 43 PRO B N 1
ATOM 3147 C CA . PRO B 1 43 ? -15.922 -6.391 28.422 1 27.41 43 PRO B CA 1
ATOM 3148 C C . PRO B 1 43 ? -14.539 -6.977 28.672 1 27.41 43 PRO B C 1
ATOM 3150 O O . PRO B 1 43 ? -13.625 -6.254 29.078 1 27.41 43 PRO B O 1
ATOM 3153 N N . ARG B 1 44 ? -14.422 -8.195 29.078 1 28.31 44 ARG B N 1
ATOM 3154 C CA . ARG B 1 44 ? -13.172 -8.945 29.25 1 28.31 44 ARG B CA 1
ATOM 3155 C C . ARG B 1 44 ? -12.102 -8.438 28.281 1 28.31 44 ARG B C 1
ATOM 3157 O O . ARG B 1 44 ? -12.406 -8.094 27.141 1 28.31 44 ARG B O 1
ATOM 3164 N N . ASP B 1 45 ? -11.078 -7.852 28.75 1 30.56 45 ASP B N 1
ATOM 3165 C CA . ASP B 1 45 ? -9.766 -7.605 28.156 1 30.56 45 ASP B CA 1
ATOM 3166 C C . ASP B 1 45 ? -9.422 -8.68 27.125 1 30.56 45 ASP B C 1
ATOM 3168 O O . ASP B 1 45 ? -9.133 -9.82 27.484 1 30.56 45 ASP B O 1
ATOM 3172 N N . SER B 1 46 ? -10.305 -8.93 26.125 1 32.66 46 SER B N 1
ATOM 3173 C CA . SER B 1 46 ? -9.867 -9.945 25.156 1 32.66 46 SER B CA 1
ATOM 3174 C C . SER B 1 46 ? -8.352 -10.008 25.078 1 32.66 46 SER B C 1
ATOM 3176 O O . SER B 1 46 ? -7.684 -8.984 24.938 1 32.66 46 SER B O 1
ATOM 3178 N N . VAL B 1 47 ? -7.762 -10.922 25.734 1 33.81 47 VAL B N 1
ATOM 3179 C CA . VAL B 1 47 ? -6.367 -11.328 25.594 1 33.81 47 VAL B CA 1
ATOM 3180 C C . VAL B 1 47 ? -5.867 -11 24.188 1 33.81 47 VAL B C 1
ATOM 3182 O O . VAL B 1 47 ? -6.543 -11.305 23.203 1 33.81 47 VAL B O 1
ATOM 3185 N N . PRO B 1 48 ? -5.137 -9.969 24.047 1 40.06 48 PRO B N 1
ATOM 3186 C CA . PRO B 1 48 ? -4.527 -9.898 22.719 1 40.06 48 PRO B CA 1
ATOM 3187 C C . PRO B 1 48 ? -4.285 -11.281 22.094 1 40.06 48 PRO B C 1
ATOM 3189 O O . PRO B 1 48 ? -4.082 -12.25 22.828 1 40.06 48 PRO B O 1
ATOM 3192 N N . PRO B 1 49 ? -4.879 -11.727 21.016 1 42.91 49 PRO B N 1
ATOM 3193 C CA . PRO B 1 49 ? -4.586 -13.078 20.531 1 42.91 49 PRO B CA 1
ATOM 3194 C C . PRO B 1 49 ? -3.205 -13.57 20.969 1 42.91 49 PRO B C 1
ATOM 3196 O O . PRO B 1 49 ? -2.287 -12.766 21.156 1 42.91 49 PRO B O 1
ATOM 3199 N N . SER B 1 50 ? -3.135 -14.609 21.703 1 46.69 50 SER B N 1
ATOM 3200 C CA . SER B 1 50 ? -1.896 -15.312 22.016 1 46.69 50 SER B CA 1
ATOM 3201 C C . SER B 1 50 ? -0.875 -15.164 20.891 1 46.69 50 SER B C 1
ATOM 3203 O O . SER B 1 50 ? -1.181 -15.438 19.734 1 46.69 50 SER B O 1
ATOM 3205 N N . PHE B 1 51 ? -0.042 -14.211 21.062 1 57.84 51 PHE B N 1
ATOM 3206 C CA . PHE B 1 51 ? 1.104 -13.992 20.188 1 57.84 51 PHE B CA 1
ATOM 3207 C C . PHE B 1 51 ? 1.748 -15.32 19.797 1 57.84 51 PHE B C 1
ATOM 3209 O O . PHE B 1 51 ? 2.256 -16.047 20.656 1 57.84 51 PHE B O 1
ATOM 3216 N N . ASN B 1 52 ? 1.233 -15.883 18.625 1 75.25 52 ASN B N 1
ATOM 3217 C CA . ASN B 1 52 ? 1.877 -17.062 18.062 1 75.25 52 ASN B CA 1
ATOM 3218 C C . ASN B 1 52 ? 3.311 -16.766 17.625 1 75.25 52 ASN B C 1
ATOM 3220 O O . ASN B 1 52 ? 3.537 -16.172 16.578 1 75.25 52 ASN B O 1
ATOM 3224 N N . MET B 1 53 ? 4.227 -17.141 18.453 1 77.81 53 MET B N 1
ATOM 3225 C CA . MET B 1 53 ? 5.641 -16.844 18.25 1 77.81 53 MET B CA 1
ATOM 3226 C C . MET B 1 53 ? 6.129 -17.375 16.922 1 77.81 53 MET B C 1
ATOM 3228 O O . MET B 1 53 ? 6.969 -16.766 16.266 1 77.81 53 MET B O 1
ATOM 3232 N N . THR B 1 54 ? 5.562 -18.484 16.578 1 82.44 54 THR B N 1
ATOM 3233 C CA . THR B 1 54 ? 5.977 -19.062 15.305 1 82.44 54 THR B CA 1
ATOM 3234 C C . THR B 1 54 ? 5.59 -18.156 14.141 1 82.44 54 THR B C 1
ATOM 3236 O O . THR B 1 54 ? 6.406 -17.891 13.258 1 82.44 54 THR B O 1
ATOM 3239 N N . LEU B 1 55 ? 4.375 -17.672 14.188 1 87.12 55 LEU B N 1
ATOM 3240 C CA . LEU B 1 55 ? 3.916 -16.797 13.117 1 87.12 55 LEU B CA 1
ATOM 3241 C C . LEU B 1 55 ? 4.688 -15.477 13.125 1 87.12 55 LEU B C 1
ATOM 3243 O O . LEU B 1 55 ? 4.98 -14.922 12.07 1 87.12 55 LEU B O 1
ATOM 3247 N N . TRP B 1 56 ? 5.07 -15.133 14.281 1 82 56 TRP B N 1
ATOM 3248 C CA . TRP B 1 56 ? 5.844 -13.898 14.391 1 82 56 TRP B CA 1
ATOM 3249 C C . TRP B 1 56 ? 7.227 -14.07 13.773 1 82 56 TRP B C 1
ATOM 3251 O O . TRP B 1 56 ? 7.746 -13.148 13.141 1 82 56 TRP B O 1
ATOM 3261 N N . ARG B 1 57 ? 7.746 -15.211 13.914 1 82.88 57 ARG B N 1
ATOM 3262 C CA . ARG B 1 57 ? 9.039 -15.484 13.297 1 82.88 57 ARG B CA 1
ATOM 3263 C C . ARG B 1 57 ? 8.938 -15.43 11.781 1 82.88 57 ARG B C 1
ATOM 3265 O O . ARG B 1 57 ? 9.828 -14.898 11.109 1 82.88 57 ARG B O 1
ATOM 3272 N N . TYR B 1 58 ? 7.848 -15.953 11.297 1 86.94 58 TYR B N 1
ATOM 3273 C CA . TYR B 1 58 ? 7.613 -15.867 9.859 1 86.94 58 TYR B CA 1
ATOM 3274 C C . TYR B 1 58 ? 7.465 -14.422 9.414 1 86.94 58 TYR B C 1
ATOM 3276 O O . TYR B 1 58 ? 8.031 -14.016 8.398 1 86.94 58 TYR B O 1
ATOM 3284 N N . TYR B 1 59 ? 6.809 -13.688 10.219 1 84.56 59 TYR B N 1
ATOM 3285 C CA . TYR B 1 59 ? 6.574 -12.281 9.891 1 84.56 59 TYR B CA 1
ATOM 3286 C C . TYR B 1 59 ? 7.879 -11.5 9.891 1 84.56 59 TYR B C 1
ATOM 3288 O O . TYR B 1 59 ? 8.109 -10.664 9.016 1 84.56 59 TYR B O 1
ATOM 3296 N N . GLN B 1 60 ? 8.703 -11.812 10.805 1 80.62 60 GLN B N 1
ATOM 3297 C CA . GLN B 1 60 ? 10 -11.156 10.875 1 80.62 60 GLN B CA 1
ATOM 3298 C C . GLN B 1 60 ? 10.836 -11.461 9.641 1 80.62 60 GLN B C 1
ATOM 3300 O O . GLN B 1 60 ? 11.555 -10.586 9.141 1 80.62 60 GLN B O 1
ATOM 3305 N N . GLN B 1 61 ? 10.734 -12.648 9.125 1 85.44 61 GLN B N 1
ATOM 3306 C CA . GLN B 1 61 ? 11.469 -13.016 7.918 1 85.44 61 GLN B CA 1
ATOM 3307 C C . GLN B 1 61 ? 11.023 -12.18 6.723 1 85.44 61 GLN B C 1
ATOM 3309 O O . GLN B 1 61 ? 11.836 -11.859 5.852 1 85.44 61 GLN B O 1
ATOM 3314 N N . ILE B 1 62 ? 9.781 -11.852 6.746 1 87.69 62 ILE B N 1
ATOM 3315 C CA . ILE B 1 62 ? 9.219 -11.062 5.648 1 87.69 62 ILE B CA 1
ATOM 3316 C C . ILE B 1 62 ? 9.789 -9.648 5.684 1 87.69 62 ILE B C 1
ATOM 3318 O O . ILE B 1 62 ? 10.102 -9.078 4.641 1 87.69 62 ILE B O 1
ATOM 3322 N N . LEU B 1 63 ? 9.922 -9.125 6.914 1 77 63 LEU B N 1
ATOM 3323 C CA . LEU B 1 63 ? 10.305 -7.73 7.086 1 77 63 LEU B CA 1
ATOM 3324 C C . LEU B 1 63 ? 11.805 -7.547 6.906 1 77 63 LEU B C 1
ATOM 3326 O O . LEU B 1 63 ? 12.273 -6.449 6.59 1 77 63 LEU B O 1
ATOM 3330 N N . ILE B 1 64 ? 12.57 -8.633 7.07 1 71.56 64 ILE B N 1
ATOM 3331 C CA . ILE B 1 64 ? 14.023 -8.547 6.973 1 71.56 64 ILE B CA 1
ATOM 3332 C C . ILE B 1 64 ? 14.445 -8.625 5.504 1 71.56 64 ILE B C 1
ATOM 3334 O O . ILE B 1 64 ? 14.211 -9.641 4.844 1 71.56 64 ILE B O 1
ATOM 3338 N N . PRO B 1 65 ? 14.93 -7.414 5.098 1 66.19 65 PRO B N 1
ATOM 3339 C CA . PRO B 1 65 ? 15.422 -7.488 3.719 1 66.19 65 PRO B CA 1
ATOM 3340 C C . PRO B 1 65 ? 16.609 -8.438 3.562 1 66.19 65 PRO B C 1
ATOM 3342 O O . PRO B 1 65 ? 17.25 -8.781 4.551 1 66.19 65 PRO B O 1
ATOM 3345 N N . PRO B 1 66 ? 16.781 -8.891 2.33 1 61.66 66 PRO B N 1
ATOM 3346 C CA . PRO B 1 66 ? 17.953 -9.742 2.113 1 61.66 66 PRO B CA 1
ATOM 3347 C C . PRO B 1 66 ? 19.266 -9.023 2.41 1 61.66 66 PRO B C 1
ATOM 3349 O O . PRO B 1 66 ? 19.328 -7.797 2.348 1 61.66 66 PRO B O 1
ATOM 3352 N N . THR B 1 67 ? 20.125 -9.758 3.102 1 52.12 67 THR B N 1
ATOM 3353 C CA . THR B 1 67 ? 21.453 -9.258 3.418 1 52.12 67 THR B CA 1
ATOM 3354 C C . THR B 1 67 ? 22.109 -8.625 2.189 1 52.12 67 THR B C 1
ATOM 3356 O O . THR B 1 67 ? 22.984 -7.766 2.314 1 52.12 67 THR B O 1
ATOM 3359 N N . THR B 1 68 ? 21.781 -9.258 1.057 1 47.06 68 THR B N 1
ATOM 3360 C CA . THR B 1 68 ? 22.312 -8.641 -0.146 1 47.06 68 THR B CA 1
ATOM 3361 C C . THR B 1 68 ? 21.719 -7.254 -0.358 1 47.06 68 THR B C 1
ATOM 3363 O O . THR B 1 68 ? 20.656 -6.945 0.18 1 47.06 68 THR B O 1
ATOM 3366 N N . ASP B 1 69 ? 22.438 -6.387 -0.891 1 51.72 69 ASP B N 1
ATOM 3367 C CA . ASP B 1 69 ? 22.031 -5.031 -1.242 1 51.72 69 ASP B CA 1
ATOM 3368 C C . ASP B 1 69 ? 20.641 -5.023 -1.859 1 51.72 69 ASP B C 1
ATOM 3370 O O . ASP B 1 69 ? 20.391 -5.699 -2.859 1 51.72 69 ASP B O 1
ATOM 3374 N N . VAL B 1 70 ? 19.609 -4.629 -1.116 1 59.41 70 VAL B N 1
ATOM 3375 C CA . VAL B 1 70 ? 18.219 -4.449 -1.561 1 59.41 70 VAL B CA 1
ATOM 3376 C C . VAL B 1 70 ? 18.203 -4.031 -3.029 1 59.41 70 VAL B C 1
ATOM 3378 O O . VAL B 1 70 ? 17.281 -4.375 -3.768 1 59.41 70 VAL B O 1
ATOM 3381 N N . THR B 1 71 ? 19.297 -3.51 -3.414 1 63.38 71 THR B N 1
ATOM 3382 C CA . THR B 1 71 ? 19.375 -3.023 -4.789 1 63.38 71 THR B CA 1
ATOM 3383 C C . THR B 1 71 ? 19.562 -4.184 -5.762 1 63.38 71 THR B C 1
ATOM 3385 O O . THR B 1 71 ? 19.141 -4.102 -6.918 1 63.38 71 THR B O 1
ATOM 3388 N N . ASN B 1 72 ? 20 -5.32 -5.199 1 79 72 ASN B N 1
ATOM 3389 C CA . ASN B 1 72 ? 20.281 -6.438 -6.094 1 79 72 ASN B CA 1
ATOM 3390 C C . ASN B 1 72 ? 19.297 -7.586 -5.891 1 79 72 ASN B C 1
ATOM 3392 O O . ASN B 1 72 ? 19.5 -8.688 -6.387 1 79 72 ASN B O 1
ATOM 3396 N N . GLU B 1 73 ? 18.312 -7.254 -5.188 1 89.38 73 GLU B N 1
ATOM 3397 C CA . GLU B 1 73 ? 17.297 -8.281 -4.957 1 89.38 73 GLU B CA 1
ATOM 3398 C C . GLU B 1 73 ? 16.594 -8.664 -6.254 1 89.38 73 GLU B C 1
ATOM 3400 O O . GLU B 1 73 ? 16.281 -7.797 -7.07 1 89.38 73 GLU B O 1
ATOM 3405 N N . ARG B 1 74 ? 16.391 -9.992 -6.477 1 94.25 74 ARG B N 1
ATOM 3406 C CA . ARG B 1 74 ? 15.703 -10.5 -7.668 1 94.25 74 ARG B CA 1
ATOM 3407 C C . ARG B 1 74 ? 14.594 -11.477 -7.289 1 94.25 74 ARG B C 1
ATOM 3409 O O . ARG B 1 74 ? 14.406 -11.781 -6.113 1 94.25 74 ARG B O 1
ATOM 3416 N N . LEU B 1 75 ? 13.844 -11.883 -8.289 1 96.75 75 LEU B N 1
ATOM 3417 C CA . LEU B 1 75 ? 12.711 -12.789 -8.117 1 96.75 75 LEU B CA 1
ATOM 3418 C C . LEU B 1 75 ? 13.023 -14.164 -8.695 1 96.75 75 LEU B C 1
ATOM 3420 O O . LEU B 1 75 ? 13.828 -14.289 -9.617 1 96.75 75 LEU B O 1
ATOM 3424 N N . THR B 1 76 ? 12.445 -15.141 -8.148 1 98.25 76 THR B N 1
ATOM 3425 C CA . THR B 1 76 ? 12.336 -16.438 -8.812 1 98.25 76 THR B CA 1
ATOM 3426 C C . THR B 1 76 ? 10.961 -16.609 -9.445 1 98.25 76 THR B C 1
ATOM 3428 O O . THR B 1 76 ? 9.938 -16.344 -8.805 1 98.25 76 THR B O 1
ATOM 3431 N N . ILE B 1 77 ? 10.938 -16.984 -10.703 1 98.5 77 ILE B N 1
ATOM 3432 C CA . ILE B 1 77 ? 9.664 -17.25 -11.367 1 98.5 77 ILE B CA 1
ATOM 3433 C C . ILE B 1 77 ? 9.25 -18.703 -11.148 1 98.5 77 ILE B C 1
ATOM 3435 O O . ILE B 1 77 ? 10.055 -19.609 -11.328 1 98.5 77 ILE B O 1
ATOM 3439 N N . LEU B 1 78 ? 8.039 -18.891 -10.719 1 98.75 78 LEU B N 1
ATOM 3440 C CA . LEU B 1 78 ? 7.387 -20.203 -10.656 1 98.75 78 LEU B CA 1
ATOM 3441 C C . LEU B 1 78 ? 6.34 -20.344 -11.758 1 98.75 78 LEU B C 1
ATOM 3443 O O . LEU B 1 78 ? 5.332 -19.625 -11.75 1 98.75 78 LEU B O 1
ATOM 3447 N N . MET B 1 79 ? 6.594 -21.281 -12.656 1 98.06 79 MET B N 1
ATOM 3448 C CA . MET B 1 79 ? 5.73 -21.438 -13.828 1 98.06 79 MET B CA 1
ATOM 3449 C C . MET B 1 79 ? 5.227 -22.875 -13.953 1 98.06 79 MET B C 1
ATOM 3451 O O . MET B 1 79 ? 5.91 -23.719 -14.523 1 98.06 79 MET B O 1
ATOM 3455 N N . PRO B 1 80 ? 4 -23.094 -13.438 1 97.69 80 PRO B N 1
ATOM 3456 C CA . PRO B 1 80 ? 3.422 -24.422 -13.695 1 97.69 80 PRO B CA 1
ATOM 3457 C C . PRO B 1 80 ? 3.039 -24.625 -15.164 1 97.69 80 PRO B C 1
ATOM 3459 O O . PRO B 1 80 ? 2.633 -23.672 -15.836 1 97.69 80 PRO B O 1
ATOM 3462 N N . THR B 1 81 ? 3.219 -25.828 -15.617 1 96.5 81 THR B N 1
ATOM 3463 C CA . THR B 1 81 ? 2.814 -26.125 -16.984 1 96.5 81 THR B CA 1
ATOM 3464 C C . THR B 1 81 ? 2.162 -27.5 -17.078 1 96.5 81 THR B C 1
ATOM 3466 O O . THR B 1 81 ? 2.553 -28.422 -16.359 1 96.5 81 THR B O 1
ATOM 3469 N N . TYR B 1 82 ? 1.147 -27.578 -17.875 1 95 82 TYR B N 1
ATOM 3470 C CA . TYR B 1 82 ? 0.421 -28.828 -18.109 1 95 82 TYR B CA 1
ATOM 3471 C C . TYR B 1 82 ? -0.064 -28.891 -19.562 1 95 82 TYR B C 1
ATOM 3473 O O . TYR B 1 82 ? -1.001 -28.188 -19.938 1 95 82 TYR B O 1
ATOM 3481 N N . LYS B 1 83 ? 0.527 -29.688 -20.359 1 91.62 83 LYS B N 1
ATOM 3482 C CA . LYS B 1 83 ? 0.161 -29.984 -21.734 1 91.62 83 LYS B CA 1
ATOM 3483 C C . LYS B 1 83 ? 0.208 -28.734 -22.609 1 91.62 83 LYS B C 1
ATOM 3485 O O . LYS B 1 83 ? -0.731 -28.453 -23.359 1 91.62 83 LYS B O 1
ATOM 3490 N N . ARG B 1 84 ? 1.282 -27.938 -22.469 1 90.75 84 ARG B N 1
ATOM 3491 C CA . ARG B 1 84 ? 1.465 -26.734 -23.281 1 90.75 84 ARG B CA 1
ATOM 3492 C C . ARG B 1 84 ? 2.9 -26.625 -23.781 1 90.75 84 ARG B C 1
ATOM 3494 O O . ARG B 1 84 ? 3.453 -25.531 -23.844 1 90.75 84 ARG B O 1
ATOM 3501 N N . ALA B 1 85 ? 3.408 -27.734 -24.078 1 89.88 85 ALA B N 1
ATOM 3502 C CA . ALA B 1 85 ? 4.797 -27.781 -24.531 1 89.88 85 ALA B CA 1
ATOM 3503 C C . ALA B 1 85 ? 4.98 -27.016 -25.828 1 89.88 85 ALA B C 1
ATOM 3505 O O . ALA B 1 85 ? 6.082 -26.531 -26.125 1 89.88 85 ALA B O 1
ATOM 3506 N N . ASP B 1 86 ? 3.975 -26.812 -26.594 1 88.81 86 ASP B N 1
ATOM 3507 C CA . ASP B 1 86 ? 4.043 -26.172 -27.891 1 88.81 86 ASP B CA 1
ATOM 3508 C C . ASP B 1 86 ? 4.293 -24.672 -27.734 1 88.81 86 ASP B C 1
ATOM 3510 O O . ASP B 1 86 ? 5.035 -24.078 -28.531 1 88.81 86 ASP B O 1
ATOM 3514 N N . ILE B 1 87 ? 3.75 -24.016 -26.672 1 91.75 87 ILE B N 1
ATOM 3515 C CA . ILE B 1 87 ? 3.896 -22.562 -26.547 1 91.75 87 ILE B CA 1
ATOM 3516 C C . ILE B 1 87 ? 4.926 -22.25 -25.453 1 91.75 87 ILE B C 1
ATOM 3518 O O . ILE B 1 87 ? 5.41 -21.109 -25.375 1 91.75 87 ILE B O 1
ATOM 3522 N N . LEU B 1 88 ? 5.281 -23.188 -24.703 1 94.62 88 LEU B N 1
ATOM 3523 C CA . LEU B 1 88 ? 6.129 -23 -23.531 1 94.62 88 LEU B CA 1
ATOM 3524 C C . LEU B 1 88 ? 7.465 -22.375 -23.922 1 94.62 88 LEU B C 1
ATOM 3526 O O . LEU B 1 88 ? 7.969 -21.5 -23.234 1 94.62 88 LEU B O 1
ATOM 3530 N N . PRO B 1 89 ? 8.102 -22.828 -25.094 1 94.06 89 PRO B N 1
ATOM 3531 C CA . PRO B 1 89 ? 9.367 -22.219 -25.484 1 94.06 89 PRO B CA 1
ATOM 3532 C C . PRO B 1 89 ? 9.266 -20.703 -25.656 1 94.06 89 PRO B C 1
ATOM 3534 O O . PRO B 1 89 ? 10.156 -19.969 -25.219 1 94.06 89 PRO B O 1
ATOM 3537 N N . SER B 1 90 ? 8.195 -20.281 -26.219 1 92.75 90 SER B N 1
ATOM 3538 C CA . SER B 1 90 ? 8.008 -18.859 -26.438 1 92.75 90 SER B CA 1
ATOM 3539 C C . SER B 1 90 ? 7.816 -18.125 -25.125 1 92.75 90 SER B C 1
ATOM 3541 O O . SER B 1 90 ? 8.328 -17 -24.953 1 92.75 90 SER B O 1
ATOM 3543 N N . VAL B 1 91 ? 7.133 -18.719 -24.188 1 94.88 91 VAL B N 1
ATOM 3544 C CA . VAL B 1 91 ? 6.879 -18.094 -22.891 1 94.88 91 VAL B CA 1
ATOM 3545 C C . VAL B 1 91 ? 8.18 -18 -22.094 1 94.88 91 VAL B C 1
ATOM 3547 O O . VAL B 1 91 ? 8.5 -16.938 -21.547 1 94.88 91 VAL B O 1
ATOM 3550 N N . ILE B 1 92 ? 8.93 -19.109 -22.094 1 96.06 92 ILE B N 1
ATOM 3551 C CA . ILE B 1 92 ? 10.195 -19.125 -21.359 1 96.06 92 ILE B CA 1
ATOM 3552 C C . ILE B 1 92 ? 11.141 -18.078 -21.953 1 96.06 92 ILE B C 1
ATOM 3554 O O . ILE B 1 92 ? 11.77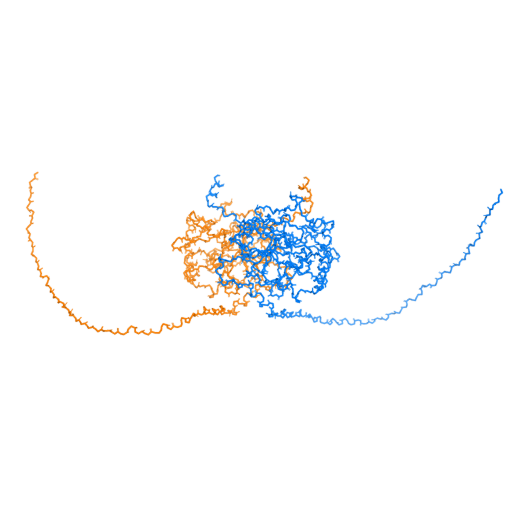3 -17.312 -21.219 1 96.06 92 ILE B O 1
ATOM 3558 N N . LYS B 1 93 ? 11.219 -17.984 -23.281 1 94.38 93 LYS B N 1
ATOM 3559 C CA . LYS B 1 93 ? 12.078 -17.016 -23.953 1 94.38 93 LYS B CA 1
ATOM 3560 C C . LYS B 1 93 ? 11.703 -15.586 -23.562 1 94.38 93 LYS B C 1
ATOM 3562 O O . LYS B 1 93 ? 12.586 -14.742 -23.375 1 94.38 93 LYS B O 1
ATOM 3567 N N . HIS B 1 94 ? 10.43 -15.328 -23.438 1 94.81 94 HIS B N 1
ATOM 3568 C CA . HIS B 1 94 ? 9.938 -14.023 -23.031 1 94.81 94 HIS B CA 1
ATOM 3569 C C . HIS B 1 94 ? 10.516 -13.609 -21.688 1 94.81 94 HIS B C 1
ATOM 3571 O O . HIS B 1 94 ? 11.008 -12.484 -21.531 1 94.81 94 HIS B O 1
ATOM 3577 N N . TYR B 1 95 ? 10.555 -14.492 -20.703 1 96.44 95 TYR B N 1
ATOM 3578 C CA . TYR B 1 95 ? 10.984 -14.172 -19.344 1 96.44 95 TYR B CA 1
ATOM 3579 C C . TYR B 1 95 ? 12.5 -14.266 -19.219 1 96.44 95 TYR B C 1
ATOM 3581 O O . TYR B 1 95 ? 13.094 -13.719 -18.297 1 96.44 95 TYR B O 1
ATOM 3589 N N . CYS B 1 96 ? 13.195 -14.906 -20.188 1 94.25 96 CYS B N 1
ATOM 3590 C CA . CYS B 1 96 ? 14.648 -15.023 -20.203 1 94.25 96 CYS B CA 1
ATOM 3591 C C . CYS B 1 96 ? 15.305 -13.656 -20.375 1 94.25 96 CYS B C 1
ATOM 3593 O O . CYS B 1 96 ? 16.484 -13.484 -20.047 1 94.25 96 CYS B O 1
ATOM 3595 N N . SER B 1 97 ? 14.578 -12.742 -20.812 1 90.69 97 SER B N 1
ATOM 3596 C CA . SER B 1 97 ? 15.141 -11.422 -21.109 1 90.69 97 SER B CA 1
ATOM 3597 C C . SER B 1 97 ? 15.07 -10.516 -19.891 1 90.69 97 SER B C 1
ATOM 3599 O O . SER B 1 97 ? 15.469 -9.352 -19.953 1 90.69 97 SER B O 1
ATOM 3601 N N . MET B 1 98 ? 14.648 -11.039 -18.781 1 94 98 MET B N 1
ATOM 3602 C CA . MET B 1 98 ? 14.383 -10.188 -17.625 1 94 98 MET B CA 1
ATOM 3603 C C . MET B 1 98 ? 15.414 -10.422 -16.531 1 94 98 MET B C 1
ATOM 3605 O O . MET B 1 98 ? 15.086 -10.438 -15.336 1 94 98 MET B O 1
ATOM 3609 N N . GLY B 1 99 ? 16.625 -10.508 -16.938 1 87 99 GLY B N 1
ATOM 3610 C CA . GLY B 1 99 ? 17.703 -10.859 -16.031 1 87 99 GLY B CA 1
ATOM 3611 C C . GLY B 1 99 ? 17.938 -9.828 -14.945 1 87 99 GLY B C 1
ATOM 3612 O O . GLY B 1 99 ? 18.5 -10.141 -13.891 1 87 99 GLY B O 1
ATOM 3613 N N . ASP B 1 100 ? 17.453 -8.609 -15.117 1 87.5 100 ASP B N 1
ATOM 3614 C CA . ASP B 1 100 ? 17.625 -7.562 -14.109 1 87.5 100 ASP B CA 1
ATOM 3615 C C . ASP B 1 100 ? 16.703 -7.797 -12.914 1 87.5 100 ASP B C 1
ATOM 3617 O O . ASP B 1 100 ? 17.016 -7.395 -11.797 1 87.5 100 ASP B O 1
ATOM 3621 N N . SER B 1 101 ? 15.602 -8.477 -13.164 1 92.75 101 SER B N 1
ATOM 3622 C CA . SER B 1 101 ? 14.602 -8.648 -12.117 1 92.75 101 SER B CA 1
ATOM 3623 C C . SER B 1 101 ? 14.461 -10.109 -11.719 1 92.75 101 SER B C 1
ATOM 3625 O O . SER B 1 101 ? 13.938 -10.422 -10.641 1 92.75 101 SER B O 1
ATOM 3627 N N . VAL B 1 102 ? 14.938 -10.992 -12.586 1 96.38 102 VAL B N 1
ATOM 3628 C CA . VAL B 1 102 ? 14.664 -12.414 -12.383 1 96.38 102 VAL B CA 1
ATOM 3629 C C . VAL B 1 102 ? 15.984 -13.164 -12.203 1 96.38 102 VAL B C 1
ATOM 3631 O O . VAL B 1 102 ? 16.891 -13.031 -13.016 1 96.38 102 VAL B O 1
ATOM 3634 N N . GLU B 1 103 ? 15.992 -13.938 -11.148 1 95.81 103 GLU B N 1
ATOM 3635 C CA . GLU B 1 103 ? 17.172 -14.742 -10.828 1 95.81 103 GLU B CA 1
ATOM 3636 C C . GLU B 1 103 ? 17.109 -16.109 -11.508 1 95.81 103 GLU B C 1
ATOM 3638 O O . GLU B 1 103 ? 18.125 -16.594 -12.023 1 95.81 103 GLU B O 1
ATOM 3643 N N . LYS B 1 104 ? 15.969 -16.672 -11.445 1 97.06 104 LYS B N 1
ATOM 3644 C CA . LYS B 1 104 ? 15.766 -18.047 -11.891 1 97.06 104 LYS B CA 1
ATOM 3645 C C . LYS B 1 104 ? 14.32 -18.281 -12.297 1 97.06 104 LYS B C 1
ATOM 3647 O O . LYS B 1 104 ? 13.406 -17.609 -11.805 1 97.06 104 LYS B O 1
ATOM 3652 N N . ILE B 1 105 ? 14.219 -19.219 -13.289 1 97.81 105 ILE B N 1
ATOM 3653 C CA . ILE B 1 105 ? 12.891 -19.672 -13.688 1 97.81 105 ILE B CA 1
ATOM 3654 C C . ILE B 1 105 ? 12.727 -21.156 -13.359 1 97.81 105 ILE B C 1
ATOM 3656 O O . ILE B 1 105 ? 13.5 -21.984 -13.836 1 97.81 105 ILE B O 1
ATOM 3660 N N . LEU B 1 106 ? 11.836 -21.469 -12.523 1 98.31 106 LEU B N 1
ATOM 3661 C CA . LEU B 1 106 ? 11.453 -22.859 -12.258 1 98.31 106 LEU B CA 1
ATOM 3662 C C . LEU B 1 106 ? 10.203 -23.234 -13.039 1 98.31 106 LEU B C 1
ATOM 3664 O O . LEU B 1 106 ? 9.117 -22.719 -12.781 1 98.31 106 LEU B O 1
ATOM 3668 N N . VAL B 1 107 ? 10.367 -24.109 -13.977 1 98 107 VAL B N 1
ATOM 3669 C CA . VAL B 1 107 ? 9.234 -24.656 -14.719 1 98 107 VAL B CA 1
ATOM 3670 C C . VAL B 1 107 ? 8.734 -25.922 -14.031 1 98 107 VAL B C 1
ATOM 3672 O O . VAL B 1 107 ? 9.43 -26.953 -14.023 1 98 107 VAL B O 1
ATOM 3675 N N . ILE B 1 108 ? 7.562 -25.812 -13.484 1 98.19 108 ILE B N 1
ATOM 3676 C CA . ILE B 1 108 ? 6.973 -26.938 -12.773 1 98.19 108 ILE B CA 1
ATOM 3677 C C . ILE B 1 108 ? 6.172 -27.812 -13.742 1 98.19 108 ILE B C 1
ATOM 3679 O O . ILE B 1 108 ? 5.059 -27.453 -14.125 1 98.19 108 ILE B O 1
ATOM 3683 N N . TRP B 1 109 ? 6.715 -28.969 -14.117 1 97.94 109 TRP B N 1
ATOM 3684 C CA . TRP B 1 109 ? 6.172 -29.859 -15.133 1 97.94 109 TRP B CA 1
ATOM 3685 C C . TRP B 1 109 ? 5.113 -30.781 -14.539 1 97.94 109 TRP B C 1
ATOM 3687 O O . TRP B 1 109 ? 5.445 -31.812 -13.953 1 97.94 109 TRP B O 1
ATOM 3697 N N . ASN B 1 110 ? 3.867 -30.406 -14.711 1 96.88 110 ASN B N 1
ATOM 3698 C CA . ASN B 1 110 ? 2.762 -31.156 -14.117 1 96.88 110 ASN B CA 1
ATOM 3699 C C . ASN B 1 110 ? 2.242 -32.25 -15.062 1 96.88 110 ASN B C 1
ATOM 3701 O O . ASN B 1 110 ? 1.394 -33.062 -14.688 1 96.88 110 ASN B O 1
ATOM 3705 N N . ASP B 1 111 ? 2.66 -32.281 -16.328 1 94.81 111 ASP B N 1
ATOM 3706 C CA . ASP B 1 111 ? 2.311 -33.344 -17.25 1 94.81 111 ASP B CA 1
ATOM 3707 C C . ASP B 1 111 ? 3.139 -34.594 -16.984 1 94.81 111 ASP B C 1
ATOM 3709 O O . ASP B 1 111 ? 3.988 -34.969 -17.781 1 94.81 111 ASP B O 1
ATOM 3713 N N . VAL B 1 112 ? 2.746 -35.25 -15.977 1 93.69 112 VAL B N 1
ATOM 3714 C CA . VAL B 1 112 ? 3.566 -36.312 -15.367 1 93.69 112 VAL B CA 1
ATOM 3715 C C . VAL B 1 112 ? 3.727 -37.469 -16.344 1 93.69 112 VAL B C 1
ATOM 3717 O O . VAL B 1 112 ? 4.727 -38.188 -16.312 1 93.69 112 VAL B O 1
ATOM 3720 N N . GLU B 1 113 ? 2.893 -37.656 -17.281 1 93.31 113 GLU B N 1
ATOM 3721 C CA . GLU B 1 113 ? 2.895 -38.781 -18.188 1 93.31 113 GLU B CA 1
ATOM 3722 C C . GLU B 1 113 ? 3.76 -38.5 -19.422 1 93.31 113 GLU B C 1
ATOM 3724 O O . GLU B 1 113 ? 4.098 -39.438 -20.172 1 93.31 113 GLU B O 1
ATOM 3729 N N . THR B 1 114 ? 4.059 -37.344 -19.641 1 94.25 114 THR B N 1
ATOM 3730 C CA . THR B 1 114 ? 4.812 -36.938 -20.844 1 94.25 114 THR B CA 1
ATOM 3731 C C . THR B 1 114 ? 6.191 -36.406 -20.453 1 94.25 114 THR B C 1
ATOM 3733 O O . THR B 1 114 ? 6.297 -35.469 -19.672 1 94.25 114 THR B O 1
ATOM 3736 N N . PRO B 1 115 ? 7.152 -37 -21 1 94.44 115 PRO B N 1
ATOM 3737 C CA . PRO B 1 115 ? 8.492 -36.469 -20.719 1 94.44 115 PRO B CA 1
ATOM 3738 C C . PRO B 1 115 ? 8.688 -35.062 -21.297 1 94.44 115 PRO B C 1
ATOM 3740 O O . PRO B 1 115 ? 8.039 -34.688 -22.266 1 94.44 115 PRO B O 1
ATOM 3743 N N . ILE B 1 116 ? 9.57 -34.312 -20.688 1 94.81 116 ILE B N 1
ATOM 3744 C CA . ILE B 1 116 ? 9.914 -33 -21.188 1 94.81 116 ILE B CA 1
ATOM 3745 C C . ILE B 1 116 ? 10.586 -33.125 -22.547 1 94.81 116 ILE B C 1
ATOM 3747 O O . ILE B 1 116 ? 11.57 -33.844 -22.703 1 94.81 116 ILE B O 1
ATOM 3751 N N . PRO B 1 117 ? 10.102 -32.469 -23.5 1 93.56 117 PRO B N 1
ATOM 3752 C CA . PRO B 1 117 ? 10.734 -32.531 -24.812 1 93.56 117 PRO B CA 1
ATOM 3753 C C . PRO B 1 117 ? 12.188 -32.031 -24.797 1 93.56 117 PRO B C 1
ATOM 3755 O O . PRO B 1 117 ? 12.492 -31.031 -24.156 1 93.56 117 PRO B O 1
ATOM 3758 N N . PRO B 1 118 ? 13.047 -32.656 -25.516 1 91.25 118 PRO B N 1
ATOM 3759 C CA . PRO B 1 118 ? 14.453 -32.25 -25.547 1 91.25 118 PRO B CA 1
ATOM 3760 C C . PRO B 1 118 ? 14.641 -30.812 -26.031 1 91.25 118 PRO B C 1
ATOM 3762 O O . PRO B 1 118 ? 15.594 -30.141 -25.625 1 91.25 118 PRO B O 1
ATOM 3765 N N . SER B 1 119 ? 13.789 -30.375 -26.891 1 89.69 119 SER B N 1
ATOM 3766 C CA . SER B 1 119 ? 13.883 -29.016 -27.422 1 89.69 119 SER B CA 1
ATOM 3767 C C . SER B 1 119 ? 13.797 -27.984 -26.312 1 89.69 119 SER B C 1
ATOM 3769 O O . SER B 1 119 ? 14.344 -26.875 -26.438 1 89.69 119 SER B O 1
ATOM 3771 N N . LEU B 1 120 ? 13.133 -28.312 -25.234 1 91.81 120 LEU B N 1
ATOM 3772 C CA . LEU B 1 120 ? 12.984 -27.391 -24.109 1 91.81 120 LEU B CA 1
ATOM 3773 C C . LEU B 1 120 ? 14.289 -27.297 -23.312 1 91.81 120 LEU B C 1
ATOM 3775 O O . LEU B 1 120 ? 14.609 -26.234 -22.781 1 91.81 120 LEU B O 1
ATOM 3779 N N . HIS B 1 121 ? 15.031 -28.359 -23.359 1 85.19 121 HIS B N 1
ATOM 3780 C CA . HIS B 1 121 ? 16.297 -28.359 -22.641 1 85.19 121 HIS B CA 1
ATOM 3781 C C . HIS B 1 121 ? 17.359 -27.547 -23.375 1 85.19 121 HIS B C 1
ATOM 3783 O O . HIS B 1 121 ? 18.328 -27.078 -22.766 1 85.19 121 HIS B O 1
ATOM 3789 N N . SER B 1 122 ? 17.156 -27.328 -24.656 1 86.44 122 SER B N 1
ATOM 3790 C CA . SER B 1 122 ? 18.156 -26.656 -25.484 1 86.44 122 SER B CA 1
ATOM 3791 C C . SER B 1 122 ? 17.875 -25.172 -25.609 1 86.44 122 SER B C 1
ATOM 3793 O O . SER B 1 122 ? 18.562 -24.453 -26.344 1 86.44 122 SER B O 1
ATOM 3795 N N . LEU B 1 123 ? 16.859 -24.75 -24.859 1 89.56 123 LEU B N 1
ATOM 3796 C CA . LEU B 1 123 ? 16.531 -23.344 -24.938 1 89.56 123 LEU B CA 1
ATOM 3797 C C . LEU B 1 123 ? 17.656 -22.484 -24.406 1 89.56 123 LEU B C 1
ATOM 3799 O O . LEU B 1 123 ? 18.219 -22.766 -23.344 1 89.56 123 LEU B O 1
ATOM 3803 N N . ARG B 1 124 ? 18.094 -21.484 -25.156 1 88.75 124 ARG B N 1
ATOM 3804 C CA . ARG B 1 124 ? 19.094 -20.531 -24.719 1 88.75 124 ARG B CA 1
ATOM 3805 C C . ARG B 1 124 ? 18.469 -19.438 -23.844 1 88.75 124 ARG B C 1
ATOM 3807 O O . ARG B 1 124 ? 17.531 -18.766 -24.281 1 88.75 124 ARG B O 1
ATOM 3814 N N . CYS B 1 125 ? 18.922 -19.344 -22.656 1 91.12 125 CYS B N 1
ATOM 3815 C CA . CYS B 1 125 ? 18.422 -18.375 -21.703 1 91.12 125 CYS B CA 1
ATOM 3816 C C . CYS B 1 125 ? 19.562 -17.859 -20.812 1 91.12 125 CYS B C 1
ATOM 3818 O O . CYS B 1 125 ? 20.344 -18.656 -20.297 1 91.12 125 CYS B O 1
ATOM 3820 N N . ASP B 1 126 ? 19.625 -16.516 -20.688 1 88.5 126 ASP B N 1
ATOM 3821 C CA . ASP B 1 126 ? 20.625 -15.906 -19.844 1 88.5 126 ASP B CA 1
ATOM 3822 C C . ASP B 1 126 ? 20.312 -16.125 -18.359 1 88.5 126 ASP B C 1
ATOM 3824 O O . ASP B 1 126 ? 21.172 -15.938 -17.5 1 88.5 126 ASP B O 1
ATOM 3828 N N . ILE B 1 127 ? 19.156 -16.547 -18.125 1 94.06 127 ILE B N 1
ATOM 3829 C CA . ILE B 1 127 ? 18.672 -16.859 -16.781 1 94.06 127 ILE B CA 1
ATOM 3830 C C . ILE B 1 127 ? 18.562 -18.375 -16.625 1 94.06 127 ILE B C 1
ATOM 3832 O O . ILE B 1 127 ? 18.203 -19.094 -17.562 1 94.06 127 ILE B O 1
ATOM 3836 N N . ASP B 1 128 ? 18.938 -18.891 -15.469 1 94.44 128 ASP B N 1
ATOM 3837 C CA . ASP B 1 128 ? 18.828 -20.312 -15.195 1 94.44 128 ASP B CA 1
ATOM 3838 C C . ASP B 1 128 ? 17.375 -20.781 -15.273 1 94.44 128 ASP B C 1
ATOM 3840 O O . ASP B 1 128 ? 16.5 -20.234 -14.594 1 94.44 128 ASP B O 1
ATOM 3844 N N . VAL B 1 129 ? 17.156 -21.75 -16.125 1 96.69 129 VAL B N 1
ATOM 3845 C CA . VAL B 1 129 ? 15.844 -22.359 -16.234 1 96.69 129 VAL B CA 1
ATOM 3846 C C . VAL B 1 129 ? 15.906 -23.812 -15.742 1 96.69 129 VAL B C 1
ATOM 3848 O O . VAL B 1 129 ? 16.656 -24.625 -16.281 1 96.69 129 VAL B O 1
ATOM 3851 N N . LEU B 1 130 ? 15.195 -24.109 -14.711 1 96.75 130 LEU B N 1
ATOM 3852 C CA . LEU B 1 130 ? 15.156 -25.453 -14.148 1 96.75 130 LEU B CA 1
ATOM 3853 C C . LEU B 1 130 ? 13.781 -26.094 -14.352 1 96.75 130 LEU B C 1
ATOM 3855 O O . LEU B 1 130 ? 12.758 -25.469 -14.047 1 96.75 130 LEU B O 1
ATOM 3859 N N . PHE B 1 131 ? 13.797 -27.25 -14.898 1 96.75 131 PHE B N 1
ATOM 3860 C CA . PHE B 1 131 ? 12.57 -28.016 -15.031 1 96.75 131 PHE B CA 1
ATOM 3861 C C . PHE B 1 131 ? 12.406 -28.984 -13.852 1 96.75 131 PHE B C 1
ATOM 3863 O O . PHE B 1 131 ? 13.297 -29.781 -13.578 1 96.75 131 PHE B O 1
ATOM 3870 N N . ILE B 1 132 ? 11.32 -28.797 -13.18 1 96.94 132 ILE B N 1
ATOM 3871 C CA . ILE B 1 132 ? 11 -29.656 -12.047 1 96.94 132 ILE B CA 1
ATOM 3872 C C . ILE B 1 132 ? 9.828 -30.578 -12.406 1 96.94 132 ILE B C 1
ATOM 3874 O O . ILE B 1 132 ? 8.703 -30.094 -12.578 1 96.94 132 ILE B O 1
ATOM 3878 N N . VAL B 1 133 ? 10.07 -31.859 -12.445 1 96.88 133 VAL B N 1
ATOM 3879 C CA . VAL B 1 133 ? 9.008 -32.812 -12.781 1 96.88 133 VAL B CA 1
ATOM 3880 C C . VAL B 1 133 ? 8.195 -33.125 -11.539 1 96.88 133 VAL B C 1
ATOM 3882 O O . VAL B 1 133 ? 8.75 -33.594 -10.531 1 96.88 133 VAL B O 1
ATOM 3885 N N . SER B 1 134 ? 6.895 -32.906 -11.617 1 96.88 134 SER B N 1
ATOM 3886 C CA . SER B 1 134 ? 6.004 -33.188 -10.5 1 96.88 134 SER B CA 1
ATOM 3887 C C . SER B 1 134 ? 5.703 -34.688 -10.391 1 96.88 134 SER B C 1
ATOM 3889 O O . SER B 1 134 ? 5.738 -35.406 -11.383 1 96.88 134 SER B O 1
ATOM 3891 N N . LYS B 1 135 ? 5.414 -35.125 -9.172 1 95.75 135 LYS B N 1
ATOM 3892 C CA . LYS B 1 135 ? 5.02 -36.5 -8.945 1 95.75 135 LYS B CA 1
ATOM 3893 C C . LYS B 1 135 ? 3.57 -36.75 -9.359 1 95.75 135 LYS B C 1
ATOM 3895 O O . LYS B 1 135 ? 3.223 -37.812 -9.836 1 95.75 135 LYS B O 1
ATOM 3900 N N . GLU B 1 136 ? 2.76 -35.75 -9.07 1 96.75 136 GLU B N 1
ATOM 3901 C CA . GLU B 1 136 ? 1.342 -35.75 -9.414 1 96.75 136 GLU B CA 1
ATOM 3902 C C . GLU B 1 136 ? 0.916 -34.438 -10.016 1 96.75 136 GLU B C 1
ATOM 3904 O O . GLU B 1 136 ? 1.505 -33.375 -9.711 1 96.75 136 GLU B O 1
ATOM 3909 N N . ASN B 1 137 ? -0.07 -34.562 -10.906 1 96.12 137 ASN B N 1
ATOM 3910 C CA . ASN B 1 137 ? -0.641 -33.312 -11.445 1 96.12 137 ASN B CA 1
ATOM 3911 C C . ASN B 1 137 ? -1.533 -32.625 -10.422 1 96.12 137 ASN B C 1
ATOM 3913 O O . ASN B 1 137 ? -2.707 -32.969 -10.273 1 96.12 137 ASN B O 1
ATOM 3917 N N . LYS B 1 138 ? -0.942 -31.672 -9.688 1 97.06 138 LYS B N 1
ATOM 3918 C CA . LYS B 1 138 ? -1.675 -30.875 -8.711 1 97.06 138 LYS B CA 1
ATOM 3919 C C . LYS B 1 138 ?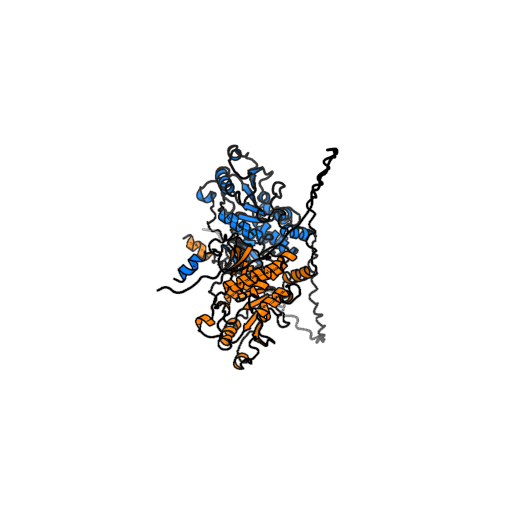 -1.478 -29.375 -8.961 1 97.06 138 LYS B C 1
ATOM 3921 O O . LYS B 1 138 ? -0.367 -28.938 -9.258 1 97.06 138 LYS B O 1
ATOM 3926 N N . LEU B 1 139 ? -2.576 -28.609 -8.781 1 96.38 139 LEU B N 1
ATOM 3927 C CA . LEU B 1 139 ? -2.48 -27.156 -8.922 1 96.38 139 LEU B CA 1
ATOM 3928 C C . LEU B 1 139 ? -1.597 -26.562 -7.832 1 96.38 139 LEU B C 1
ATOM 3930 O O . LEU B 1 139 ? -0.944 -25.547 -8.047 1 96.38 139 LEU B O 1
ATOM 3934 N N . THR B 1 140 ? -1.489 -27.25 -6.711 1 97.75 140 THR B N 1
ATOM 3935 C CA . THR B 1 140 ? -0.789 -26.734 -5.539 1 97.75 140 THR B CA 1
ATOM 3936 C C . THR B 1 140 ? 0.721 -26.875 -5.707 1 97.75 140 THR B C 1
ATOM 3938 O O . THR B 1 140 ? 1.494 -26.297 -4.941 1 97.75 140 THR B O 1
ATOM 3941 N N . ASN B 1 141 ? 1.158 -27.594 -6.809 1 98 141 ASN B N 1
ATOM 3942 C CA . ASN B 1 141 ? 2.586 -27.719 -7.074 1 98 141 ASN B CA 1
ATOM 3943 C C . ASN B 1 141 ? 3.242 -26.359 -7.312 1 98 141 ASN B C 1
ATOM 3945 O O . ASN B 1 141 ? 4.426 -26.188 -7.031 1 98 141 ASN B O 1
ATOM 3949 N N . ARG B 1 142 ? 2.467 -25.422 -7.785 1 97.88 142 ARG B N 1
ATOM 3950 C CA . ARG B 1 142 ? 3.006 -24.109 -8.078 1 97.88 142 ARG B CA 1
ATOM 3951 C C . ARG B 1 142 ? 3.445 -23.391 -6.797 1 97.88 142 ARG B C 1
ATOM 3953 O O . ARG B 1 142 ? 4.227 -22.438 -6.848 1 97.88 142 ARG B O 1
ATOM 3960 N N . PHE B 1 143 ? 2.861 -23.859 -5.605 1 98.5 143 PHE B N 1
ATOM 3961 C CA . PHE B 1 143 ? 3.156 -23.203 -4.34 1 98.5 143 PHE B CA 1
ATOM 3962 C C . PHE B 1 143 ? 4.055 -24.062 -3.473 1 98.5 143 PHE B C 1
ATOM 3964 O O . PHE B 1 143 ? 4.211 -23.812 -2.277 1 98.5 143 PHE B O 1
ATOM 3971 N N . MET B 1 144 ? 4.621 -25.125 -4.047 1 98.12 144 MET B N 1
ATOM 3972 C CA . M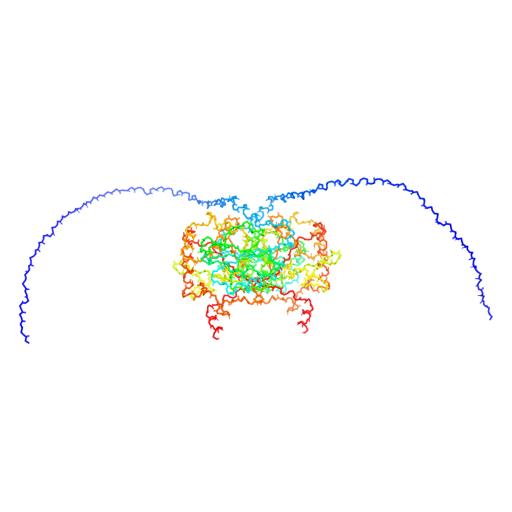ET B 1 144 ? 5.5 -25.984 -3.262 1 98.12 144 MET B CA 1
ATOM 3973 C C . MET B 1 144 ? 6.793 -25.266 -2.9 1 98.12 144 MET B C 1
ATOM 3975 O O . MET B 1 144 ? 7.465 -24.719 -3.773 1 98.12 144 MET B O 1
ATOM 3979 N N . PRO B 1 145 ? 7.062 -25.203 -1.556 1 97.69 145 PRO B N 1
ATOM 3980 C CA . PRO B 1 145 ? 8.391 -24.688 -1.219 1 97.69 145 PRO B CA 1
ATOM 3981 C C . PRO B 1 145 ? 9.523 -25.547 -1.761 1 97.69 145 PRO B C 1
ATOM 3983 O O . PRO B 1 145 ? 9.398 -26.781 -1.809 1 97.69 145 PRO B O 1
ATOM 3986 N N . ARG B 1 146 ? 10.578 -24.953 -2.271 1 97.12 146 ARG B N 1
ATOM 3987 C CA . ARG B 1 146 ? 11.711 -25.641 -2.873 1 97.12 146 ARG B CA 1
ATOM 3988 C C . ARG B 1 146 ? 13.031 -25 -2.463 1 97.12 146 ARG B C 1
ATOM 3990 O O . ARG B 1 146 ? 13.125 -23.781 -2.35 1 97.12 146 ARG B O 1
ATOM 3997 N N . ASP B 1 147 ? 14.023 -25.859 -2.391 1 96.5 147 ASP B N 1
ATOM 3998 C CA . ASP B 1 147 ? 15.359 -25.375 -2.055 1 96.5 147 ASP B CA 1
ATOM 3999 C C . ASP B 1 147 ? 15.93 -24.516 -3.18 1 96.5 147 ASP B C 1
ATOM 4001 O O . ASP B 1 147 ? 16.75 -23.625 -2.936 1 96.5 147 ASP B O 1
ATOM 4005 N N . GLU B 1 148 ? 15.438 -24.734 -4.359 1 96.62 148 GLU B N 1
ATOM 4006 C CA . GLU B 1 148 ? 15.922 -24 -5.52 1 96.62 148 GLU B CA 1
ATOM 4007 C C . GLU B 1 148 ? 15.516 -22.531 -5.449 1 96.62 148 GLU B C 1
ATOM 4009 O O . GLU B 1 148 ? 16.062 -21.688 -6.172 1 96.62 148 GLU B O 1
ATOM 4014 N N . ILE B 1 149 ? 14.492 -22.234 -4.578 1 97.31 149 ILE B N 1
ATOM 4015 C CA . ILE B 1 149 ? 14.047 -20.859 -4.418 1 97.31 149 ILE B CA 1
ATOM 4016 C C . ILE B 1 149 ? 14.938 -20.141 -3.4 1 97.31 149 ILE B C 1
ATOM 4018 O O . ILE B 1 149 ? 14.766 -20.312 -2.191 1 97.31 149 ILE B O 1
ATOM 4022 N N . GLU B 1 150 ? 15.789 -19.281 -3.881 1 92.94 150 GLU B N 1
ATOM 4023 C CA . GLU B 1 150 ? 16.734 -18.594 -3.004 1 92.94 150 GLU B CA 1
ATOM 4024 C C . GLU B 1 150 ? 16.297 -17.156 -2.758 1 92.94 150 GLU B C 1
ATOM 4026 O O . GLU B 1 150 ? 16.75 -16.516 -1.804 1 92.94 150 GLU B O 1
ATOM 4031 N N . THR B 1 151 ? 15.508 -16.641 -3.65 1 95.06 151 THR B N 1
ATOM 4032 C CA . THR B 1 151 ? 15.039 -15.273 -3.516 1 95.06 151 THR B CA 1
ATOM 4033 C C . THR B 1 151 ? 13.922 -15.18 -2.475 1 95.06 151 THR B C 1
ATOM 4035 O O . THR B 1 151 ? 13.242 -16.172 -2.197 1 95.06 151 THR B O 1
ATOM 4038 N N . LYS B 1 152 ? 13.734 -14.008 -1.876 1 94.69 152 LYS B N 1
ATOM 4039 C CA . LYS B 1 152 ? 12.625 -13.797 -0.948 1 94.69 152 LYS B CA 1
ATOM 4040 C C . LYS B 1 152 ? 11.297 -13.703 -1.691 1 94.69 152 LYS B C 1
ATOM 4042 O O . LYS B 1 152 ? 10.281 -14.242 -1.238 1 94.69 152 LYS B O 1
ATOM 4047 N N . GLY B 1 153 ? 11.359 -12.984 -2.797 1 96.62 153 GLY B N 1
ATOM 4048 C CA . GLY B 1 153 ? 10.164 -12.836 -3.613 1 96.62 153 GLY B CA 1
ATOM 4049 C C . GLY B 1 153 ? 10.078 -13.852 -4.738 1 96.62 153 GLY B C 1
ATOM 4050 O O . GLY B 1 153 ? 11.094 -14.195 -5.352 1 96.62 153 GLY B O 1
ATOM 4051 N N . VAL B 1 154 ? 8.836 -14.328 -5.008 1 98.44 154 VAL B N 1
ATOM 4052 C CA . VAL B 1 154 ? 8.594 -15.211 -6.145 1 98.44 154 VAL B CA 1
ATOM 4053 C C . VAL B 1 154 ? 7.469 -14.641 -7.008 1 98.44 154 VAL B C 1
ATOM 4055 O O . VAL B 1 154 ? 6.492 -14.094 -6.492 1 98.44 154 VAL B O 1
ATOM 4058 N N . LEU B 1 155 ? 7.641 -14.703 -8.242 1 98.62 155 LEU B N 1
ATOM 4059 C CA . LEU B 1 155 ? 6.586 -14.414 -9.211 1 98.62 155 LEU B CA 1
ATOM 4060 C C . LEU B 1 155 ? 5.949 -15.703 -9.719 1 98.62 155 LEU B C 1
ATOM 4062 O O . LEU B 1 155 ? 6.609 -16.5 -10.398 1 98.62 155 LEU B O 1
ATOM 4066 N N . VAL B 1 156 ? 4.719 -15.883 -9.367 1 98.56 156 VAL B N 1
ATOM 4067 C CA . VAL B 1 156 ? 3.945 -17 -9.906 1 98.56 156 VAL B CA 1
ATOM 4068 C C . VAL B 1 156 ? 3.238 -16.578 -11.188 1 98.56 156 VAL B C 1
ATOM 4070 O O . VAL B 1 156 ? 2.484 -15.594 -11.195 1 98.56 156 VAL B O 1
ATOM 4073 N N . VAL B 1 157 ? 3.514 -17.344 -12.273 1 97.69 157 VAL B N 1
ATOM 4074 C CA . VAL B 1 157 ? 2.928 -16.953 -13.547 1 97.69 157 VAL B CA 1
ATOM 4075 C C . VAL B 1 157 ? 2.477 -18.188 -14.312 1 97.69 157 VAL B C 1
ATOM 4077 O O . VAL B 1 157 ? 3.16 -19.219 -14.305 1 97.69 157 VAL B O 1
ATOM 4080 N N . ASP B 1 158 ? 1.325 -18.078 -14.977 1 95.75 158 ASP B N 1
ATOM 4081 C CA . ASP B 1 158 ? 0.834 -19.172 -15.797 1 95.75 158 ASP B CA 1
ATOM 4082 C C . ASP B 1 158 ? 1.676 -19.328 -17.062 1 95.75 158 ASP B C 1
ATOM 4084 O O . ASP B 1 158 ? 2.275 -18.359 -17.531 1 95.75 158 ASP B O 1
ATOM 4088 N N . ASP B 1 159 ? 1.64 -20.484 -17.609 1 95.19 159 ASP B N 1
ATOM 4089 C CA . ASP B 1 159 ? 2.479 -20.859 -18.75 1 95.19 159 ASP B CA 1
ATOM 4090 C C . ASP B 1 159 ? 1.918 -20.297 -20.062 1 95.19 159 ASP B C 1
ATOM 4092 O O . ASP B 1 159 ? 2.404 -20.641 -21.141 1 95.19 159 ASP B O 1
ATOM 4096 N N . ASP B 1 160 ? 0.873 -19.484 -19.969 1 92.62 160 ASP B N 1
ATOM 4097 C CA . ASP B 1 160 ? 0.343 -18.844 -21.172 1 92.62 160 ASP B CA 1
ATOM 4098 C C . ASP B 1 160 ? 0.26 -17.328 -21 1 92.62 160 ASP B C 1
ATOM 4100 O O . ASP B 1 160 ? -0.313 -16.625 -21.828 1 92.62 160 ASP B O 1
ATOM 4104 N N . ARG B 1 161 ? 0.774 -16.859 -19.859 1 93.44 161 ARG B N 1
ATOM 4105 C CA . ARG B 1 161 ? 0.69 -15.43 -19.547 1 93.44 161 ARG B CA 1
ATOM 4106 C C . ARG B 1 161 ? 2.021 -14.734 -19.797 1 93.44 161 ARG B C 1
ATOM 4108 O O . ARG B 1 161 ? 3.078 -15.242 -19.422 1 93.44 161 ARG B O 1
ATOM 4115 N N . LEU B 1 162 ? 1.936 -13.625 -20.484 1 95.25 162 LEU B N 1
ATOM 4116 C CA . LEU B 1 162 ? 3.111 -12.797 -20.719 1 95.25 162 LEU B CA 1
ATOM 4117 C C . LEU B 1 162 ? 2.951 -11.422 -20.078 1 95.25 162 LEU B C 1
ATOM 4119 O O . LEU B 1 162 ? 2.039 -10.672 -20.422 1 95.25 162 LEU B O 1
ATOM 4123 N N . ILE B 1 163 ? 3.795 -11.164 -19.125 1 96.31 163 ILE B N 1
ATOM 4124 C CA . ILE B 1 163 ? 3.902 -9.844 -18.5 1 96.31 163 ILE B CA 1
ATOM 4125 C C . ILE B 1 163 ? 5.152 -9.133 -19.016 1 96.31 163 ILE B C 1
ATOM 4127 O O . ILE B 1 163 ? 6.238 -9.711 -19.047 1 96.31 163 ILE B O 1
ATOM 4131 N N . SER B 1 164 ? 4.992 -7.867 -19.438 1 95 164 SER B N 1
ATOM 4132 C CA . SER B 1 164 ? 6.156 -7.148 -19.938 1 95 164 SER B CA 1
ATOM 4133 C C . SER B 1 164 ? 7.234 -7.016 -18.875 1 95 164 SER B C 1
ATOM 4135 O O . SER B 1 164 ? 6.926 -6.949 -17.688 1 95 164 SER B O 1
ATOM 4137 N N . GLY B 1 165 ? 8.438 -6.973 -19.328 1 94.75 165 GLY B N 1
ATOM 4138 C CA . GLY B 1 165 ? 9.539 -6.797 -18.406 1 94.75 165 GLY B CA 1
ATOM 4139 C C . GLY B 1 165 ? 9.391 -5.57 -17.531 1 94.75 165 GLY B C 1
ATOM 4140 O O . GLY B 1 165 ? 9.648 -5.629 -16.328 1 94.75 165 GLY B O 1
ATOM 4141 N N . ASP B 1 166 ? 8.945 -4.516 -18.109 1 92.19 166 ASP B N 1
ATOM 4142 C CA . ASP B 1 166 ? 8.727 -3.273 -17.375 1 92.19 166 ASP B CA 1
ATOM 4143 C C . ASP B 1 166 ? 7.66 -3.459 -16.297 1 92.19 166 ASP B C 1
ATOM 4145 O O . ASP B 1 166 ? 7.785 -2.922 -15.195 1 92.19 166 ASP B O 1
ATOM 4149 N N . ASP B 1 167 ? 6.66 -4.227 -16.625 1 94.06 167 ASP B N 1
ATOM 4150 C CA . ASP B 1 167 ? 5.574 -4.43 -15.664 1 94.06 167 ASP B CA 1
ATOM 4151 C C . ASP B 1 167 ? 5.996 -5.387 -14.555 1 94.06 167 ASP B C 1
ATOM 4153 O O . ASP B 1 167 ? 5.594 -5.219 -13.398 1 94.06 167 ASP B O 1
ATOM 4157 N N . VAL B 1 168 ? 6.82 -6.363 -14.906 1 96.25 168 VAL B N 1
ATOM 4158 C CA . VAL B 1 168 ? 7.379 -7.227 -13.875 1 96.25 168 VAL B CA 1
ATOM 4159 C C . VAL B 1 168 ? 8.227 -6.395 -12.914 1 96.25 168 VAL B C 1
ATOM 4161 O O . VAL B 1 168 ? 8.102 -6.527 -11.695 1 96.25 168 VAL B O 1
ATOM 4164 N N . GLN B 1 169 ? 8.977 -5.527 -13.477 1 93.25 169 GLN B N 1
ATOM 4165 C CA . GLN B 1 169 ? 9.82 -4.668 -12.648 1 93.25 169 GLN B CA 1
ATOM 4166 C C . GLN B 1 169 ? 8.984 -3.748 -11.773 1 93.25 169 GLN B C 1
ATOM 4168 O O . GLN B 1 169 ? 9.289 -3.557 -10.594 1 93.25 169 GLN B O 1
ATOM 4173 N N . PHE B 1 170 ? 7.969 -3.197 -12.312 1 92.75 170 PHE B N 1
ATOM 4174 C CA . PHE B 1 170 ? 7.086 -2.328 -11.547 1 92.75 170 PHE B CA 1
ATOM 4175 C C . PHE B 1 170 ? 6.434 -3.092 -10.398 1 92.75 170 PHE B C 1
ATOM 4177 O O . PHE B 1 170 ? 6.492 -2.658 -9.242 1 92.75 170 PHE B O 1
ATOM 4184 N N . GLY B 1 171 ? 5.836 -4.262 -10.75 1 95.69 171 GLY B N 1
ATOM 4185 C CA . GLY B 1 171 ? 5.246 -5.09 -9.711 1 95.69 171 GLY B CA 1
ATOM 4186 C C . GLY B 1 171 ? 6.23 -5.469 -8.625 1 95.69 171 GLY B C 1
ATOM 4187 O O . GLY B 1 171 ? 5.895 -5.441 -7.438 1 95.69 171 GLY B O 1
ATOM 4188 N N . PHE B 1 172 ? 7.469 -5.746 -9.062 1 95.81 172 PHE B N 1
ATOM 4189 C CA . PHE B 1 172 ? 8.516 -6.137 -8.125 1 95.81 172 PHE B CA 1
ATOM 4190 C C . PHE B 1 172 ? 8.891 -4.973 -7.215 1 95.81 172 PHE B C 1
ATOM 4192 O O . PHE B 1 172 ? 9.062 -5.156 -6.008 1 95.81 172 PHE B O 1
ATOM 4199 N N . GLN B 1 173 ? 8.961 -3.793 -7.691 1 91.81 173 GLN B N 1
ATOM 4200 C CA . GLN B 1 173 ? 9.258 -2.611 -6.891 1 91.81 173 GLN B CA 1
ATOM 4201 C C . GLN B 1 173 ? 8.156 -2.344 -5.871 1 91.81 173 GLN B C 1
ATOM 4203 O O . GLN B 1 173 ? 8.43 -1.983 -4.727 1 91.81 173 GLN B O 1
ATOM 4208 N N . ILE B 1 174 ? 6.934 -2.514 -6.316 1 94.31 174 ILE B N 1
ATOM 4209 C CA . ILE B 1 174 ? 5.82 -2.334 -5.391 1 94.31 174 ILE B CA 1
ATOM 4210 C C . ILE B 1 174 ? 5.855 -3.422 -4.32 1 94.31 174 ILE B C 1
ATOM 4212 O O . ILE B 1 174 ? 5.652 -3.143 -3.137 1 94.31 174 ILE B O 1
ATOM 4216 N N . TRP B 1 175 ? 6.137 -4.629 -4.754 1 95.56 175 TRP B N 1
ATOM 4217 C CA . TRP B 1 175 ? 6.203 -5.727 -3.793 1 95.56 175 TRP B CA 1
ATOM 4218 C C . TRP B 1 175 ? 7.25 -5.449 -2.721 1 95.56 175 TRP B C 1
ATOM 4220 O O . TRP B 1 175 ? 7.027 -5.727 -1.539 1 95.56 175 TRP B O 1
ATOM 4230 N N . LYS B 1 176 ? 8.359 -4.914 -3.057 1 91.56 176 LYS B N 1
ATOM 4231 C CA . LYS B 1 176 ? 9.422 -4.625 -2.102 1 91.56 176 LYS B CA 1
ATOM 4232 C C . LYS B 1 176 ? 8.953 -3.65 -1.027 1 91.56 176 LYS B C 1
ATOM 4234 O O . LYS B 1 176 ? 9.461 -3.664 0.097 1 91.56 176 LYS B O 1
ATOM 4239 N N . GLN B 1 177 ? 7.922 -2.859 -1.398 1 90.62 177 GLN B N 1
ATOM 4240 C CA . GLN B 1 177 ? 7.359 -1.915 -0.44 1 90.62 177 GLN B CA 1
ATOM 4241 C C . GLN B 1 177 ? 6.32 -2.588 0.451 1 90.62 177 GLN B C 1
ATOM 4243 O O . GLN B 1 177 ? 5.996 -2.082 1.527 1 90.62 177 GLN B O 1
ATOM 4248 N N . PHE B 1 178 ? 5.793 -3.711 -0.036 1 92.94 178 PHE B N 1
ATOM 4249 C CA . PHE B 1 178 ? 4.695 -4.387 0.648 1 92.94 178 PHE B CA 1
ATOM 4250 C C . PHE B 1 178 ? 4.926 -5.891 0.684 1 92.94 178 PHE B C 1
ATOM 4252 O O . PHE B 1 178 ? 4.047 -6.668 0.304 1 92.94 178 PHE B O 1
ATOM 4259 N N . ARG B 1 179 ? 6.004 -6.336 1.238 1 92.75 179 ARG B N 1
ATOM 4260 C CA . ARG B 1 179 ? 6.48 -7.711 1.146 1 92.75 179 ARG B CA 1
ATOM 4261 C C . ARG B 1 179 ? 5.516 -8.672 1.827 1 92.75 179 ARG B C 1
ATOM 4263 O O . ARG B 1 179 ? 5.516 -9.875 1.534 1 92.75 179 ARG B O 1
ATOM 4270 N N . HIS B 1 180 ? 4.762 -8.156 2.762 1 92.38 180 HIS B N 1
ATOM 4271 C CA . HIS B 1 180 ? 3.873 -9.023 3.533 1 92.38 180 HIS B CA 1
ATOM 4272 C C . HIS B 1 180 ? 2.574 -9.289 2.779 1 92.38 180 HIS B C 1
ATOM 4274 O O . HIS B 1 180 ? 1.758 -10.102 3.213 1 92.38 180 HIS B O 1
ATOM 4280 N N . ARG B 1 181 ? 2.385 -8.641 1.631 1 96.44 181 ARG B N 1
ATOM 4281 C CA . ARG B 1 181 ? 1.174 -8.812 0.836 1 96.44 181 ARG B CA 1
ATOM 4282 C C . ARG B 1 181 ? 1.491 -9.461 -0.51 1 96.44 181 ARG B C 1
ATOM 4284 O O . ARG B 1 181 ? 2.66 -9.602 -0.873 1 96.44 181 ARG B O 1
ATOM 4291 N N . ILE B 1 182 ? 0.445 -9.891 -1.158 1 98.5 182 ILE B N 1
ATOM 4292 C CA . ILE B 1 182 ? 0.548 -10.367 -2.535 1 98.5 182 ILE B CA 1
ATOM 4293 C C . ILE B 1 182 ? 0.324 -9.203 -3.498 1 98.5 182 ILE B C 1
ATOM 4295 O O . ILE B 1 182 ? -0.654 -8.461 -3.371 1 98.5 182 ILE B O 1
ATOM 4299 N N . ILE B 1 183 ? 1.29 -9.047 -4.355 1 98.38 183 ILE B N 1
ATOM 4300 C CA . ILE B 1 183 ? 1.157 -8.047 -5.402 1 98.38 183 ILE B CA 1
ATOM 4301 C C . ILE B 1 183 ? 0.822 -8.727 -6.73 1 98.38 183 ILE B C 1
ATOM 4303 O O . ILE B 1 183 ? 1.436 -9.727 -7.09 1 98.38 183 ILE B O 1
ATOM 4307 N N . GLY B 1 184 ? -0.169 -8.273 -7.434 1 97.38 184 GLY B N 1
ATOM 4308 C CA . GLY B 1 184 ? -0.531 -8.93 -8.68 1 97.38 184 GLY B CA 1
ATOM 4309 C C . GLY B 1 184 ? -1.247 -8.008 -9.656 1 97.38 184 GLY B C 1
ATOM 4310 O O . GLY B 1 184 ? -1.441 -6.828 -9.367 1 97.38 184 GLY B O 1
ATOM 4311 N N . PHE B 1 185 ? -1.645 -8.555 -10.812 1 94.19 185 PHE B N 1
ATOM 4312 C CA . PHE B 1 185 ? -2.09 -7.73 -11.93 1 94.19 185 PHE B CA 1
ATOM 4313 C C . PHE B 1 185 ? -3.576 -7.938 -12.195 1 94.19 185 PHE B C 1
ATOM 4315 O O . PHE B 1 185 ? -4.215 -7.113 -12.852 1 94.19 185 PHE B O 1
ATOM 4322 N N . GLU B 1 186 ? -4.094 -9.039 -11.75 1 91.62 186 GLU B N 1
ATOM 4323 C CA . GLU B 1 186 ? -5.492 -9.383 -11.992 1 91.62 186 GLU B CA 1
ATOM 4324 C C . GLU B 1 186 ? -6.234 -9.641 -10.688 1 91.62 186 GLU B C 1
ATOM 4326 O O . GLU B 1 186 ? -5.93 -10.609 -9.977 1 91.62 186 GLU B O 1
ATOM 4331 N N . HIS B 1 187 ? -7.246 -8.773 -10.414 1 91.38 187 HIS B N 1
ATOM 4332 C CA . HIS B 1 187 ? -7.902 -8.852 -9.117 1 91.38 187 HIS B CA 1
ATOM 4333 C C . HIS B 1 187 ? -9.312 -9.414 -9.242 1 91.38 187 HIS B C 1
ATOM 4335 O O . HIS B 1 187 ? -9.883 -9.438 -10.336 1 91.38 187 HIS B O 1
ATOM 4341 N N . ARG B 1 188 ? -9.805 -9.969 -8.172 1 91.06 188 ARG B N 1
ATOM 4342 C CA . ARG B 1 188 ? -11.156 -10.484 -7.977 1 91.06 188 ARG B CA 1
ATOM 4343 C C . ARG B 1 188 ? -11.719 -10.062 -6.625 1 91.06 188 ARG B C 1
ATOM 4345 O O . ARG B 1 188 ? -10.992 -9.539 -5.781 1 91.06 188 ARG B O 1
ATOM 4352 N N . MET B 1 189 ? -13 -10.242 -6.527 1 89.81 189 MET B N 1
ATOM 4353 C CA . MET B 1 189 ? -13.625 -9.891 -5.254 1 89.81 189 MET B CA 1
ATOM 4354 C C . MET B 1 189 ? -14.555 -11.008 -4.785 1 89.81 189 MET B C 1
ATOM 4356 O O . MET B 1 189 ? -14.93 -11.883 -5.566 1 89.81 189 MET B O 1
ATOM 4360 N N . HIS B 1 190 ? -14.789 -11 -3.504 1 90.88 190 HIS B N 1
ATOM 4361 C CA . HIS B 1 190 ? -15.867 -11.773 -2.904 1 90.88 190 HIS B CA 1
ATOM 4362 C C . HIS B 1 190 ? -17.031 -10.875 -2.502 1 90.88 190 HIS B C 1
ATOM 4364 O O . HIS B 1 190 ? -16.828 -9.719 -2.141 1 90.88 190 HIS B O 1
ATOM 4370 N N . THR B 1 191 ? -18.203 -11.336 -2.648 1 87.69 191 THR B N 1
ATOM 4371 C CA . THR B 1 191 ? -19.391 -10.656 -2.129 1 87.69 191 THR B CA 1
ATOM 4372 C C . THR B 1 191 ? -20.25 -11.617 -1.315 1 87.69 191 THR B C 1
ATOM 4374 O O . THR B 1 191 ? -20.109 -12.836 -1.43 1 87.69 191 THR B O 1
ATOM 4377 N N . LEU B 1 192 ? -21 -11.031 -0.399 1 86.25 192 LEU B N 1
ATOM 4378 C CA . LEU B 1 192 ? -21.953 -11.805 0.382 1 86.25 192 LEU B CA 1
ATOM 4379 C C . LEU B 1 192 ? -23.391 -11.469 -0.034 1 86.25 192 LEU B C 1
ATOM 4381 O O . LEU B 1 192 ? -23.75 -10.297 -0.17 1 86.25 192 LEU B O 1
ATOM 4385 N N . ASN B 1 193 ? -24.094 -12.516 -0.25 1 81.5 193 ASN B N 1
ATOM 4386 C CA . ASN B 1 193 ? -25.5 -12.258 -0.539 1 81.5 193 ASN B CA 1
ATOM 4387 C C . ASN B 1 193 ? -26.328 -12.188 0.738 1 81.5 193 ASN B C 1
ATOM 4389 O O . ASN B 1 193 ? -25.781 -12.273 1.842 1 81.5 193 ASN B O 1
ATOM 4393 N N . GLN B 1 194 ? -27.625 -12.031 0.595 1 81.75 194 GLN B N 1
ATOM 4394 C CA . GLN B 1 194 ? -28.531 -11.82 1.723 1 81.75 194 GLN B CA 1
ATOM 4395 C C . GLN B 1 194 ? -28.578 -13.055 2.623 1 81.75 194 GLN B C 1
ATOM 4397 O O . GLN B 1 194 ? -28.906 -12.953 3.809 1 81.75 194 GLN B O 1
ATOM 4402 N N . HIS B 1 195 ? -28.188 -14.211 2.117 1 84.81 195 HIS B N 1
ATOM 4403 C CA . HIS B 1 195 ? -28.25 -15.461 2.871 1 84.81 195 HIS B CA 1
ATOM 4404 C C . HIS B 1 195 ? -26.891 -15.766 3.52 1 84.81 195 HIS B C 1
ATOM 4406 O O . HIS B 1 195 ? -26.75 -16.766 4.219 1 84.81 195 HIS B O 1
ATOM 4412 N N . GLY B 1 196 ? -25.938 -14.93 3.176 1 86.56 196 GLY B N 1
ATOM 4413 C CA . GLY B 1 196 ? -24.609 -15.125 3.768 1 86.56 196 GLY B CA 1
ATOM 4414 C C . GLY B 1 196 ? -23.703 -15.992 2.916 1 86.56 196 GLY B C 1
ATOM 4415 O O . GLY B 1 196 ? -22.656 -16.438 3.379 1 86.56 196 GLY B O 1
ATOM 4416 N N . ASP B 1 197 ? -24.125 -16.203 1.664 1 89.94 197 ASP B N 1
ATOM 4417 C CA . ASP B 1 197 ? -23.297 -16.984 0.762 1 89.94 197 ASP B CA 1
ATOM 4418 C C . ASP B 1 197 ? -22.266 -16.109 0.049 1 89.94 197 ASP B C 1
ATOM 4420 O O . ASP B 1 197 ? -22.594 -14.992 -0.38 1 89.94 197 ASP B O 1
ATOM 4424 N N . TYR B 1 198 ? -21.141 -16.703 -0.017 1 92.12 198 TYR B N 1
ATOM 4425 C CA . TYR B 1 198 ? -20.078 -15.984 -0.714 1 92.12 198 TYR B CA 1
ATOM 4426 C C . TYR B 1 198 ? -20.203 -16.156 -2.223 1 92.12 198 TYR B C 1
ATOM 4428 O O . TYR B 1 198 ? -20.516 -17.25 -2.701 1 92.12 198 TYR B O 1
ATOM 4436 N N . HIS B 1 199 ? -19.891 -15.031 -2.941 1 90.25 199 HIS B N 1
ATOM 4437 C CA . HIS B 1 199 ? -19.781 -15.039 -4.395 1 90.25 199 HIS B CA 1
ATOM 4438 C C . HIS B 1 199 ? -18.438 -14.5 -4.859 1 90.25 199 HIS B C 1
ATOM 4440 O O . HIS B 1 199 ? -17.938 -13.523 -4.301 1 90.25 199 HIS B O 1
ATOM 4446 N N . TYR B 1 200 ? -17.938 -15.203 -5.836 1 92 200 TYR B N 1
ATOM 4447 C CA . TYR B 1 200 ? -16.656 -14.844 -6.449 1 92 200 TYR B CA 1
ATOM 4448 C C . TYR B 1 200 ? -16.875 -14.164 -7.797 1 92 200 TYR B C 1
ATOM 4450 O O . TYR B 1 200 ? -17.703 -14.617 -8.602 1 92 200 TYR B O 1
ATOM 4458 N N . GLY B 1 201 ? -16.141 -13.008 -8.07 1 85.81 201 GLY B N 1
ATOM 4459 C CA . GLY B 1 201 ? -16.219 -12.406 -9.391 1 85.81 201 GLY B CA 1
ATOM 4460 C C . GLY B 1 201 ? -15.32 -11.195 -9.547 1 85.81 201 GLY B C 1
ATOM 4461 O O . GLY B 1 201 ? -14.695 -10.75 -8.586 1 85.81 201 GLY B O 1
ATOM 4462 N N . PRO B 1 202 ? -15.203 -10.836 -10.836 1 80.56 202 PRO B N 1
ATOM 4463 C CA . PRO B 1 202 ? -14.422 -9.625 -11.102 1 80.56 202 PRO B CA 1
ATOM 4464 C C . PRO B 1 202 ? -15.156 -8.344 -10.711 1 80.56 202 PRO B C 1
ATOM 4466 O O . PRO B 1 202 ? -14.539 -7.289 -10.562 1 80.56 202 PRO B O 1
ATOM 4469 N N . TYR B 1 203 ? -16.469 -8.422 -10.609 1 72 203 TYR B N 1
ATOM 4470 C CA . TYR B 1 203 ? -17.359 -7.324 -10.258 1 72 203 TYR B CA 1
ATOM 4471 C C . TYR B 1 203 ? -18.516 -7.812 -9.375 1 72 203 TYR B C 1
ATOM 4473 O O . TYR B 1 203 ? -18.828 -9.008 -9.367 1 72 203 TYR B O 1
ATOM 4481 N N . PRO B 1 204 ? -18.922 -6.82 -8.625 1 65.88 204 PRO B N 1
ATOM 4482 C CA . PRO B 1 204 ? -20.094 -7.25 -7.855 1 65.88 204 PRO B CA 1
ATOM 4483 C C . PRO B 1 204 ? -21.281 -7.621 -8.742 1 65.88 204 PRO B C 1
ATOM 4485 O O . PRO B 1 204 ? -21.453 -7.039 -9.812 1 65.88 204 PRO B O 1
ATOM 4488 N N . LYS B 1 205 ? -21.984 -8.719 -8.375 1 61.12 205 LYS B N 1
ATOM 4489 C CA . LYS B 1 205 ? -23.219 -9.055 -9.07 1 61.12 205 LYS B CA 1
ATOM 4490 C C . LYS B 1 205 ? -24.297 -8 -8.812 1 61.12 205 LYS B C 1
ATOM 4492 O O . LYS B 1 205 ? -24.234 -7.285 -7.816 1 61.12 205 LYS B O 1
ATOM 4497 N N . ALA B 1 206 ? -25.078 -7.848 -9.859 1 57.06 206 ALA B N 1
ATOM 4498 C CA . ALA B 1 206 ? -26.203 -6.93 -9.711 1 57.06 206 ALA B CA 1
ATOM 4499 C C . ALA B 1 206 ? -26.938 -7.16 -8.391 1 57.06 206 ALA B C 1
ATOM 4501 O O . ALA B 1 206 ? -27.203 -8.305 -8.008 1 57.06 206 ALA B O 1
ATOM 4502 N N . GLY B 1 207 ? -27.203 -5.996 -7.691 1 56.22 207 GLY B N 1
ATOM 4503 C CA . GLY B 1 207 ? -27.938 -6.074 -6.438 1 56.22 207 GLY B CA 1
ATOM 4504 C C . GLY B 1 207 ? -27.031 -6.352 -5.242 1 56.22 207 GLY B C 1
ATOM 4505 O O . GLY B 1 207 ? -27.5 -6.355 -4.102 1 56.22 207 GLY B O 1
ATOM 4506 N N . GLN B 1 208 ? -25.938 -6.797 -5.684 1 56.72 208 GLN B N 1
ATOM 4507 C CA . GLN B 1 208 ? -25.031 -7.027 -4.559 1 56.72 208 GLN B CA 1
ATOM 4508 C C . GLN B 1 208 ? -24.328 -5.738 -4.148 1 56.72 208 GLN B C 1
ATOM 4510 O O . GLN B 1 208 ? -24 -4.906 -5 1 56.72 208 GLN B O 1
ATOM 4515 N N . THR B 1 209 ? -24.766 -5.219 -3.051 1 49.75 209 THR B N 1
ATOM 4516 C CA . THR B 1 209 ? -24.156 -4.02 -2.486 1 49.75 209 THR B CA 1
ATOM 4517 C C . THR B 1 209 ? -22.641 -4.188 -2.359 1 49.75 209 THR B C 1
ATOM 4519 O O . THR B 1 209 ? -22.172 -5.039 -1.605 1 49.75 209 THR B O 1
ATOM 4522 N N . PRO B 1 210 ? -22.078 -3.852 -3.535 1 49.38 210 PRO B N 1
ATOM 4523 C CA . PRO B 1 210 ? -20.641 -3.898 -3.201 1 49.38 210 PRO B CA 1
ATOM 4524 C C . PRO B 1 210 ? -20.312 -3.143 -1.915 1 49.38 210 PRO B C 1
ATOM 4526 O O . PRO B 1 210 ? -20.531 -1.932 -1.833 1 49.38 210 PRO B O 1
ATOM 4529 N N . GLU B 1 211 ? -20.719 -3.615 -0.812 1 48.91 211 GLU B N 1
ATOM 4530 C CA . GLU B 1 211 ? -20.453 -2.758 0.34 1 48.91 211 GLU B CA 1
ATOM 4531 C C . GLU B 1 211 ? -19.297 -1.802 0.061 1 48.91 211 GLU B C 1
ATOM 4533 O O . GLU B 1 211 ? -19.391 -0.607 0.352 1 48.91 211 GLU B O 1
ATOM 4538 N N . LYS B 1 212 ? -17.922 -2.434 0.018 1 55.09 212 LYS B N 1
ATOM 4539 C CA . LYS B 1 212 ? -16.672 -1.693 -0.084 1 55.09 212 LYS B CA 1
ATOM 4540 C C . LYS B 1 212 ? -16.031 -1.875 -1.459 1 55.09 212 LYS B C 1
ATOM 4542 O O . LYS B 1 212 ? -15.711 -2.996 -1.856 1 55.09 212 LYS B O 1
ATOM 4547 N N . LEU B 1 213 ? -16.469 -1.154 -2.488 1 62.97 213 LEU B N 1
ATOM 4548 C CA . LEU B 1 213 ? -16.078 -1.043 -3.891 1 62.97 213 LEU B CA 1
ATOM 4549 C C . LEU B 1 213 ? -14.586 -1.29 -4.07 1 62.97 213 LEU B C 1
ATOM 4551 O O . LEU B 1 213 ? -13.789 -0.348 -4.047 1 62.97 213 LEU B O 1
ATOM 4555 N N . GLY B 1 214 ? -14.172 -2.385 -3.605 1 83.5 214 GLY B N 1
ATOM 4556 C CA . GLY B 1 214 ? -12.789 -2.785 -3.803 1 83.5 214 GLY B CA 1
ATOM 4557 C C . GLY B 1 214 ? -12.641 -4.254 -4.16 1 83.5 214 GLY B C 1
ATOM 4558 O O . GLY B 1 214 ? -13.602 -4.898 -4.582 1 83.5 214 GLY B O 1
ATOM 4559 N N . TYR B 1 215 ? -11.539 -4.758 -4.316 1 91 215 TYR B N 1
ATOM 4560 C CA . TYR B 1 215 ? -11.203 -6.16 -4.551 1 91 215 TYR B CA 1
ATOM 4561 C C . TYR B 1 215 ? -10.57 -6.781 -3.312 1 91 215 TYR B C 1
ATOM 4563 O O . TYR B 1 215 ? -10.188 -6.07 -2.379 1 91 215 TYR B O 1
ATOM 4571 N N . SER B 1 216 ? -10.586 -8.109 -3.33 1 93.56 216 SER B N 1
ATOM 4572 C CA . SER B 1 216 ? -10.109 -8.766 -2.119 1 93.56 216 SER B CA 1
ATOM 4573 C C . SER B 1 216 ? -9.188 -9.938 -2.449 1 93.56 216 SER B C 1
ATOM 4575 O O . SER B 1 216 ? -8.617 -10.555 -1.551 1 93.56 216 SER B O 1
ATOM 4577 N N . MET B 1 217 ? -9.023 -10.219 -3.766 1 96.25 217 MET B N 1
ATOM 4578 C CA . MET B 1 217 ? -8.203 -11.352 -4.18 1 96.25 217 MET B CA 1
ATOM 4579 C C . MET B 1 217 ? -7.465 -11.047 -5.477 1 96.25 217 MET B C 1
ATOM 4581 O O . MET B 1 217 ? -7.793 -10.078 -6.172 1 96.25 217 MET B O 1
ATOM 4585 N N . LEU B 1 218 ? -6.414 -11.836 -5.691 1 96.75 218 LEU B N 1
ATOM 4586 C CA . LEU B 1 218 ? -5.676 -11.852 -6.949 1 96.75 218 LEU B CA 1
ATOM 4587 C C . LEU B 1 218 ? -5.582 -13.266 -7.508 1 96.75 218 LEU B C 1
ATOM 4589 O O . LEU B 1 218 ? -5.613 -14.242 -6.75 1 96.75 218 LEU B O 1
ATOM 4593 N N . ILE B 1 219 ? -5.527 -13.336 -8.781 1 95.12 219 ILE B N 1
ATOM 4594 C CA . ILE B 1 219 ? -5.379 -14.664 -9.375 1 95.12 219 ILE B CA 1
ATOM 4595 C C . ILE B 1 219 ? -3.898 -15 -9.523 1 95.12 219 ILE B C 1
ATOM 4597 O O . ILE B 1 219 ? -3.074 -14.117 -9.758 1 95.12 219 ILE B O 1
ATOM 4601 N N . SER B 1 220 ? -3.547 -16.25 -9.375 1 93.94 220 SER B N 1
ATOM 4602 C CA . SER B 1 220 ? -2.16 -16.703 -9.344 1 93.94 220 SER B CA 1
ATOM 4603 C C . SER B 1 220 ? -1.568 -16.766 -10.75 1 93.94 220 SER B C 1
ATOM 4605 O O . SER B 1 220 ? -0.413 -17.156 -10.922 1 93.94 220 SER B O 1
ATOM 4607 N N . ALA B 1 221 ? -2.285 -16.312 -11.742 1 93.06 221 ALA B N 1
ATOM 4608 C CA . ALA B 1 221 ? -1.756 -16.25 -13.102 1 93.06 221 ALA B CA 1
ATOM 4609 C C . ALA B 1 221 ? -0.649 -15.203 -13.219 1 93.06 221 ALA B C 1
ATOM 4611 O O . ALA B 1 221 ? 0.115 -15.195 -14.188 1 93.06 221 ALA B O 1
ATOM 4612 N N . SER B 1 222 ? -0.58 -14.289 -12.227 1 94.25 222 SER B N 1
ATOM 4613 C CA . SER B 1 222 ? 0.398 -13.211 -12.305 1 94.25 222 SER B CA 1
ATOM 4614 C C . SER B 1 222 ? 0.535 -12.492 -10.961 1 94.25 222 SER B C 1
ATOM 4616 O O . SER B 1 222 ? 0.124 -11.336 -10.828 1 94.25 222 SER B O 1
ATOM 4618 N N . PHE B 1 223 ? 1.076 -13.117 -9.922 1 96 223 PHE B N 1
ATOM 4619 C CA . PHE B 1 223 ? 1.249 -12.32 -8.719 1 96 223 PHE B CA 1
ATOM 4620 C C . PHE B 1 223 ? 2.572 -12.648 -8.039 1 96 223 PHE B C 1
ATOM 4622 O O . PHE B 1 223 ? 3.193 -13.672 -8.328 1 96 223 PHE B O 1
ATOM 4629 N N . ILE B 1 224 ? 3.098 -11.758 -7.277 1 98.62 224 ILE B N 1
ATOM 4630 C CA . ILE B 1 224 ? 4.348 -11.797 -6.527 1 98.62 224 ILE B CA 1
ATOM 4631 C C . ILE B 1 224 ? 4.051 -11.953 -5.035 1 98.62 224 ILE B C 1
ATOM 4633 O O . ILE B 1 224 ? 3.168 -11.281 -4.5 1 98.62 224 ILE B O 1
ATOM 4637 N N . LEU B 1 225 ? 4.664 -12.867 -4.379 1 98.44 225 LEU B N 1
ATOM 4638 C CA . LEU B 1 225 ? 4.516 -13.016 -2.934 1 98.44 225 LEU B CA 1
ATOM 4639 C C . LEU B 1 225 ? 5.828 -13.438 -2.291 1 98.44 225 LEU B C 1
ATOM 4641 O O . LEU B 1 225 ? 6.785 -13.781 -2.99 1 98.44 225 LEU B O 1
ATOM 4645 N N . HIS B 1 226 ? 5.895 -13.289 -1.037 1 97.69 226 HIS B N 1
ATOM 4646 C CA . HIS B 1 226 ? 7.059 -13.734 -0.283 1 97.69 226 HIS B CA 1
ATOM 4647 C C . HIS B 1 226 ? 7.113 -15.25 -0.197 1 97.69 226 HIS B C 1
ATOM 4649 O O . HIS B 1 226 ? 6.086 -15.906 0.018 1 97.69 226 HIS B O 1
ATOM 4655 N N . ARG B 1 227 ? 8.242 -15.875 -0.213 1 97.19 227 ARG B N 1
ATOM 4656 C CA . ARG B 1 227 ? 8.414 -17.312 -0.273 1 97.19 227 ARG B CA 1
ATOM 4657 C C . ARG B 1 227 ? 7.91 -17.984 1.005 1 97.19 227 ARG B C 1
ATOM 4659 O O . ARG B 1 227 ? 7.566 -19.172 1.001 1 97.19 227 ARG B O 1
ATOM 4666 N N . VAL B 1 228 ? 7.844 -17.234 2.094 1 96.25 228 VAL B N 1
ATOM 4667 C CA . VAL B 1 228 ? 7.391 -17.797 3.363 1 96.25 228 VAL B CA 1
ATOM 4668 C C . VAL B 1 228 ? 5.965 -18.312 3.219 1 96.25 228 VAL B C 1
ATOM 4670 O O . VAL B 1 228 ? 5.578 -19.281 3.881 1 96.25 228 VAL B O 1
ATOM 4673 N N . TYR B 1 229 ? 5.199 -17.734 2.367 1 98.19 229 TYR B N 1
ATOM 4674 C CA . TYR B 1 229 ? 3.805 -18.125 2.205 1 98.19 229 TYR B CA 1
ATOM 4675 C C . TYR B 1 229 ? 3.703 -19.484 1.502 1 98.19 229 TYR B C 1
ATOM 4677 O O . TYR B 1 229 ? 2.693 -20.172 1.624 1 98.19 229 TYR B O 1
ATOM 4685 N N . LEU B 1 230 ? 4.758 -19.859 0.732 1 98.44 230 LEU B N 1
ATOM 4686 C CA . LEU B 1 230 ? 4.797 -21.203 0.172 1 98.44 230 LEU B CA 1
ATOM 4687 C C . LEU B 1 230 ? 4.895 -22.25 1.278 1 98.44 230 LEU B C 1
ATOM 4689 O O . LEU B 1 230 ? 4.207 -23.266 1.238 1 98.44 230 LEU B O 1
ATOM 4693 N N . GLU B 1 231 ? 5.684 -21.906 2.271 1 97.25 231 GLU B N 1
ATOM 4694 C CA . GLU B 1 231 ? 5.832 -22.797 3.414 1 97.25 231 GLU B CA 1
ATOM 4695 C C . GLU B 1 231 ? 4.531 -22.906 4.203 1 97.25 231 GLU B C 1
ATOM 4697 O O . GLU B 1 231 ? 4.098 -24.016 4.539 1 97.25 231 GLU B O 1
ATOM 4702 N N . LEU B 1 232 ? 3.992 -21.828 4.453 1 97.5 232 LEU B N 1
ATOM 4703 C CA . LEU B 1 232 ? 2.758 -21.797 5.23 1 97.5 232 LEU B CA 1
ATOM 4704 C C . LEU B 1 232 ? 1.636 -22.516 4.488 1 97.5 232 LEU B C 1
ATOM 4706 O O . LEU B 1 232 ? 0.813 -23.203 5.105 1 97.5 232 LEU B O 1
ATOM 4710 N N . PHE B 1 233 ? 1.604 -22.391 3.197 1 98.38 233 PHE B N 1
ATOM 4711 C CA . PHE B 1 233 ? 0.571 -23 2.369 1 98.38 233 PHE B CA 1
ATOM 4712 C C . PHE B 1 233 ? 0.612 -24.516 2.488 1 98.38 233 PHE B C 1
ATOM 4714 O O . PHE B 1 233 ? -0.431 -25.172 2.477 1 98.38 233 PHE B O 1
ATOM 4721 N N . HIS B 1 234 ? 1.777 -25.047 2.609 1 97.31 234 HIS B N 1
ATOM 4722 C CA . HIS B 1 234 ? 1.935 -26.5 2.672 1 97.31 234 HIS B CA 1
ATOM 4723 C C . HIS B 1 234 ? 2.162 -26.969 4.105 1 97.31 234 HIS B C 1
ATOM 4725 O O . HIS B 1 234 ? 2.598 -28.094 4.332 1 97.31 234 HIS B O 1
ATOM 4731 N N . SER B 1 235 ? 1.857 -26.109 5.082 1 96.44 235 SER B N 1
ATOM 4732 C CA . SER B 1 235 ? 1.916 -26.469 6.496 1 96.44 235 SER B CA 1
ATOM 4733 C C . SER B 1 235 ? 0.519 -26.672 7.074 1 96.44 235 SER B C 1
ATOM 4735 O O . SER B 1 235 ? -0.477 -26.562 6.355 1 96.44 235 SER B O 1
ATOM 4737 N N . SER B 1 236 ? 0.492 -26.922 8.43 1 95.38 236 SER B N 1
ATOM 4738 C CA . SER B 1 236 ? -0.779 -27.109 9.125 1 95.38 236 SER B CA 1
ATOM 4739 C C . SER B 1 236 ? -1.505 -25.781 9.32 1 95.38 236 SER B C 1
ATOM 4741 O O . SER B 1 236 ? -2.648 -25.75 9.781 1 95.38 236 SER B O 1
ATOM 4743 N N . TYR B 1 237 ? -0.855 -24.719 8.891 1 95.19 237 TYR B N 1
ATOM 4744 C CA . TYR B 1 237 ? -1.504 -23.422 9.008 1 95.19 237 TYR B CA 1
ATOM 4745 C C . TYR B 1 237 ? -2.707 -23.328 8.078 1 95.19 237 TYR B C 1
ATOM 4747 O O . TYR B 1 237 ? -3.709 -22.688 8.406 1 95.19 237 TYR B O 1
ATOM 4755 N N . LEU B 1 238 ? -2.551 -23.922 6.914 1 97.5 238 LEU B N 1
ATOM 4756 C CA . LEU B 1 238 ? -3.709 -24.047 6.039 1 97.5 238 LEU B CA 1
ATOM 4757 C C . LEU B 1 238 ? -4.562 -25.25 6.445 1 97.5 238 LEU B C 1
ATOM 4759 O O . LEU B 1 238 ? -4.066 -26.375 6.5 1 97.5 238 LEU B O 1
ATOM 4763 N N . PRO B 1 239 ? -5.785 -25.047 6.73 1 96.88 239 PRO B N 1
ATOM 4764 C CA . PRO B 1 239 ? -6.633 -26.188 7.117 1 96.88 239 PRO B CA 1
ATOM 4765 C C . PRO B 1 239 ? -6.609 -27.312 6.09 1 96.88 239 PRO B C 1
ATOM 4767 O O . PRO B 1 239 ? -6.738 -27.062 4.887 1 96.88 239 PRO B O 1
ATOM 4770 N N . GLY B 1 240 ? -6.5 -28.516 6.586 1 97.06 240 GLY B N 1
ATOM 4771 C CA . GLY B 1 240 ? -6.375 -29.688 5.727 1 97.06 240 GLY B CA 1
ATOM 4772 C C . GLY B 1 240 ? -7.559 -29.859 4.793 1 97.06 240 GLY B C 1
ATOM 4773 O O . GLY B 1 240 ? -7.398 -30.344 3.666 1 97.06 240 GLY B O 1
ATOM 4774 N N . GLU B 1 241 ? -8.695 -29.469 5.258 1 96.88 241 GLU B N 1
ATOM 4775 C CA . GLU B 1 241 ? -9.906 -29.594 4.449 1 96.88 241 GLU B CA 1
ATOM 4776 C C . GLU B 1 241 ? -9.812 -28.766 3.18 1 96.88 241 GLU B C 1
ATOM 4778 O O . GLU B 1 241 ? -10.336 -29.141 2.133 1 96.88 241 GLU B O 1
ATOM 4783 N N . ILE B 1 242 ? -9.133 -27.672 3.279 1 98.25 242 ILE B N 1
ATOM 4784 C CA . ILE B 1 242 ? -8.977 -26.797 2.123 1 98.25 242 ILE B CA 1
ATOM 4785 C C . ILE B 1 242 ? -8.047 -27.453 1.104 1 98.25 242 ILE B C 1
ATOM 4787 O O . ILE B 1 242 ? -8.367 -27.516 -0.084 1 98.25 242 ILE B O 1
ATOM 4791 N N . MET B 1 243 ? -6.977 -27.984 1.58 1 98 243 MET B N 1
ATOM 4792 C CA . MET B 1 243 ? -6.035 -28.672 0.707 1 98 243 MET B CA 1
ATOM 4793 C C . MET B 1 243 ? -6.707 -29.859 0.007 1 98 243 MET B C 1
ATOM 4795 O O . MET B 1 243 ? -6.547 -30.031 -1.2 1 98 243 MET B O 1
ATOM 4799 N N . THR B 1 244 ? -7.453 -30.578 0.768 1 97.56 244 THR B N 1
ATOM 4800 C CA . THR B 1 244 ? -8.172 -31.734 0.215 1 97.56 244 THR B CA 1
ATOM 4801 C C . THR B 1 244 ? -9.141 -31.281 -0.873 1 97.56 244 THR B C 1
ATOM 4803 O O . THR B 1 244 ? -9.219 -31.906 -1.936 1 97.56 244 THR B O 1
ATOM 4806 N N . TYR B 1 245 ? -9.781 -30.234 -0.602 1 97.69 245 TYR B N 1
ATOM 4807 C CA . TYR B 1 245 ? -10.766 -29.734 -1.551 1 97.69 245 TYR B CA 1
ATOM 4808 C C . TYR B 1 245 ? -10.094 -29.281 -2.84 1 97.69 245 TYR B C 1
ATOM 4810 O O . TYR B 1 245 ? -10.547 -29.609 -3.938 1 97.69 245 TYR B O 1
ATOM 4818 N N . ILE B 1 246 ? -9.016 -28.5 -2.736 1 97.94 246 ILE B N 1
ATOM 4819 C CA . ILE B 1 246 ? -8.289 -27.984 -3.895 1 97.94 246 ILE B CA 1
ATOM 4820 C C . ILE B 1 246 ? -7.809 -29.156 -4.754 1 97.94 246 ILE B C 1
ATOM 4822 O O . ILE B 1 246 ? -7.957 -29.125 -5.98 1 97.94 246 ILE B O 1
ATOM 4826 N N . ASN B 1 247 ? -7.277 -30.141 -4.121 1 96.75 247 ASN B N 1
ATOM 4827 C CA . ASN B 1 247 ? -6.734 -31.281 -4.848 1 96.75 247 ASN B CA 1
ATOM 4828 C C . ASN B 1 247 ? -7.836 -32.094 -5.539 1 96.75 247 ASN B C 1
ATOM 4830 O O . ASN B 1 247 ? -7.648 -32.562 -6.66 1 96.75 247 ASN B O 1
ATOM 4834 N N . ARG B 1 248 ? -8.922 -32.188 -4.914 1 96.19 248 ARG B N 1
ATOM 4835 C CA . ARG B 1 248 ? -10.039 -32.938 -5.48 1 96.19 248 ARG B CA 1
ATOM 4836 C C . ARG B 1 248 ? -10.656 -32.188 -6.66 1 96.19 248 ARG B C 1
ATOM 4838 O O . ARG B 1 248 ? -10.898 -32.781 -7.715 1 96.19 248 ARG B O 1
ATOM 4845 N N . GLU B 1 249 ? -10.859 -30.875 -6.465 1 94.5 249 GLU B N 1
ATOM 4846 C CA . GLU B 1 249 ? -11.586 -30.094 -7.457 1 94.5 249 GLU B CA 1
ATOM 4847 C C . GLU B 1 249 ? -10.641 -29.531 -8.516 1 94.5 249 GLU B C 1
ATOM 4849 O O . GLU B 1 249 ? -11.086 -29.047 -9.555 1 94.5 249 GLU B O 1
ATOM 4854 N N . MET B 1 250 ? -9.328 -29.578 -8.266 1 94.56 250 MET B N 1
ATOM 4855 C CA . MET B 1 250 ? -8.328 -28.984 -9.148 1 94.56 250 MET B CA 1
ATOM 4856 C C . MET B 1 250 ? -8.688 -27.547 -9.484 1 94.56 250 MET B C 1
ATOM 4858 O O . MET B 1 250 ? -8.75 -27.172 -10.656 1 94.56 250 MET B O 1
ATOM 4862 N N . ASN B 1 251 ? -8.906 -26.797 -8.352 1 94.38 251 ASN B N 1
ATOM 4863 C CA . ASN B 1 251 ? -9.352 -25.406 -8.484 1 94.38 251 ASN B CA 1
ATOM 4864 C C . ASN B 1 251 ? -9.117 -24.625 -7.199 1 94.38 251 ASN B C 1
ATOM 4866 O O . ASN B 1 251 ? -8.891 -25.203 -6.137 1 94.38 251 ASN B O 1
ATOM 4870 N N . CYS B 1 252 ? -8.945 -23.344 -7.227 1 96.75 252 CYS B N 1
ATOM 4871 C CA . CYS B 1 252 ? -9.094 -22.391 -6.137 1 96.75 252 CYS B CA 1
ATOM 4872 C C . CYS B 1 252 ? -7.824 -22.312 -5.293 1 96.75 252 CYS B C 1
ATOM 4874 O O . CYS B 1 252 ? -7.867 -21.906 -4.133 1 96.75 252 CYS B O 1
ATOM 4876 N N . GLU B 1 253 ? -6.652 -22.828 -5.824 1 98 253 GLU B N 1
ATOM 4877 C CA . GLU B 1 253 ? -5.414 -22.703 -5.059 1 98 253 GLU B CA 1
ATOM 4878 C C . GLU B 1 253 ? -5.043 -21.234 -4.832 1 98 253 GLU B C 1
ATOM 4880 O O . GLU B 1 253 ? -4.461 -20.891 -3.801 1 98 253 GLU B O 1
ATOM 4885 N N . ASP B 1 254 ? -5.355 -20.391 -5.844 1 97.62 254 ASP B N 1
ATOM 4886 C CA . ASP B 1 254 ? -5.066 -18.969 -5.719 1 97.62 254 ASP B CA 1
ATOM 4887 C C . ASP B 1 254 ? -5.953 -18.312 -4.656 1 97.62 254 ASP B C 1
ATOM 4889 O O . ASP B 1 254 ? -5.477 -17.516 -3.846 1 97.62 254 ASP B O 1
ATOM 4893 N N . VAL B 1 255 ? -7.203 -18.703 -4.613 1 97.88 255 VAL B N 1
ATOM 4894 C CA . VAL B 1 255 ? -8.133 -18.219 -3.604 1 97.88 255 VAL B CA 1
ATOM 4895 C C . VAL B 1 255 ? -7.637 -18.609 -2.211 1 97.88 255 VAL B C 1
ATOM 4897 O O . VAL B 1 255 ? -7.598 -17.766 -1.306 1 97.88 255 VAL B O 1
ATOM 4900 N N . ALA B 1 256 ? -7.234 -19.828 -2.084 1 98.69 256 ALA B N 1
ATOM 4901 C CA . ALA B 1 256 ? -6.73 -20.328 -0.806 1 98.69 256 ALA B CA 1
ATOM 4902 C C . ALA B 1 256 ? -5.5 -19.531 -0.358 1 98.69 256 ALA B C 1
ATOM 4904 O O . ALA B 1 256 ? -5.355 -19.219 0.825 1 98.69 256 ALA B O 1
ATOM 4905 N N . MET B 1 257 ? -4.621 -19.219 -1.284 1 98.75 257 MET B N 1
ATOM 4906 C CA . MET B 1 257 ? -3.428 -18.453 -0.952 1 98.75 257 MET B CA 1
ATOM 4907 C C . MET B 1 257 ? -3.805 -17.062 -0.457 1 98.75 257 MET B C 1
ATOM 4909 O O . MET B 1 257 ? -3.266 -16.578 0.544 1 98.75 257 MET B O 1
ATOM 4913 N N . CYS B 1 258 ? -4.734 -16.406 -1.136 1 98.44 258 CYS B N 1
ATOM 4914 C CA . CYS B 1 258 ? -5.184 -15.086 -0.693 1 98.44 258 CYS B CA 1
ATOM 4915 C C . CYS B 1 258 ? -5.773 -15.156 0.711 1 98.44 258 CYS B C 1
ATOM 4917 O O . CYS B 1 258 ? -5.504 -14.297 1.546 1 98.44 258 CYS B O 1
ATOM 4919 N N . ILE B 1 259 ? -6.566 -16.203 0.987 1 98.31 259 ILE B N 1
ATOM 4920 C CA . ILE B 1 259 ? -7.199 -16.391 2.287 1 98.31 259 ILE B CA 1
ATOM 4921 C C . ILE B 1 259 ? -6.133 -16.656 3.348 1 98.31 259 ILE B C 1
ATOM 4923 O O . ILE B 1 259 ? -6.188 -16.094 4.445 1 98.31 259 ILE B O 1
ATOM 4927 N N . LEU B 1 260 ? -5.172 -17.469 3.008 1 98.19 260 LEU B N 1
ATOM 4928 C CA . LEU B 1 260 ? -4.094 -17.812 3.93 1 98.19 260 LEU B CA 1
ATOM 4929 C C . LEU B 1 260 ? -3.322 -16.562 4.344 1 98.19 260 LEU B C 1
ATOM 4931 O O . LEU B 1 260 ? -3.074 -16.344 5.531 1 98.19 260 LEU B O 1
ATOM 4935 N N . VAL B 1 261 ? -2.969 -15.742 3.387 1 97.56 261 VAL B N 1
ATOM 4936 C CA . VAL B 1 261 ? -2.205 -14.531 3.676 1 97.56 261 VAL B CA 1
ATOM 4937 C C . VAL B 1 261 ? -3.055 -13.57 4.504 1 97.56 261 VAL B C 1
ATOM 4939 O O . VAL B 1 261 ? -2.555 -12.938 5.438 1 97.56 261 VAL B O 1
ATOM 4942 N N . ALA B 1 262 ? -4.316 -13.469 4.164 1 96.5 262 ALA B N 1
ATOM 4943 C CA . ALA B 1 262 ? -5.211 -12.617 4.953 1 96.5 262 ALA B CA 1
ATOM 4944 C C . ALA B 1 262 ? -5.273 -13.086 6.402 1 96.5 262 ALA B C 1
ATOM 4946 O O . ALA B 1 262 ? -5.203 -12.281 7.328 1 96.5 262 ALA B O 1
ATOM 4947 N N . GLN B 1 263 ? -5.387 -14.383 6.566 1 95.38 263 GLN B N 1
ATOM 4948 C CA . GLN B 1 263 ? -5.426 -14.953 7.91 1 95.38 263 GLN B CA 1
ATOM 4949 C C . GLN B 1 263 ? -4.109 -14.711 8.648 1 95.38 263 GLN B C 1
ATOM 4951 O O . GLN B 1 263 ? -4.113 -14.367 9.828 1 95.38 263 GLN B O 1
ATOM 4956 N N . PHE B 1 264 ? -3.068 -14.898 7.926 1 95.06 264 PHE B N 1
ATOM 4957 C CA . PHE B 1 264 ? -1.747 -14.68 8.508 1 95.06 264 PHE B CA 1
ATOM 4958 C C . PHE B 1 264 ? -1.608 -13.258 9.023 1 95.06 264 PHE B C 1
ATOM 4960 O O . PHE B 1 264 ? -1.164 -13.039 10.156 1 95.06 264 PHE B O 1
ATOM 4967 N N . LEU B 1 265 ? -2.029 -12.297 8.219 1 91.12 265 LEU B N 1
ATOM 4968 C CA . LEU B 1 265 ? -1.939 -10.891 8.602 1 91.12 265 LEU B CA 1
ATOM 4969 C C . LEU B 1 265 ? -2.836 -10.594 9.797 1 91.12 265 LEU B C 1
ATOM 4971 O O . LEU B 1 265 ? -2.459 -9.82 10.688 1 91.12 265 LEU B O 1
ATOM 4975 N N . ARG B 1 266 ? -3.955 -11.211 9.797 1 88.31 266 ARG B N 1
ATOM 4976 C CA . ARG B 1 266 ? -4.848 -11.062 10.945 1 88.31 266 ARG B CA 1
ATOM 4977 C C . ARG B 1 266 ? -4.203 -11.609 12.211 1 88.31 266 ARG B C 1
ATOM 4979 O O . ARG B 1 266 ? -4.328 -11.016 13.281 1 88.31 266 ARG B O 1
ATOM 4986 N N . ASP B 1 267 ? -3.473 -12.688 12.078 1 89.06 267 ASP B N 1
ATOM 4987 C CA . ASP B 1 267 ? -2.922 -13.391 13.234 1 89.06 267 ASP B CA 1
ATOM 4988 C C . ASP B 1 267 ? -1.683 -12.68 13.773 1 89.06 267 ASP B C 1
ATOM 4990 O O . ASP B 1 267 ? -1.389 -12.75 14.969 1 89.06 267 ASP B O 1
ATOM 4994 N N . VAL B 1 268 ? -0.925 -11.984 12.945 1 82.5 268 VAL B N 1
ATOM 4995 C CA . VAL B 1 268 ? 0.363 -11.461 13.398 1 82.5 268 VAL B CA 1
ATOM 4996 C C . VAL B 1 268 ? 0.277 -9.945 13.57 1 82.5 268 VAL B C 1
ATOM 4998 O O . VAL B 1 268 ? 1.146 -9.336 14.195 1 82.5 268 VAL B O 1
ATOM 5001 N N . ALA B 1 269 ? -0.488 -9.305 12.938 1 72.12 269 ALA B N 1
ATOM 5002 C CA . ALA B 1 269 ? -0.517 -7.844 12.953 1 72.12 269 ALA B CA 1
ATOM 5003 C C . ALA B 1 269 ? -1.942 -7.324 13.125 1 72.12 269 ALA B C 1
ATOM 5005 O O . ALA B 1 269 ? -2.506 -7.387 14.219 1 72.12 269 ALA B O 1
ATOM 5006 N N . TRP B 1 270 ? -2.541 -6.91 12 1 73.5 270 TRP B N 1
ATOM 5007 C CA . TRP B 1 270 ? -3.906 -6.398 11.922 1 73.5 270 TRP B CA 1
ATOM 5008 C C . TRP B 1 270 ? -4.598 -6.887 10.656 1 73.5 270 TRP B C 1
ATOM 5010 O O . TRP B 1 270 ? -3.938 -7.219 9.664 1 73.5 270 TRP B O 1
ATOM 5020 N N . PRO B 1 271 ? -5.906 -6.98 10.867 1 78.62 271 PRO B N 1
ATOM 5021 C CA . PRO B 1 271 ? -6.668 -7.336 9.664 1 78.62 271 PRO B CA 1
ATOM 5022 C C . PRO B 1 271 ? -6.52 -6.305 8.547 1 78.62 271 PRO B C 1
ATOM 5024 O O . PRO B 1 271 ? -6.812 -5.121 8.75 1 78.62 271 PRO B O 1
ATOM 5027 N N . GLN B 1 272 ? -5.891 -6.703 7.465 1 87.94 272 GLN B N 1
ATOM 5028 C CA . GLN B 1 272 ? -5.742 -5.91 6.25 1 87.94 272 GLN B CA 1
ATOM 5029 C C . GLN B 1 272 ? -5.875 -6.781 5.004 1 87.94 272 GLN B C 1
ATOM 5031 O O . GLN B 1 272 ? -5.926 -8.008 5.102 1 87.94 272 GLN B O 1
ATOM 5036 N N . SER B 1 273 ? -6.055 -6.102 3.918 1 93.88 273 SER B N 1
ATOM 5037 C CA . SER B 1 273 ? -6.113 -6.859 2.672 1 93.88 273 SER B CA 1
ATOM 5038 C C . SER B 1 273 ? -4.816 -7.629 2.432 1 93.88 273 SER B C 1
ATOM 5040 O O . SER B 1 273 ? -3.727 -7.113 2.678 1 93.88 273 SER B O 1
ATOM 5042 N N . SER B 1 274 ? -4.984 -8.805 1.916 1 97.12 274 SER B N 1
ATOM 5043 C CA . SER B 1 274 ? -3.832 -9.641 1.607 1 97.12 274 SER B CA 1
ATOM 5044 C C . SER B 1 274 ? -3.215 -9.266 0.266 1 97.12 274 SER B C 1
ATOM 5046 O O . SER B 1 274 ? -2.121 -9.719 -0.071 1 97.12 274 SER B O 1
ATOM 5048 N N . VAL B 1 275 ? -3.885 -8.312 -0.417 1 97.31 275 VAL B N 1
ATOM 5049 C CA . VAL B 1 275 ? -3.492 -8.156 -1.814 1 97.31 275 VAL B CA 1
ATOM 5050 C C . VAL B 1 275 ? -3.418 -6.676 -2.172 1 97.31 275 VAL B C 1
ATOM 5052 O O . VAL B 1 275 ? -4.07 -5.844 -1.537 1 97.31 275 VAL B O 1
ATOM 5055 N N . ILE B 1 276 ? -2.557 -6.375 -3.08 1 96.88 276 ILE B N 1
ATOM 5056 C CA . ILE B 1 276 ? -2.533 -5.094 -3.779 1 96.88 276 ILE B CA 1
ATOM 5057 C C . ILE B 1 276 ? -2.422 -5.332 -5.285 1 96.88 276 ILE B C 1
ATOM 5059 O O . ILE B 1 276 ? -1.508 -6.02 -5.746 1 96.88 276 ILE B O 1
ATOM 5063 N N . SER B 1 277 ? -3.379 -4.816 -6.004 1 95.56 277 SER B N 1
ATOM 5064 C CA . SER B 1 277 ? -3.324 -4.914 -7.461 1 95.56 277 SER B CA 1
ATOM 5065 C C . SER B 1 277 ? -2.514 -3.771 -8.062 1 95.56 277 SER B C 1
ATOM 5067 O O . SER B 1 277 ? -2.6 -2.633 -7.598 1 95.56 277 SER B O 1
ATOM 5069 N N . VAL B 1 278 ? -1.689 -4.074 -9.062 1 95.44 278 VAL B N 1
ATOM 5070 C CA . VAL B 1 278 ? -0.941 -3.066 -9.805 1 95.44 278 VAL B CA 1
ATOM 5071 C C . VAL B 1 278 ? -1.424 -3.029 -11.25 1 95.44 278 VAL B C 1
ATOM 5073 O O . VAL B 1 278 ? -1.727 -4.07 -11.844 1 95.44 278 VAL B O 1
ATOM 5076 N N . LYS B 1 279 ? -1.493 -1.858 -11.812 1 92.25 279 LYS B N 1
ATOM 5077 C CA . LYS B 1 279 ? -1.921 -1.702 -13.203 1 92.25 279 LYS B CA 1
ATOM 5078 C C . LYS B 1 279 ? -0.749 -1.881 -14.164 1 92.25 279 LYS B C 1
ATOM 5080 O O . LYS B 1 279 ? 0.216 -1.115 -14.125 1 92.25 279 LYS B O 1
ATOM 5085 N N . PRO B 1 280 ? -0.855 -2.867 -15.031 1 91.75 280 PRO B N 1
ATOM 5086 C CA . PRO B 1 280 ? 0.212 -2.984 -16.031 1 91.75 280 PRO B CA 1
ATOM 5087 C C . PRO B 1 280 ? 0.168 -1.873 -17.078 1 91.75 280 PRO B C 1
ATOM 5089 O O . PRO B 1 280 ? -0.91 -1.373 -17.406 1 91.75 280 PRO B O 1
ATOM 5092 N N . ARG B 1 281 ? 1.312 -1.462 -17.578 1 88.94 281 ARG B N 1
ATOM 5093 C CA . ARG B 1 281 ? 1.392 -0.529 -18.688 1 88.94 281 ARG B CA 1
ATOM 5094 C C . ARG B 1 281 ? 0.943 -1.191 -19.984 1 88.94 281 ARG B C 1
ATOM 5096 O O . ARG B 1 281 ? 0.233 -0.581 -20.797 1 88.94 281 ARG B O 1
ATOM 5103 N N . VAL B 1 282 ? 1.447 -2.391 -20.172 1 90.38 282 VAL B N 1
ATOM 5104 C CA . VAL B 1 282 ? 1.06 -3.225 -21.297 1 90.38 282 VAL B CA 1
ATOM 5105 C C . VAL B 1 282 ? 0.11 -4.324 -20.828 1 90.38 282 VAL B C 1
ATOM 5107 O O . VAL B 1 282 ? 0.406 -5.043 -19.875 1 90.38 282 VAL B O 1
ATOM 5110 N N . PRO B 1 283 ? -1.036 -4.375 -21.484 1 88.31 283 PRO B N 1
ATOM 5111 C CA . PRO B 1 283 ? -1.942 -5.457 -21.078 1 88.31 283 PRO B CA 1
ATOM 5112 C C . PRO B 1 283 ? -1.274 -6.832 -21.125 1 88.31 283 PRO B C 1
ATOM 5114 O O . PRO B 1 283 ? -0.471 -7.105 -22.016 1 88.31 283 PRO B O 1
ATOM 5117 N N . LEU B 1 284 ? -1.617 -7.629 -20.109 1 89.94 284 LEU B N 1
ATOM 5118 C CA . LEU B 1 284 ? -1.093 -8.992 -20.094 1 89.94 284 LEU B CA 1
ATOM 5119 C C . LEU B 1 284 ? -1.579 -9.773 -21.297 1 89.94 284 LEU B C 1
ATOM 5121 O O . LEU B 1 284 ? -2.754 -9.695 -21.672 1 89.94 284 LEU B O 1
ATOM 5125 N N . LYS B 1 285 ? -0.633 -10.445 -21.922 1 86.56 285 LYS B N 1
ATOM 5126 C CA . LYS B 1 285 ? -1.02 -11.273 -23.047 1 86.56 285 LYS B CA 1
ATOM 5127 C C . LYS B 1 285 ? -1.292 -12.711 -22.625 1 86.56 285 LYS B C 1
ATOM 5129 O O . LYS B 1 285 ? -0.693 -13.203 -21.656 1 86.56 285 LYS B O 1
ATOM 5134 N N . ASN B 1 286 ? -2.246 -13.25 -23.266 1 85.38 286 ASN B N 1
ATOM 5135 C CA . ASN B 1 286 ? -2.559 -14.672 -23.141 1 85.38 286 ASN B CA 1
ATOM 5136 C C . ASN B 1 286 ? -2.238 -15.43 -24.422 1 85.38 286 ASN B C 1
ATOM 5138 O O . ASN B 1 286 ? -2.996 -15.359 -25.391 1 85.38 286 ASN B O 1
ATOM 5142 N N . LEU B 1 287 ? -1.181 -16.172 -24.406 1 81.19 287 LEU B N 1
ATOM 5143 C CA . LEU B 1 287 ? -0.68 -16.812 -25.625 1 81.19 287 LEU B CA 1
ATOM 5144 C C . LEU B 1 287 ? -1.607 -17.938 -26.062 1 81.19 287 LEU B C 1
ATOM 5146 O O . LEU B 1 287 ? -1.71 -18.219 -27.266 1 81.19 287 LEU B O 1
ATOM 5150 N N . GLU B 1 288 ? -2.244 -18.562 -25.109 1 77.06 288 GLU B N 1
ATOM 5151 C CA . GLU B 1 288 ? -3.217 -19.594 -25.484 1 77.06 288 GLU B CA 1
ATOM 5152 C C . GLU B 1 288 ? -4.363 -18.984 -26.297 1 77.06 288 GLU B C 1
ATOM 5154 O O . GLU B 1 288 ? -4.738 -19.531 -27.328 1 77.06 288 GLU B O 1
ATOM 5159 N N . ALA B 1 289 ? -4.816 -17.891 -25.844 1 70.38 289 ALA B N 1
ATOM 5160 C CA . ALA B 1 289 ? -5.949 -17.25 -26.5 1 70.38 289 ALA B CA 1
ATOM 5161 C C . ALA B 1 289 ? -5.551 -16.672 -27.844 1 70.38 289 ALA B C 1
ATOM 5163 O O . ALA B 1 289 ? -6.332 -16.719 -28.797 1 70.38 289 ALA B O 1
ATOM 5164 N N . THR B 1 290 ? -4.309 -16.266 -27.969 1 73 290 THR B N 1
ATOM 5165 C CA . THR B 1 290 ? -3.891 -15.555 -29.172 1 73 290 THR B CA 1
ATOM 5166 C C . THR B 1 290 ? -3.42 -16.531 -30.25 1 73 290 THR B C 1
ATOM 5168 O O . THR B 1 290 ? -3.568 -16.281 -31.438 1 73 290 THR B O 1
ATOM 5171 N N . THR B 1 291 ? -2.943 -17.656 -29.812 1 72.06 291 THR B N 1
ATOM 5172 C CA . THR B 1 291 ? -2.375 -18.578 -30.781 1 72.06 291 THR B CA 1
ATOM 5173 C C . THR B 1 291 ? -3.314 -19.766 -31.031 1 72.06 291 THR B C 1
ATOM 5175 O O . THR B 1 291 ? -3.17 -20.484 -32.031 1 72.06 291 THR B O 1
ATOM 5178 N N . GLY B 1 292 ? -4.387 -19.797 -30.266 1 66 292 GLY B N 1
ATOM 5179 C CA . GLY B 1 292 ? -5.25 -20.969 -30.344 1 66 292 GLY B CA 1
ATOM 5180 C C . GLY B 1 292 ? -4.547 -22.25 -29.953 1 66 292 GLY B C 1
ATOM 5181 O O . GLY B 1 292 ? -5.07 -23.344 -30.172 1 66 292 GLY B O 1
ATOM 5182 N N . GLY B 1 293 ? -3.312 -22.125 -29.406 1 52.91 293 GLY B N 1
ATOM 5183 C CA . GLY B 1 293 ? -2.551 -23.312 -29.031 1 52.91 293 GLY B CA 1
ATOM 5184 C C . GLY B 1 293 ? -2.623 -23.625 -27.547 1 52.91 293 GLY B C 1
ATOM 5185 O O . GLY B 1 293 ? -3.121 -22.812 -26.766 1 52.91 293 GLY B O 1
ATOM 5186 N N . GLY B 1 294 ? -2.387 -24.797 -27.156 1 56.62 294 GLY B N 1
ATOM 5187 C CA . GLY B 1 294 ? -2.285 -25.219 -25.781 1 56.62 294 GLY B CA 1
ATOM 5188 C C . GLY B 1 294 ? -3.59 -25.766 -25.219 1 56.62 294 GLY B C 1
ATOM 5189 O O . GLY B 1 294 ? -4.637 -25.656 -25.875 1 56.62 294 GLY B O 1
ATOM 5190 N N . HIS B 1 295 ? -3.451 -26.484 -24.156 1 63.66 295 HIS B N 1
ATOM 5191 C CA . HIS B 1 295 ? -4.602 -27 -23.422 1 63.66 295 HIS B CA 1
ATOM 5192 C C . HIS B 1 295 ? -5.48 -25.859 -22.906 1 63.66 295 HIS B C 1
ATOM 5194 O O . HIS B 1 295 ? -4.969 -24.844 -22.422 1 63.66 295 HIS B O 1
ATOM 5200 N N . ARG B 1 296 ? -6.809 -25.984 -23.219 1 63.91 296 ARG B N 1
ATOM 5201 C CA . ARG B 1 296 ? -7.766 -24.969 -22.812 1 63.91 296 ARG B CA 1
ATOM 5202 C C . ARG B 1 296 ? -7.734 -24.766 -21.297 1 63.91 296 ARG B C 1
ATOM 5204 O O . ARG B 1 296 ? -7.773 -25.719 -20.531 1 63.91 296 ARG B O 1
ATOM 5211 N N . GLY B 1 297 ? -7.586 -23.562 -20.891 1 64.19 297 GLY B N 1
ATOM 5212 C CA . GLY B 1 297 ? -7.41 -23.172 -19.5 1 64.19 297 GLY B CA 1
ATOM 5213 C C . GLY B 1 297 ? -8.648 -23.406 -18.656 1 64.19 297 GLY B C 1
ATOM 5214 O O . GLY B 1 297 ? -9.758 -23.516 -19.188 1 64.19 297 GLY B O 1
ATOM 5215 N N . LEU B 1 298 ? -8.453 -23.594 -17.406 1 63.94 298 LEU B N 1
ATOM 5216 C CA . LEU B 1 298 ? -9.484 -23.844 -16.406 1 63.94 298 LEU B CA 1
ATOM 5217 C C . LEU B 1 298 ? -10.523 -22.734 -16.406 1 63.94 298 LEU B C 1
ATOM 5219 O O . LEU B 1 298 ? -11.719 -23 -16.25 1 63.94 298 LEU B O 1
ATOM 5223 N N . SER B 1 299 ? -10.172 -21.469 -16.75 1 63.84 299 SER B N 1
ATOM 5224 C CA . SER B 1 299 ? -11.055 -20.312 -16.641 1 63.84 299 SER B CA 1
ATOM 5225 C C . SER B 1 299 ? -12.055 -20.281 -17.797 1 63.84 299 SER B C 1
ATOM 5227 O O . SER B 1 299 ? -13.055 -19.562 -17.719 1 63.84 299 SER B O 1
ATOM 5229 N N . ASN B 1 300 ? -11.797 -21.016 -18.75 1 56.31 300 ASN B N 1
ATOM 5230 C CA . ASN B 1 300 ? -12.664 -21.047 -19.922 1 56.31 300 ASN B CA 1
ATOM 5231 C C . ASN B 1 300 ? -13.859 -21.969 -19.703 1 56.31 300 ASN B C 1
ATOM 5233 O O . ASN B 1 300 ? -14.773 -22 -20.531 1 56.31 300 ASN B O 1
ATOM 5237 N N . GLN B 1 301 ? -13.844 -22.641 -18.688 1 55.06 301 GLN B N 1
ATOM 5238 C CA . GLN B 1 301 ? -14.922 -23.594 -18.453 1 55.06 301 GLN B CA 1
ATOM 5239 C C . GLN B 1 301 ? -16.219 -22.875 -18.094 1 55.06 301 GLN B C 1
ATOM 5241 O O . GLN B 1 301 ? -16.188 -21.828 -17.438 1 55.06 301 GLN B O 1
ATOM 5246 N N . LEU B 1 302 ? -17.297 -23.547 -18.531 1 54.88 302 LEU B N 1
ATOM 5247 C CA . LEU B 1 302 ? -18.656 -23.109 -18.219 1 54.88 302 LEU B CA 1
ATOM 5248 C C . LEU B 1 302 ? -18.891 -23.078 -16.719 1 54.88 302 LEU B C 1
ATOM 5250 O O . LEU B 1 302 ? -18.328 -23.891 -15.977 1 54.88 302 LEU B O 1
ATOM 5254 N N . LYS B 1 303 ? -18.906 -21.859 -16.094 1 71.94 303 LYS B N 1
ATOM 5255 C CA . LYS B 1 303 ? -19.344 -21.719 -14.703 1 71.94 303 LYS B CA 1
ATOM 5256 C C . LYS B 1 303 ? -18.156 -21.469 -13.773 1 71.94 303 LYS B C 1
ATOM 5258 O O . LYS B 1 303 ? -18.156 -21.891 -12.617 1 71.94 303 LYS B O 1
ATOM 5263 N N . HIS B 1 304 ? -17.109 -21.062 -14.367 1 79.69 304 HIS B N 1
ATOM 5264 C CA . HIS B 1 304 ? -15.891 -20.828 -13.609 1 79.69 304 HIS B CA 1
ATOM 5265 C C . HIS B 1 304 ? -16.172 -20.031 -12.344 1 79.69 304 HIS B C 1
ATOM 5267 O O . HIS B 1 304 ? -15.75 -20.406 -11.25 1 79.69 304 HIS B O 1
ATOM 5273 N N . TYR B 1 305 ? -17.031 -19.094 -12.43 1 84.88 305 TYR B N 1
ATOM 5274 C CA . TYR B 1 305 ? -17.281 -18.219 -11.289 1 84.88 305 TYR B CA 1
ATOM 5275 C C . TYR B 1 305 ? -18.109 -18.938 -10.234 1 84.88 305 TYR B C 1
ATOM 5277 O O . TYR B 1 305 ? -17.922 -18.719 -9.031 1 84.88 305 TYR B O 1
ATOM 5285 N N . ASN B 1 306 ? -18.938 -19.828 -10.719 1 87.31 306 ASN B N 1
ATOM 5286 C CA . ASN B 1 306 ? -19.719 -20.609 -9.773 1 87.31 306 ASN B CA 1
ATOM 5287 C C . ASN B 1 306 ? -18.844 -21.562 -8.969 1 87.31 306 ASN B C 1
ATOM 5289 O O . ASN B 1 306 ? -19.016 -21.703 -7.754 1 87.31 306 ASN B O 1
ATOM 5293 N N . LYS B 1 307 ? -17.969 -22.188 -9.664 1 92 307 LYS B N 1
ATOM 5294 C CA . LYS B 1 307 ? -17.047 -23.109 -8.977 1 92 307 LYS B CA 1
ATOM 5295 C C . LYS B 1 307 ? -16.203 -22.359 -7.957 1 92 307 LYS B C 1
ATOM 5297 O O . LYS B 1 307 ? -15.977 -22.859 -6.852 1 92 307 LYS B O 1
ATOM 5302 N N . ARG B 1 308 ? -15.797 -21.234 -8.359 1 94.25 308 ARG B N 1
ATOM 5303 C CA . ARG B 1 308 ? -14.977 -20.422 -7.465 1 94.25 308 ARG B CA 1
ATOM 5304 C C . ARG B 1 308 ? -15.797 -19.938 -6.27 1 94.25 308 ARG B C 1
ATOM 5306 O O . ARG B 1 308 ? -15.281 -19.859 -5.152 1 94.25 308 ARG B O 1
ATOM 5313 N N . SER B 1 309 ? -17.047 -19.625 -6.488 1 93 309 SER B N 1
ATOM 5314 C CA . SER B 1 309 ? -17.922 -19.25 -5.387 1 93 309 SER B CA 1
ATOM 5315 C C . SER B 1 309 ? -18.109 -20.406 -4.406 1 93 309 SER B C 1
ATOM 5317 O O . SER B 1 309 ? -18.141 -20.188 -3.191 1 93 309 SER B O 1
ATOM 5319 N N . GLU B 1 310 ? -18.203 -21.562 -4.961 1 94.94 310 GLU B N 1
ATOM 5320 C CA . GLU B 1 310 ? -18.312 -22.734 -4.109 1 94.94 310 GLU B CA 1
ATOM 5321 C C . GLU B 1 310 ? -17.062 -22.906 -3.246 1 94.94 310 GLU B C 1
ATOM 5323 O O . GLU B 1 310 ? -17.156 -23.266 -2.068 1 94.94 310 GLU B O 1
ATOM 5328 N N . CYS B 1 311 ? -15.93 -22.641 -3.816 1 96.06 311 CYS B N 1
ATOM 5329 C CA . CYS B 1 311 ? -14.68 -22.672 -3.059 1 96.06 311 CYS B CA 1
ATOM 5330 C C . CYS B 1 311 ? -14.742 -21.734 -1.861 1 96.06 311 CYS B C 1
ATOM 5332 O O . CYS B 1 311 ? -14.375 -22.125 -0.748 1 96.06 311 CYS B O 1
ATOM 5334 N N . LEU B 1 312 ? -15.203 -20.547 -2.146 1 97.06 312 LEU B N 1
ATOM 5335 C CA . LEU B 1 312 ? -15.266 -19.547 -1.086 1 97.06 312 LEU B CA 1
ATOM 5336 C C . LEU B 1 312 ? -16.125 -20.031 0.07 1 97.06 312 LEU B C 1
ATOM 5338 O O . LEU B 1 312 ? -15.758 -19.891 1.236 1 97.06 312 LEU B O 1
ATOM 5342 N N . ASN B 1 313 ? -17.25 -20.641 -0.279 1 96.75 313 ASN B N 1
ATOM 5343 C CA . ASN B 1 313 ? -18.156 -21.109 0.758 1 96.75 313 ASN B CA 1
ATOM 5344 C C . ASN B 1 313 ? -17.562 -22.281 1.533 1 96.75 313 ASN B C 1
ATOM 5346 O O . ASN B 1 313 ? -17.688 -22.344 2.758 1 96.75 313 ASN B O 1
ATOM 5350 N N . LYS B 1 314 ? -16.922 -23.172 0.87 1 97.06 314 LYS B N 1
ATOM 5351 C CA . LYS B 1 314 ? -16.266 -24.297 1.528 1 97.06 314 LYS B CA 1
ATOM 5352 C C . LYS B 1 314 ? -15.133 -23.812 2.434 1 97.06 314 LYS B C 1
ATOM 5354 O O . LYS B 1 314 ? -14.977 -24.297 3.555 1 97.06 314 LYS B O 1
ATOM 5359 N N . PHE B 1 315 ? -14.375 -22.891 1.913 1 98.19 315 PHE B N 1
ATOM 5360 C CA . PHE B 1 315 ? -13.242 -22.391 2.68 1 98.19 315 PHE B CA 1
ATOM 5361 C C . PHE B 1 315 ? -13.719 -21.578 3.885 1 98.19 315 PHE B C 1
ATOM 5363 O O . PHE B 1 315 ? -13.094 -21.609 4.945 1 98.19 315 PHE B O 1
ATOM 5370 N N . ALA B 1 316 ? -14.828 -20.844 3.736 1 97.06 316 ALA B N 1
ATOM 5371 C CA . ALA B 1 316 ? -15.398 -20.109 4.859 1 97.06 316 ALA B CA 1
ATOM 5372 C C . ALA B 1 316 ? -15.75 -21.047 6.008 1 97.06 316 ALA B C 1
ATOM 5374 O O . ALA B 1 316 ? -15.523 -20.719 7.176 1 97.06 316 ALA B O 1
ATOM 5375 N N . ALA B 1 317 ? -16.234 -22.172 5.684 1 95.56 317 ALA B N 1
ATOM 5376 C CA . ALA B 1 317 ? -16.594 -23.156 6.699 1 95.56 317 ALA B CA 1
ATOM 5377 C C . ALA B 1 317 ? -15.352 -23.609 7.477 1 95.56 317 ALA B C 1
ATOM 5379 O O . ALA B 1 317 ? -15.422 -23.812 8.695 1 95.56 317 ALA B O 1
ATOM 5380 N N . ALA B 1 318 ? -14.25 -23.703 6.797 1 95.38 318 ALA B N 1
ATOM 5381 C CA . ALA B 1 318 ? -13 -24.125 7.43 1 95.38 318 ALA B CA 1
ATOM 5382 C C . ALA B 1 318 ? -12.477 -23.062 8.383 1 95.38 318 ALA B C 1
ATOM 5384 O O . ALA B 1 318 ? -11.695 -23.359 9.289 1 95.38 318 ALA B O 1
ATOM 5385 N N . TYR B 1 319 ? -12.898 -21.812 8.188 1 93.94 319 TYR B N 1
ATOM 5386 C CA . TYR B 1 319 ? -12.438 -20.719 9.031 1 93.94 319 TYR B CA 1
ATOM 5387 C C . TYR B 1 319 ? -13.539 -20.266 9.984 1 93.94 319 TYR B C 1
ATOM 5389 O O . TYR B 1 319 ? -13.508 -19.141 10.492 1 93.94 319 TYR B O 1
ATOM 5397 N N . GLY B 1 320 ? -14.547 -21.031 10.219 1 91.38 320 GLY B N 1
ATOM 5398 C CA . GLY B 1 320 ? -15.578 -20.719 11.188 1 91.38 320 GLY B CA 1
ATOM 5399 C C . GLY B 1 320 ? -16.734 -19.922 10.609 1 91.38 320 GLY B C 1
ATOM 5400 O O . GLY B 1 320 ? -17.438 -19.219 11.344 1 91.38 320 GLY B O 1
ATOM 5401 N N . GLY B 1 321 ? -16.828 -19.891 9.359 1 92.06 321 GLY B N 1
ATOM 5402 C CA . GLY B 1 321 ? -18.016 -19.312 8.75 1 92.06 321 GLY B CA 1
ATOM 5403 C C . GLY B 1 321 ? -17.734 -17.984 8.062 1 92.06 321 GLY B C 1
ATOM 5404 O O . GLY B 1 321 ? -18.547 -17.5 7.277 1 92.06 321 GLY B O 1
ATOM 5405 N N . ARG B 1 322 ? -16.578 -17.422 8.391 1 92.38 322 ARG B N 1
ATOM 5406 C CA . ARG B 1 322 ? -16.25 -16.125 7.781 1 92.38 322 ARG B CA 1
ATOM 5407 C C . ARG B 1 322 ? -14.836 -16.125 7.234 1 92.38 322 ARG B C 1
ATOM 5409 O O . ARG B 1 322 ? -13.906 -16.594 7.898 1 92.38 322 ARG B O 1
ATOM 5416 N N . LEU B 1 323 ? -14.742 -15.617 6.012 1 95.38 323 LEU B N 1
ATOM 5417 C CA . LEU B 1 323 ? -13.414 -15.523 5.402 1 95.38 323 LEU B CA 1
ATOM 5418 C C . LEU B 1 323 ? -12.656 -14.312 5.945 1 95.38 323 LEU B C 1
ATOM 5420 O O . LEU B 1 323 ? -13.25 -13.258 6.176 1 95.38 323 LEU B O 1
ATOM 5424 N N . PRO B 1 324 ? -11.383 -14.445 6.16 1 94.31 324 PRO B N 1
ATOM 5425 C CA . PRO B 1 324 ? -10.578 -13.32 6.66 1 94.31 324 PRO B CA 1
ATOM 5426 C C . PRO B 1 324 ? -10.266 -12.289 5.578 1 94.31 324 PRO B C 1
ATOM 5428 O O . PRO B 1 324 ? -9.586 -11.297 5.844 1 94.31 324 PRO B O 1
ATOM 5431 N N . LEU B 1 325 ? -10.805 -12.391 4.383 1 94.56 325 LEU B N 1
ATOM 5432 C CA . LEU B 1 325 ? -10.5 -11.5 3.266 1 94.56 325 LEU B CA 1
ATOM 5433 C C . LEU B 1 325 ? -10.969 -10.078 3.561 1 94.56 325 LEU B C 1
ATOM 5435 O O . LEU B 1 325 ? -12.031 -9.883 4.152 1 94.56 325 LEU B O 1
ATOM 5439 N N . GLN B 1 326 ? -10.117 -9.156 3.219 1 91 326 GLN B N 1
ATOM 5440 C CA . GLN B 1 326 ? -10.43 -7.738 3.336 1 91 326 GLN B CA 1
ATOM 5441 C C . GLN B 1 326 ? -10.344 -7.043 1.98 1 91 326 GLN B C 1
ATOM 5443 O O . GLN B 1 326 ? -9.469 -7.355 1.172 1 91 326 GLN B O 1
ATOM 5448 N N . TYR B 1 327 ? -11.211 -6.074 1.835 1 89.81 327 TYR B N 1
ATOM 5449 C CA . TYR B 1 327 ? -11.227 -5.309 0.593 1 89.81 327 TYR B CA 1
ATOM 5450 C C . TYR B 1 327 ? -10.172 -4.211 0.613 1 89.81 327 TYR B C 1
ATOM 5452 O O . TYR B 1 327 ? -9.836 -3.68 1.675 1 89.81 327 TYR B O 1
ATOM 5460 N N . ILE B 1 328 ? -9.68 -3.959 -0.522 1 91.62 328 ILE B N 1
ATOM 5461 C CA . ILE B 1 328 ? -8.922 -2.736 -0.764 1 91.62 328 ILE B CA 1
ATOM 5462 C C . ILE B 1 328 ? -9.508 -1.992 -1.959 1 91.62 328 ILE B C 1
ATOM 5464 O O . ILE B 1 328 ? -9.867 -2.607 -2.967 1 91.62 328 ILE B O 1
ATOM 5468 N N . THR B 1 329 ? -9.648 -0.7 -1.842 1 88.62 329 THR B N 1
ATOM 5469 C CA . THR B 1 329 ? -10.383 0.085 -2.828 1 88.62 329 THR B CA 1
ATOM 5470 C C . THR B 1 329 ? -9.422 0.772 -3.795 1 88.62 329 THR B C 1
ATOM 5472 O O . THR B 1 329 ? -9.852 1.438 -4.738 1 88.62 329 THR B O 1
ATOM 5475 N N . GLY B 1 330 ? -8.203 0.596 -3.635 1 91.25 330 GLY B N 1
ATOM 5476 C CA . GLY B 1 330 ? -7.23 1.264 -4.484 1 91.25 330 GLY B CA 1
ATOM 5477 C C . GLY B 1 330 ? -6.352 0.3 -5.258 1 91.25 330 GLY B C 1
ATOM 5478 O O . GLY B 1 330 ? -6.133 -0.834 -4.828 1 91.25 330 GLY B O 1
ATOM 5479 N N . ARG B 1 331 ? -5.867 0.755 -6.363 1 92.62 331 ARG B N 1
ATOM 5480 C CA . ARG B 1 331 ? -4.922 0.048 -7.219 1 92.62 331 ARG B CA 1
ATOM 5481 C C . ARG B 1 331 ? -3.691 0.903 -7.5 1 92.62 331 ARG B C 1
ATOM 5483 O O . ARG B 1 331 ? -3.797 2.123 -7.652 1 92.62 331 ARG B O 1
ATOM 5490 N N . MET B 1 332 ? -2.539 0.275 -7.488 1 94.31 332 MET B N 1
ATOM 5491 C CA . MET B 1 332 ? -1.298 1.018 -7.695 1 94.31 332 MET B CA 1
ATOM 5492 C C . MET B 1 332 ? -1.044 1.251 -9.18 1 94.31 332 MET B C 1
ATOM 5494 O O . MET B 1 332 ? -1.059 0.307 -9.969 1 94.31 332 MET B O 1
ATOM 5498 N N . TYR B 1 333 ? -0.869 2.533 -9.539 1 91.44 333 TYR B N 1
ATOM 5499 C CA . TYR B 1 333 ? -0.456 2.961 -10.875 1 91.44 333 TYR B CA 1
ATOM 5500 C C . TYR B 1 333 ? 0.956 3.537 -10.844 1 91.44 333 TYR B C 1
ATOM 5502 O O . TYR B 1 333 ? 1.373 4.129 -9.852 1 91.44 333 TYR B O 1
ATOM 5510 N N . ARG B 1 334 ? 1.534 3.311 -12.008 1 87.62 334 ARG B N 1
ATOM 5511 C CA . ARG B 1 334 ? 2.844 3.939 -12.133 1 87.62 334 ARG B CA 1
ATOM 5512 C C . ARG B 1 334 ? 2.729 5.461 -12.086 1 87.62 334 ARG B C 1
ATOM 5514 O O . ARG B 1 334 ? 1.823 6.039 -12.695 1 87.62 334 ARG B O 1
ATOM 5521 N N . GLU B 1 335 ? 3.359 6.02 -11.234 1 73.25 335 GLU B N 1
ATOM 5522 C CA . GLU B 1 335 ? 3.438 7.48 -11.25 1 73.25 335 GLU B CA 1
ATOM 5523 C C . GLU B 1 335 ? 4.492 7.961 -12.242 1 73.25 335 GLU B C 1
ATOM 5525 O O . GLU B 1 335 ? 5.648 7.535 -12.18 1 73.25 335 GLU B O 1
ATOM 5530 N N . PRO B 1 336 ? 3.832 8.57 -13.516 1 57.53 336 PRO B N 1
ATOM 5531 C CA . PRO B 1 336 ? 4.84 9.07 -14.453 1 57.53 336 PRO B CA 1
ATOM 5532 C C . PRO B 1 336 ? 5.766 10.102 -13.82 1 57.53 336 PRO B C 1
ATOM 5534 O O . PRO B 1 336 ? 5.309 10.977 -13.078 1 57.53 336 PRO B O 1
ATOM 5537 N N . ILE B 1 337 ? 6.898 9.852 -13.586 1 49.09 337 ILE B N 1
ATOM 5538 C CA . ILE B 1 337 ? 7.785 10.977 -13.312 1 49.09 337 ILE B CA 1
ATOM 5539 C C . ILE B 1 337 ? 7.785 11.938 -14.5 1 49.09 337 ILE B C 1
ATOM 5541 O O . ILE B 1 337 ? 8.227 11.578 -15.594 1 49.09 337 ILE B O 1
ATOM 5545 N N . LYS B 1 338 ? 6.707 12.57 -14.836 1 47.94 338 LYS B N 1
ATOM 5546 C CA . LYS B 1 338 ? 6.902 13.523 -15.922 1 47.94 338 LYS B CA 1
ATOM 5547 C C . LYS B 1 338 ? 8.141 14.375 -15.688 1 47.94 338 LYS B C 1
ATOM 5549 O O . LYS B 1 338 ? 8.328 14.93 -14.602 1 47.94 338 LYS B O 1
ATOM 5554 N N . PRO B 1 339 ? 9.109 14.172 -16.453 1 44.41 339 PRO B N 1
ATOM 5555 C CA . PRO B 1 339 ? 10.188 15.156 -16.344 1 44.41 339 PRO B CA 1
ATOM 5556 C C . PRO B 1 339 ? 9.672 16.594 -16.234 1 44.41 339 PRO B C 1
ATOM 5558 O O . PRO B 1 339 ? 8.578 16.891 -16.703 1 44.41 339 PRO B O 1
ATOM 5561 N N . TRP B 1 340 ? 10.227 17.375 -15.383 1 38.31 340 TRP B N 1
ATOM 5562 C CA . TRP B 1 340 ? 9.953 18.797 -15.211 1 38.31 340 TRP B CA 1
ATOM 5563 C C . TRP B 1 340 ? 9.562 19.438 -16.531 1 38.31 340 TRP B C 1
ATOM 5565 O O . TRP B 1 340 ? 8.719 20.344 -16.578 1 38.31 340 TRP B O 1
ATOM 5575 N N . TYR B 1 341 ? 10.18 19.062 -17.547 1 36.75 341 TYR B N 1
ATOM 5576 C CA . TYR B 1 341 ? 10.031 19.828 -18.781 1 36.75 341 TYR B CA 1
ATOM 5577 C C . TYR B 1 341 ? 8.586 19.797 -19.266 1 36.75 341 TYR B C 1
ATOM 5579 O O . TYR B 1 341 ? 8.117 20.75 -19.891 1 36.75 341 TYR B O 1
ATOM 5587 N N . ASN B 1 342 ? 7.898 18.812 -18.891 1 38 342 ASN B N 1
ATOM 5588 C CA . ASN B 1 342 ? 6.543 18.828 -19.422 1 38 342 ASN B CA 1
ATOM 5589 C C . ASN B 1 342 ? 5.605 19.656 -18.547 1 38 342 ASN B C 1
ATOM 5591 O O . ASN B 1 342 ? 4.461 19.906 -18.938 1 38 342 ASN B O 1
ATOM 5595 N N . PHE B 1 343 ? 5.703 19.781 -17.406 1 34.66 343 PHE B N 1
ATOM 5596 C CA . PHE B 1 343 ? 4.871 20.672 -16.609 1 34.66 343 PHE B CA 1
ATOM 5597 C C . PHE B 1 343 ? 4.895 22.078 -17.156 1 34.66 343 PHE B C 1
ATOM 5599 O O . PHE B 1 343 ? 3.871 22.766 -17.172 1 34.66 343 PHE B O 1
ATOM 5606 N N . LYS B 1 344 ? 5.965 22.688 -17.547 1 32.84 344 LYS B N 1
ATOM 5607 C CA . LYS B 1 344 ? 5.922 23.953 -18.25 1 32.84 344 LYS B CA 1
ATOM 5608 C C . LYS B 1 344 ? 5.094 23.844 -19.531 1 32.84 344 LYS B C 1
ATOM 5610 O O . LYS B 1 344 ? 4.52 24.844 -19.984 1 32.84 344 LYS B O 1
ATOM 5615 N N . LEU B 1 345 ? 5.109 22.719 -20.172 1 31.33 345 LEU B N 1
ATOM 5616 C CA . LEU B 1 345 ? 4.352 22.719 -21.422 1 31.33 345 LEU B CA 1
ATOM 5617 C C . LEU B 1 345 ? 2.852 22.75 -21.141 1 31.33 345 LEU B C 1
ATOM 5619 O O . LEU B 1 345 ? 2.072 23.203 -21.984 1 31.33 345 LEU B O 1
ATOM 5623 N N . GLN B 1 346 ? 2.391 22.188 -20.125 1 30 346 GLN B N 1
ATOM 5624 C CA . GLN B 1 346 ? 0.944 22.328 -19.984 1 30 346 GLN B CA 1
ATOM 5625 C C . GLN B 1 346 ? 0.566 23.703 -19.453 1 30 346 GLN B C 1
ATOM 5627 O O . GLN B 1 346 ? -0.607 24.078 -19.484 1 30 346 GLN B O 1
ATOM 5632 N N . GLN B 1 347 ? 1.346 24.312 -18.703 1 28.47 347 GLN B N 1
ATOM 5633 C CA . GLN B 1 347 ? 0.977 25.688 -18.375 1 28.47 347 GLN B CA 1
ATOM 5634 C C . GLN B 1 347 ? 1.193 26.609 -19.578 1 28.47 347 GLN B C 1
ATOM 5636 O O . GLN B 1 347 ? 0.836 27.781 -19.516 1 28.47 347 GLN B O 1
ATOM 5641 N N . ILE B 1 348 ? 1.943 26.203 -20.547 1 26.22 348 ILE B N 1
ATOM 5642 C CA . ILE B 1 348 ? 1.872 27.031 -21.734 1 26.22 348 ILE B CA 1
ATOM 5643 C C . ILE B 1 348 ? 0.701 26.594 -22.609 1 26.22 348 ILE B C 1
ATOM 5645 O O . ILE B 1 348 ? 0.549 25.406 -22.891 1 26.22 348 ILE B O 1
#

Solvent-accessible surface area (backbone atoms only — not comparable to full-atom values): 40249 Å² total; per-residue (Å²): 137,78,92,86,82,83,82,74,92,73,81,80,91,78,92,77,82,76,85,75,68,93,82,79,89,78,84,75,78,75,73,73,70,71,74,71,74,74,71,68,70,62,77,70,77,69,66,68,74,76,77,49,63,68,56,43,52,53,51,50,56,53,45,49,69,64,89,57,58,74,86,69,59,39,22,29,35,34,29,41,40,58,65,34,74,86,51,33,62,60,47,53,53,62,59,32,73,31,58,84,47,35,58,34,35,39,35,36,36,31,39,62,89,52,78,81,58,69,72,67,74,66,58,84,51,90,28,56,71,44,79,42,77,40,91,57,74,50,75,60,60,64,46,56,69,54,86,87,59,77,42,59,38,30,35,31,31,36,58,40,50,46,69,50,63,69,40,51,46,49,50,49,57,52,27,70,66,39,40,87,26,34,27,24,61,46,64,25,26,72,44,64,49,98,88,67,46,46,38,42,35,80,37,54,53,90,90,41,69,58,55,80,58,32,35,35,35,46,46,52,55,40,25,35,35,39,49,67,55,22,48,42,62,78,35,82,78,37,56,65,68,52,56,52,46,26,64,73,67,64,48,59,57,37,57,50,48,37,38,50,44,6,41,49,35,41,66,65,61,35,79,34,41,23,48,44,42,36,60,60,86,58,79,71,41,48,50,36,77,73,65,73,45,58,60,82,57,77,75,72,40,88,55,42,47,56,57,44,12,50,45,48,45,57,48,12,55,77,57,76,64,50,65,58,60,26,62,39,49,51,28,34,30,73,47,76,66,58,53,54,73,52,59,59,50,70,75,92,143,79,80,91,84,87,85,83,82,92,84,90,90,72,96,74,92,87,89,93,82,91,85,91,95,86,90,84,86,81,89,69,88,77,88,75,78,77,73,70,71,61,76,72,76,70,66,68,74,77,77,49,62,68,55,43,51,55,50,49,56,54,45,50,70,66,91,57,59,75,86,70,58,38,24,30,36,34,28,39,40,59,66,32,73,86,52,33,61,62,46,52,52,62,61,30,73,30,57,84,47,36,58,34,36,38,36,35,36,31,40,61,89,52,78,81,58,69,72,66,75,67,58,83,50,90,30,55,72,42,80,43,78,40,92,58,74,49,76,60,61,64,46,56,70,53,86,86,60,78,43,58,38,30,34,31,31,36,58,38,50,45,70,50,64,67,40,52,47,49,50,50,56,52,28,72,66,39,44,86,28,33,28,24,62,47,62,25,26,73,45,65,48,99,86,67,47,46,40,41,35,80,40,57,53,90,89,42,71,55,80,71,58,38,35,35,35,46,46,53,54,40,26,34,35,40,49,66,55,22,47,41,61,75,35,84,78,38,56,64,69,51,55,53,46,28,66,72,66,65,48,59,57,38,56,48,49,36,39,48,44,6,41,50,35,40,68,66,62,36,81,33,41,24,48,43,42,36,59,60,87,58,79,71,41,47,50,38,77,73,66,71,44,57,59,82,58,77,76,74,40,90,55,42,47,57,57,46,12,49,46,47,44,56,48,12,56,75,56,75,65,49,67,56,60,25,63,39,44,52,28,32,30,73,44,77,63,58,54,50,72,54,57,60,52,69,76,92

Nearest PDB structures (foldseek):
  1on6-assembly1_B  TM=8.909E-01  e=3.281E-25  Mus musculus
  1omz-assembly1_B  TM=8.931E-01  e=1.061E-24  Mus musculus
  1on8-assembly1_B  TM=8.965E-01  e=6.368E-24  Mus musculus
  1omx-assembly1_B  TM=9.053E-01  e=7.538E-23  Mus musculus
  1omx-assembly1_A  TM=8.825E-01  e=1.293E-21  Mus musculus

Sequence (696 aa):
MSLWKKFSAVLGLVCLVQTLWLLSTSDRGDYEEGAAGKSTQTPRDSVPPSFNMTLWRYYQQILIPPTTDVTNERLTILMPTYKRADILPSVIKHYCSMGDSVEKILVIWNDVETPIPPSLHSLRCDIDVLFIVSKENKLTNRFMPRDEIETKGVLVVDDDRLISGDDVQFGFQIWKQFRHRIIGFEHRMHTLNQHGDYHYGPYPKAGQTPEKLGYSMLISASFILHRVYLELFHSSYLPGEIMTYINREMNCEDVAMCILVAQFLRDVAWPQSSVISVKPRVPLKNLEATTGGGHRGLSNQLKHYNKRSECLNKFAAAYGGRLPLQYITGRMYREPIKPWYNFKLQQIMSLWKKFSAVLGLVCLVQTLWLLSTSDRGDYEEGAAGKSTQTPRDSVPPSFNMTLWRYYQQILIPPTTDVTNERLTILMPTYKRADILPSVIKHYCSMGDSVEKILVIWNDVETPIPPSLHSLRCDIDVLFIVSKENKLTNRFMPRDEIETKGVLVVDDDRLISGDDVQFGFQIWKQFRHRIIGFEHRMHTLNQHGDYHYGPYPKAGQTPEKLGYSMLISASFILHRVYLELFHSSYLPGEIMTYINREMNCEDVAMCILVAQFLRDVAWPQSSVISVKPRVPLKNLEATTGGGHRGLSNQLKHYNKRSECLNKFAAAYGGRLPLQYITGRMYREPIKPWYNFKLQQI

Radius of gyration: 34.98 Å; Cα contacts (8 Å, |Δi|>4): 1143; chains: 2; bounding box: 147×128×80 Å

pLDDT: mean 77.37, std 27.26, range [14.98, 98.75]